Protein AF-A0A1B8TJH6-F1 (afdb_monomer)

Radius of gyration: 32.3 Å; Cα contacts (8 Å, |Δi|>4): 600; chains: 1; bounding box: 74×52×92 Å

Mean predicted aligned error: 7.33 Å

Structure (mmCIF, N/CA/C/O backbone):
data_AF-A0A1B8TJH6-F1
#
_entry.id   AF-A0A1B8TJH6-F1
#
loop_
_atom_site.group_PDB
_atom_site.id
_atom_site.type_symbol
_atom_site.label_atom_id
_atom_site.label_alt_id
_atom_site.label_comp_id
_atom_site.label_asym_id
_atom_site.label_entity_id
_atom_site.label_seq_id
_atom_site.pdbx_PDB_ins_code
_atom_site.Cartn_x
_atom_site.Cartn_y
_atom_site.Cartn_z
_atom_site.occupancy
_atom_site.B_iso_or_equiv
_atom_site.auth_seq_id
_atom_site.auth_comp_id
_atom_site.auth_asym_id
_atom_site.auth_atom_id
_atom_site.pdbx_PDB_model_num
ATOM 1 N N . MET A 1 1 ? -4.868 20.983 20.583 1.00 32.47 1 MET A N 1
ATOM 2 C CA . MET A 1 1 ? -5.090 22.196 19.765 1.00 32.47 1 MET A CA 1
ATOM 3 C C . MET A 1 1 ? -6.589 22.424 19.697 1.00 32.47 1 MET A C 1
ATOM 5 O O . MET A 1 1 ? -7.279 21.522 19.252 1.00 32.47 1 MET A O 1
ATOM 9 N N . ASN A 1 2 ? -7.101 23.569 20.160 1.00 32.97 2 ASN A N 1
ATOM 10 C CA . ASN A 1 2 ? -8.514 23.918 19.978 1.00 32.97 2 ASN A CA 1
ATOM 11 C C . ASN A 1 2 ? -8.748 24.243 18.501 1.00 32.97 2 ASN A C 1
ATOM 13 O O . ASN A 1 2 ? -8.535 25.375 18.067 1.00 32.97 2 ASN A O 1
ATOM 17 N N . THR A 1 3 ? -9.156 23.252 17.716 1.00 41.00 3 THR A N 1
ATOM 18 C CA . THR A 1 3 ? -9.636 23.466 16.351 1.00 41.00 3 THR A CA 1
ATOM 19 C C . THR A 1 3 ? -11.004 24.136 16.428 1.00 41.00 3 THR A C 1
ATOM 21 O O . THR A 1 3 ? -12.049 23.490 16.480 1.00 41.00 3 THR A O 1
ATOM 24 N N . HIS A 1 4 ? -11.009 25.468 16.490 1.00 44.47 4 HIS A N 1
ATOM 25 C CA . HIS A 1 4 ? -12.215 26.255 16.276 1.00 44.47 4 HIS A CA 1
ATOM 26 C C . HIS A 1 4 ? -12.635 26.103 14.812 1.00 44.47 4 HIS A C 1
ATOM 28 O O . HIS A 1 4 ? -12.129 26.812 13.951 1.00 44.47 4 HIS A O 1
ATOM 34 N N . PHE A 1 5 ? -13.560 25.185 14.533 1.00 50.81 5 PHE A N 1
ATOM 35 C CA . PHE A 1 5 ? -14.264 25.113 13.253 1.00 50.81 5 PHE A CA 1
ATOM 36 C C . PHE A 1 5 ? -15.338 26.215 13.222 1.00 50.81 5 PHE A C 1
ATOM 38 O O . PHE A 1 5 ? -16.360 26.090 13.913 1.00 50.81 5 PHE A O 1
ATOM 45 N N . PRO A 1 6 ? -15.135 27.328 12.492 1.00 47.31 6 PRO A N 1
ATOM 46 C CA . PRO A 1 6 ? -16.115 28.402 12.433 1.00 47.31 6 PRO A CA 1
ATOM 47 C C . PRO A 1 6 ? -17.334 27.904 11.645 1.00 47.31 6 PRO A C 1
ATOM 49 O O . PRO A 1 6 ? -17.193 27.454 10.513 1.00 47.31 6 PRO A O 1
ATOM 52 N N . GLY A 1 7 ? -18.528 27.972 12.240 1.00 68.25 7 GLY A N 1
ATOM 53 C CA . GLY A 1 7 ? -19.794 27.646 11.566 1.00 68.25 7 GLY A CA 1
ATOM 54 C C . GLY A 1 7 ? -20.498 26.361 12.018 1.00 68.25 7 GLY A C 1
ATOM 55 O O . GLY A 1 7 ? -21.663 26.183 11.673 1.00 68.25 7 GLY A O 1
ATOM 56 N N . LEU A 1 8 ? -19.865 25.502 12.828 1.00 75.75 8 LEU A N 1
ATOM 57 C CA . LEU A 1 8 ? -20.551 24.346 13.426 1.00 75.75 8 LEU A CA 1
ATOM 58 C C . LEU A 1 8 ? -21.412 24.770 14.626 1.00 75.75 8 LEU A C 1
ATOM 60 O O . LEU A 1 8 ? -20.953 25.525 15.495 1.00 75.75 8 LEU A O 1
ATOM 64 N N . ASN A 1 9 ? -22.646 24.256 14.692 1.00 87.75 9 ASN A N 1
ATOM 65 C CA . ASN A 1 9 ? -23.496 24.396 15.877 1.00 87.75 9 ASN A CA 1
ATOM 66 C C . ASN A 1 9 ? -22.892 23.623 17.071 1.00 87.75 9 ASN A C 1
ATOM 68 O O . ASN A 1 9 ? -21.969 22.820 16.914 1.00 87.75 9 ASN A O 1
ATOM 72 N N . SER A 1 10 ? -23.379 23.888 18.287 1.00 89.81 10 SER A N 1
ATOM 73 C CA . SER A 1 10 ? -22.810 23.295 19.507 1.00 89.81 10 SER A CA 1
ATOM 74 C C . SER A 1 10 ? -22.906 21.770 19.539 1.00 89.81 10 SER A C 1
ATOM 76 O O . SER A 1 10 ? -22.019 21.125 20.093 1.00 89.81 10 SER A O 1
ATOM 78 N N . PHE A 1 11 ? -23.953 21.202 18.936 1.00 91.81 11 PHE A N 1
ATOM 79 C CA . PHE A 1 11 ? -24.148 19.761 18.859 1.00 91.81 11 PHE A CA 1
ATOM 80 C C . PHE A 1 11 ? -23.108 19.114 17.946 1.00 91.81 11 PHE A C 1
ATOM 82 O O . PHE A 1 11 ? -22.404 18.215 18.386 1.00 91.81 11 PHE A O 1
ATOM 89 N N . ASP A 1 12 ? -22.960 19.610 16.715 1.00 92.00 12 ASP A N 1
ATOM 90 C CA . ASP A 1 12 ? -21.996 19.077 15.745 1.00 92.00 12 ASP A CA 1
ATOM 91 C C . ASP A 1 12 ? -20.557 19.249 16.225 1.00 92.00 12 ASP A C 1
ATOM 93 O O . ASP A 1 12 ? -19.730 18.363 16.029 1.00 92.00 12 ASP A O 1
ATOM 97 N N . ARG A 1 13 ? -20.255 20.355 16.918 1.00 91.19 13 ARG A N 1
ATOM 98 C CA . ARG A 1 13 ? -18.950 20.524 17.564 1.00 91.19 13 ARG A CA 1
ATOM 99 C C . ARG A 1 13 ? -18.706 19.431 18.598 1.00 91.19 13 ARG A C 1
ATOM 101 O O . ARG A 1 13 ? -17.641 18.829 18.592 1.00 91.19 13 ARG A O 1
ATOM 108 N N . ARG A 1 14 ? -19.696 19.152 19.452 1.00 92.88 14 ARG A N 1
ATOM 109 C CA . ARG A 1 14 ? -19.569 18.107 20.468 1.00 92.88 14 ARG A CA 1
ATOM 110 C C . ARG A 1 14 ? -19.477 16.715 19.851 1.00 92.88 14 ARG A C 1
ATOM 112 O O . ARG A 1 14 ? -18.709 15.896 20.334 1.00 92.88 14 ARG A O 1
ATOM 119 N N . ALA A 1 15 ? -20.245 16.446 18.802 1.00 93.56 15 ALA A N 1
ATOM 120 C CA . ALA A 1 15 ? -20.176 15.178 18.093 1.00 93.56 15 ALA A CA 1
ATOM 121 C C . ALA A 1 15 ? -18.791 14.956 17.466 1.00 93.56 15 ALA A C 1
ATOM 123 O O . ALA A 1 15 ? -18.229 13.874 17.597 1.00 93.56 15 ALA A O 1
ATOM 124 N N . LEU A 1 16 ? -18.212 16.006 16.877 1.00 92.44 16 LEU A N 1
ATOM 125 C CA . LEU A 1 16 ? -16.860 15.977 16.327 1.00 92.44 16 LEU A CA 1
ATOM 126 C C . LEU A 1 16 ? -15.789 15.791 17.414 1.00 92.44 16 LEU A C 1
ATOM 128 O O . LEU A 1 16 ? -14.902 14.965 17.248 1.00 92.44 16 LEU A O 1
ATOM 132 N N . GLU A 1 17 ? -15.882 16.512 18.538 1.00 92.81 17 GLU A N 1
ATOM 133 C CA . GLU A 1 17 ? -14.978 16.343 19.692 1.00 92.81 17 GLU A CA 1
ATOM 134 C C . GLU A 1 17 ? -14.980 14.905 20.229 1.00 92.81 17 GLU A C 1
ATOM 136 O O . GLU A 1 17 ? -13.952 14.400 20.672 1.00 92.81 17 GLU A O 1
ATOM 141 N N . LEU A 1 18 ? -16.143 14.251 20.216 1.00 93.75 18 LEU A N 1
ATOM 142 C CA . LEU A 1 18 ? -16.305 12.881 20.695 1.00 93.75 18 LEU A CA 1
ATOM 143 C C . LEU A 1 18 ? -16.052 11.821 19.622 1.00 93.75 18 LEU A C 1
ATOM 145 O O . LEU A 1 18 ? -16.124 10.638 19.957 1.00 93.75 18 LEU A O 1
ATOM 149 N N . ASP A 1 19 ? -15.774 12.221 18.380 1.00 92.88 19 ASP A N 1
ATOM 150 C CA . ASP A 1 19 ? -15.624 11.331 17.225 1.00 92.88 19 ASP A CA 1
ATOM 151 C C . ASP A 1 19 ? -16.775 10.307 17.130 1.00 92.88 19 ASP A C 1
ATOM 153 O O . ASP A 1 19 ? -16.584 9.091 17.171 1.00 92.88 19 ASP A O 1
ATOM 157 N N . VAL A 1 20 ? -18.016 10.812 17.115 1.00 92.06 20 VAL A N 1
ATOM 158 C CA . VAL A 1 20 ? -19.228 9.991 16.953 1.00 92.06 20 VAL A CA 1
ATOM 159 C C . VAL A 1 20 ? -19.867 10.221 15.585 1.00 92.06 20 VAL A C 1
ATOM 161 O O . VAL A 1 20 ? -19.904 11.342 15.083 1.00 92.06 20 VAL A O 1
ATOM 164 N N . ASP A 1 21 ? -20.455 9.169 15.011 1.00 86.81 21 ASP A N 1
ATOM 165 C CA . ASP A 1 21 ? -21.013 9.143 13.643 1.00 86.81 21 ASP A CA 1
ATOM 166 C C . ASP A 1 21 ? -22.293 9.993 13.444 1.00 86.81 21 ASP A C 1
ATOM 168 O O . ASP A 1 21 ? -23.016 9.840 12.456 1.00 86.81 21 ASP A O 1
ATOM 172 N N . TYR A 1 22 ? -22.627 10.864 14.396 1.00 89.31 22 TYR A N 1
ATOM 173 C CA . TYR A 1 22 ? -23.901 11.569 14.452 1.00 89.31 22 TYR A CA 1
ATOM 174 C C . TYR A 1 22 ? -23.739 13.058 14.181 1.00 89.31 22 TYR A C 1
ATOM 176 O O . TYR A 1 22 ? -23.017 13.755 14.882 1.00 89.31 22 TYR A O 1
ATOM 184 N N . THR A 1 23 ? -24.500 13.571 13.216 1.00 89.56 23 THR A N 1
ATOM 185 C CA . THR A 1 23 ? -24.637 15.016 12.990 1.00 89.56 23 THR A CA 1
ATOM 186 C C . THR A 1 23 ? -26.032 15.488 13.363 1.00 89.56 23 THR A C 1
ATOM 188 O O . THR A 1 23 ? -27.010 14.735 13.305 1.00 89.56 23 THR A O 1
ATOM 191 N N . PHE A 1 24 ? -26.144 16.768 13.689 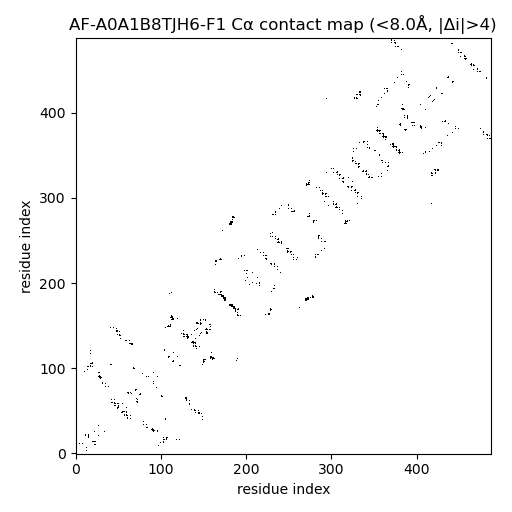1.00 91.88 24 PHE A N 1
ATOM 192 C CA . PHE A 1 24 ? -27.398 17.452 13.954 1.00 91.88 24 PHE A CA 1
ATOM 193 C C . PHE A 1 24 ? -28.394 17.253 12.804 1.00 91.88 24 PHE A C 1
ATOM 195 O O . PHE A 1 24 ? -29.552 16.902 13.026 1.00 91.88 24 PHE A O 1
ATOM 202 N N . ALA A 1 25 ? -27.934 17.412 11.558 1.00 90.12 25 ALA A N 1
ATOM 203 C CA . ALA A 1 25 ? -28.759 17.232 10.365 1.00 90.12 25 ALA A CA 1
ATOM 204 C C . ALA A 1 25 ? -29.246 15.781 10.197 1.00 90.12 25 ALA A C 1
ATOM 206 O O . ALA A 1 25 ? -30.401 15.542 9.828 1.00 90.12 25 ALA A O 1
ATOM 207 N N . TRP A 1 26 ? -28.389 14.803 10.498 1.00 91.12 26 TRP A N 1
ATOM 208 C CA . TRP A 1 26 ? -28.766 13.396 10.419 1.00 91.12 26 TRP A CA 1
ATOM 209 C C . TRP A 1 26 ? -29.805 13.032 11.484 1.00 91.12 26 TRP A C 1
ATOM 211 O O . TRP A 1 26 ? -30.847 12.480 11.144 1.00 91.12 26 TRP A O 1
ATOM 221 N N . ILE A 1 27 ? -29.604 13.434 12.744 1.00 92.06 27 ILE A N 1
ATOM 222 C CA . ILE A 1 27 ? -30.586 13.185 13.816 1.00 92.06 27 ILE A CA 1
ATOM 223 C C . ILE A 1 27 ? -31.911 13.886 13.513 1.00 92.06 27 ILE A C 1
ATOM 225 O O . ILE A 1 27 ? -32.975 13.323 13.761 1.00 92.06 27 ILE A O 1
ATOM 229 N N . LYS A 1 28 ? -31.871 15.091 12.934 1.00 92.69 28 LYS A N 1
ATOM 230 C CA . LYS A 1 28 ? -33.080 15.814 12.531 1.00 92.69 28 LYS A CA 1
ATOM 231 C C . LYS A 1 28 ? -33.915 15.035 11.520 1.00 92.69 28 LYS A C 1
ATOM 233 O O . LYS A 1 28 ? -35.135 14.986 11.652 1.00 92.69 28 LYS A O 1
ATOM 238 N N . SER A 1 29 ? -33.262 14.435 10.529 1.00 90.56 29 SER A N 1
ATOM 239 C CA . SER A 1 29 ? -33.932 13.681 9.463 1.00 90.56 29 SER A CA 1
ATOM 240 C C . SER A 1 29 ? -34.288 12.244 9.855 1.00 90.56 29 SER A C 1
ATOM 242 O O . SER A 1 29 ? -35.265 11.708 9.342 1.00 90.56 29 SER A O 1
ATOM 244 N N . SER A 1 30 ? -33.523 11.626 10.759 1.00 89.56 30 SER A N 1
ATOM 245 C CA . SER A 1 30 ? -33.646 10.209 11.132 1.00 89.56 30 SER A CA 1
ATOM 246 C C . SER A 1 30 ? -33.557 9.979 12.654 1.00 89.56 30 SER A C 1
ATOM 248 O O . SER A 1 30 ? -32.713 9.207 13.116 1.00 89.56 30 SER A O 1
ATOM 250 N N . PRO A 1 31 ? -34.424 10.609 13.472 1.00 92.00 31 PRO A N 1
ATOM 251 C CA . PRO A 1 31 ? -34.280 10.603 14.930 1.00 92.00 31 PRO A CA 1
ATOM 252 C C . PRO A 1 31 ? -34.449 9.210 15.551 1.00 92.00 31 PRO A C 1
ATOM 254 O O . PRO A 1 31 ? -33.795 8.902 16.542 1.00 92.00 31 PRO A O 1
ATOM 257 N N . SER A 1 32 ? -35.286 8.340 14.979 1.00 90.00 32 SER A N 1
ATOM 258 C CA . SER A 1 32 ? -35.599 7.031 15.570 1.00 90.00 32 SER A CA 1
ATOM 259 C C . SER A 1 32 ? -34.379 6.117 15.722 1.00 90.00 32 SER A C 1
ATOM 261 O O . SER A 1 32 ? -34.251 5.464 16.753 1.00 90.00 32 SER A O 1
ATOM 263 N N . VAL A 1 33 ? -33.460 6.108 14.747 1.00 87.75 33 VAL A N 1
ATOM 264 C CA . VAL A 1 33 ? -32.263 5.243 14.776 1.00 87.75 33 VAL A CA 1
ATOM 265 C C . VAL A 1 33 ? -31.316 5.658 15.906 1.00 87.75 33 VAL A C 1
ATOM 267 O O . VAL A 1 33 ? -30.840 4.812 16.659 1.00 87.75 33 VA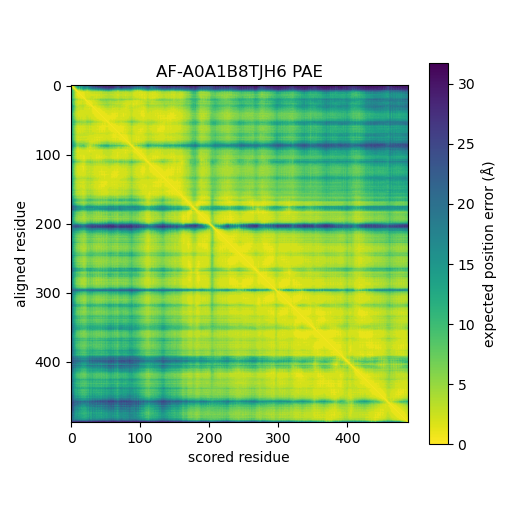L A O 1
ATOM 270 N N . PHE A 1 34 ? -31.103 6.968 16.080 1.00 91.81 34 PHE A N 1
ATOM 271 C CA . PHE A 1 34 ? -30.312 7.511 17.189 1.00 91.81 34 PHE A CA 1
ATOM 272 C C . PHE A 1 34 ? -30.897 7.121 18.551 1.00 91.81 34 PHE A C 1
ATOM 274 O O . PHE A 1 34 ? -30.179 6.734 19.472 1.00 91.81 34 PHE A O 1
ATOM 281 N N . ILE A 1 35 ? -32.219 7.234 18.680 1.00 94.19 35 ILE A N 1
ATOM 282 C CA . ILE A 1 35 ? -32.915 7.008 19.946 1.00 94.19 35 ILE A CA 1
ATOM 283 C C . ILE A 1 35 ? -32.940 5.533 20.324 1.00 94.19 35 ILE A C 1
ATOM 285 O O . ILE A 1 35 ? -32.832 5.224 21.509 1.00 94.19 35 ILE A O 1
ATOM 289 N N . GLU A 1 36 ? -33.052 4.632 19.350 1.00 92.62 36 GLU A N 1
ATOM 290 C CA . GLU A 1 36 ? -32.955 3.194 19.589 1.00 92.62 36 GLU A CA 1
ATOM 291 C C . GLU A 1 36 ? -31.594 2.832 20.201 1.00 92.62 36 GLU A C 1
ATOM 293 O O . GLU A 1 36 ? -31.554 2.252 21.291 1.00 92.62 36 GLU A O 1
ATOM 298 N N . GLU A 1 37 ? -30.489 3.277 19.585 1.00 93.56 37 GLU A N 1
ATOM 299 C CA . GLU A 1 37 ? -29.148 3.064 20.144 1.00 93.56 37 GLU A CA 1
ATOM 300 C C . GLU A 1 37 ? -29.015 3.699 21.534 1.00 93.56 37 GLU A C 1
ATOM 302 O O . GLU A 1 37 ? -28.566 3.049 22.484 1.00 93.56 37 GLU A O 1
ATOM 307 N N . LEU A 1 38 ? -29.422 4.962 21.682 1.00 95.31 38 LEU A N 1
ATOM 308 C CA . LEU A 1 38 ? -29.260 5.688 22.936 1.00 95.31 38 LEU A CA 1
ATOM 309 C C . LEU A 1 38 ? -30.050 5.039 24.081 1.00 95.31 38 LEU A C 1
ATOM 311 O O . LEU A 1 38 ? -29.537 4.893 25.193 1.00 95.31 38 LEU A O 1
ATOM 315 N N . LEU A 1 39 ? -31.286 4.611 23.823 1.00 96.38 39 LEU A N 1
ATOM 316 C CA . LEU A 1 39 ? -32.126 3.949 24.815 1.00 96.38 39 LEU A CA 1
ATOM 317 C C . LEU A 1 39 ? -31.519 2.614 25.265 1.00 96.38 39 LEU A C 1
ATOM 319 O O . LEU A 1 39 ? -31.549 2.293 26.459 1.00 96.38 39 LEU A O 1
ATOM 323 N N . ASP A 1 40 ? -30.943 1.850 24.340 1.00 96.31 40 ASP A N 1
ATOM 324 C CA . ASP A 1 40 ? -30.252 0.602 24.654 1.00 96.31 40 ASP A CA 1
ATOM 325 C C . ASP A 1 40 ? -28.996 0.838 25.494 1.00 96.31 40 ASP A C 1
ATOM 327 O O . ASP A 1 40 ? -28.772 0.134 26.489 1.00 96.31 40 ASP A O 1
ATOM 331 N N . ARG A 1 41 ? -28.225 1.881 25.170 1.00 97.25 41 ARG A N 1
ATOM 332 C CA . ARG A 1 41 ? -27.054 2.310 25.945 1.00 97.25 41 ARG A CA 1
ATOM 333 C C . ARG A 1 41 ? -27.443 2.760 27.356 1.00 97.25 41 ARG A C 1
ATOM 335 O O . ARG A 1 41 ? -26.842 2.289 28.320 1.00 97.25 41 ARG A O 1
ATOM 342 N N . ILE A 1 42 ? -28.503 3.558 27.516 1.00 98.06 42 ILE A N 1
ATOM 343 C CA . ILE A 1 42 ? -29.025 3.970 28.833 1.00 98.06 42 ILE A CA 1
ATOM 344 C C . ILE A 1 42 ? -29.438 2.746 29.658 1.00 98.06 42 ILE A C 1
ATOM 346 O O . ILE A 1 42 ? -29.016 2.587 30.805 1.00 98.06 42 ILE A O 1
ATOM 350 N N . LYS A 1 43 ? -30.226 1.831 29.080 1.00 97.56 43 LYS A N 1
ATOM 351 C CA . LYS A 1 43 ? -30.650 0.600 29.769 1.00 97.56 43 LYS A CA 1
ATOM 352 C C . LYS A 1 43 ? -29.458 -0.283 30.133 1.00 97.56 43 LYS A C 1
ATOM 354 O O . LYS A 1 43 ? -29.464 -0.926 31.187 1.00 97.56 43 LYS A O 1
ATOM 359 N N . PHE A 1 44 ? -28.441 -0.359 29.278 1.00 97.88 44 PHE A N 1
ATOM 360 C CA . PHE A 1 44 ? -27.200 -1.070 29.569 1.00 97.88 44 PHE A CA 1
ATOM 361 C C . PHE A 1 44 ? -26.459 -0.447 30.757 1.00 97.88 44 PHE A C 1
ATOM 363 O O . PHE A 1 44 ? -26.139 -1.171 31.704 1.00 97.88 44 PHE A O 1
ATOM 370 N N . CYS A 1 45 ? -26.260 0.873 30.766 1.00 98.12 45 CYS A N 1
ATOM 371 C CA . CYS A 1 45 ? -25.643 1.581 31.886 1.00 98.12 45 CYS A CA 1
ATOM 372 C C . CYS A 1 45 ? -26.435 1.371 33.182 1.00 98.12 45 CYS A C 1
ATOM 374 O O . CYS A 1 45 ? -25.855 1.004 34.201 1.00 98.12 45 CYS A O 1
ATOM 376 N N . ALA A 1 46 ? -27.768 1.475 33.129 1.00 98.25 46 ALA A N 1
ATOM 377 C CA . ALA A 1 46 ? -28.637 1.321 34.295 1.00 98.25 46 ALA A CA 1
ATOM 378 C C . ALA A 1 46 ? -28.522 -0.079 34.906 1.00 98.25 46 ALA A C 1
ATOM 380 O O . ALA A 1 46 ? -28.435 -0.238 36.123 1.00 98.25 46 ALA A O 1
ATOM 381 N N . ARG A 1 47 ? -28.496 -1.115 34.055 1.00 98.44 47 ARG A N 1
ATOM 382 C CA . ARG A 1 47 ? -28.321 -2.508 34.491 1.00 98.44 47 ARG A CA 1
ATOM 383 C C . ARG A 1 47 ? -26.965 -2.737 35.150 1.00 98.44 47 ARG A C 1
ATOM 385 O O . ARG A 1 47 ? -26.894 -3.513 36.100 1.00 98.44 47 ARG A O 1
ATOM 392 N N . ASN A 1 48 ? -25.906 -2.118 34.638 1.00 98.12 48 ASN A N 1
ATOM 393 C CA . ASN A 1 48 ? -24.576 -2.244 35.222 1.00 98.12 48 ASN A CA 1
ATOM 394 C C . ASN A 1 48 ? -24.477 -1.475 36.540 1.00 98.12 48 ASN A C 1
ATOM 396 O O . ASN A 1 48 ? -24.094 -2.077 37.538 1.00 98.12 48 ASN A O 1
ATOM 400 N N . LEU A 1 49 ? -24.958 -0.228 36.587 1.00 98.25 49 LEU A N 1
ATOM 401 C CA . LEU A 1 49 ? -25.016 0.574 37.809 1.00 98.25 49 LEU A CA 1
ATOM 402 C C . LEU A 1 49 ? -25.796 -0.145 38.913 1.00 98.25 49 LEU A C 1
ATOM 404 O O . LEU A 1 49 ? -25.302 -0.284 40.025 1.00 98.25 49 LEU A O 1
ATOM 408 N N . LYS A 1 50 ? -26.970 -0.705 38.589 1.00 98.12 50 LYS A N 1
ATOM 409 C CA . LYS A 1 50 ? -27.755 -1.548 39.504 1.00 98.12 50 LYS A CA 1
ATOM 410 C C . LYS A 1 50 ? -26.907 -2.660 40.132 1.00 98.12 50 LYS A C 1
ATOM 412 O O . LYS A 1 50 ? -27.005 -2.902 41.331 1.00 98.12 50 LYS A O 1
ATOM 417 N N . LYS A 1 51 ? -26.109 -3.362 39.320 1.00 97.25 51 LYS A N 1
ATOM 418 C CA . LYS A 1 51 ? -25.282 -4.487 39.777 1.00 97.25 51 LYS A CA 1
ATOM 419 C C . LYS A 1 51 ? -24.144 -4.027 40.680 1.00 97.25 51 LYS A C 1
ATOM 421 O O . LYS A 1 51 ? -23.937 -4.650 41.713 1.00 97.25 51 LYS A O 1
ATOM 426 N N . VAL A 1 52 ? -23.421 -2.976 40.294 1.00 96.25 52 VAL A N 1
ATOM 427 C CA . VAL A 1 52 ? -22.222 -2.539 41.029 1.00 96.25 52 VAL A CA 1
ATOM 428 C C . VAL A 1 52 ? -22.548 -1.721 42.275 1.00 96.25 52 VAL A C 1
ATOM 430 O O . VAL A 1 52 ? -21.859 -1.853 43.277 1.00 96.25 52 VAL A O 1
ATOM 433 N N . ALA A 1 53 ? -23.630 -0.943 42.246 1.00 95.00 53 ALA A N 1
ATOM 434 C CA . ALA A 1 53 ? -24.064 -0.099 43.359 1.00 95.00 53 ALA A CA 1
ATOM 435 C C . ALA A 1 53 ? -25.065 -0.794 44.302 1.00 95.00 53 ALA A C 1
ATOM 437 O O . ALA A 1 53 ? -25.410 -0.256 45.350 1.00 95.00 53 ALA A O 1
ATOM 438 N N . GLY A 1 54 ? -25.607 -1.958 43.919 1.00 94.00 54 GLY A N 1
ATOM 439 C CA . GLY A 1 54 ? -26.618 -2.671 44.710 1.00 94.00 54 GLY A CA 1
ATOM 440 C C . GLY A 1 54 ? -27.958 -1.931 44.851 1.00 94.00 54 GLY A C 1
ATOM 441 O O . GLY A 1 54 ? -28.732 -2.222 45.762 1.00 94.00 54 GLY A O 1
ATOM 442 N N . ILE A 1 55 ? -28.251 -0.969 43.970 1.00 95.38 55 ILE A N 1
ATOM 443 C CA . ILE A 1 55 ? -29.477 -0.155 44.008 1.00 95.38 55 ILE A CA 1
ATOM 444 C C . ILE A 1 55 ? -30.624 -0.786 43.203 1.00 95.38 55 ILE A C 1
ATOM 446 O O . ILE A 1 55 ? -30.449 -1.757 42.470 1.00 95.38 55 ILE A O 1
ATOM 450 N N . GLN A 1 56 ? -31.837 -0.242 43.325 1.00 96.50 56 GLN A N 1
ATOM 451 C CA . GLN A 1 56 ? -32.974 -0.657 42.493 1.00 96.50 56 GLN A CA 1
ATOM 452 C C . GLN A 1 56 ? -32.835 -0.141 41.052 1.00 96.50 56 GLN A C 1
ATOM 454 O O . GLN A 1 56 ? -32.292 0.937 40.827 1.00 96.50 56 GLN A O 1
ATOM 459 N N . GLN A 1 57 ? -33.397 -0.870 40.079 1.00 96.62 57 GLN A N 1
ATOM 460 C CA . GLN A 1 57 ? -33.348 -0.488 38.657 1.00 96.62 57 GLN A CA 1
ATOM 461 C C . GLN A 1 57 ? -33.933 0.909 38.410 1.00 96.62 57 GLN A C 1
ATOM 463 O O . GLN A 1 57 ? -33.358 1.676 37.648 1.00 96.62 57 GLN A O 1
ATOM 468 N N . THR A 1 58 ? -35.050 1.243 39.061 1.00 96.44 58 THR A N 1
ATOM 469 C CA . THR A 1 58 ? -35.681 2.562 38.933 1.00 96.44 58 THR A CA 1
ATOM 470 C C . THR A 1 58 ? -34.742 3.661 39.417 1.00 96.44 58 THR A C 1
ATOM 472 O O . THR A 1 58 ? -34.527 4.618 38.692 1.00 96.44 58 THR A O 1
ATOM 475 N N . LYS A 1 59 ? -34.079 3.476 40.568 1.00 97.00 59 LYS A N 1
ATOM 476 C CA . LYS A 1 59 ? -33.083 4.435 41.077 1.00 97.00 59 LYS A CA 1
ATOM 477 C C . LYS A 1 59 ? -31.886 4.598 40.138 1.00 97.00 59 LYS A C 1
ATOM 479 O O . LYS A 1 59 ? -31.393 5.703 39.977 1.00 97.00 59 LYS A O 1
ATOM 484 N N . ALA A 1 60 ? -31.437 3.515 39.500 1.00 97.75 60 ALA A N 1
ATOM 485 C CA . ALA A 1 60 ? -30.366 3.588 38.507 1.00 97.75 60 ALA A CA 1
ATOM 486 C C . ALA A 1 60 ? -30.781 4.378 37.252 1.00 97.75 60 ALA A C 1
ATOM 488 O O . ALA A 1 60 ? -29.956 5.079 36.677 1.00 97.75 60 ALA A O 1
ATOM 489 N N . LEU A 1 61 ? -32.045 4.265 36.827 1.00 98.25 61 LEU A N 1
ATOM 490 C CA . LEU A 1 61 ? -32.588 5.038 35.706 1.00 98.25 61 LEU A CA 1
ATOM 491 C C . LEU A 1 61 ? -32.778 6.519 36.058 1.00 98.25 61 LEU A C 1
ATOM 493 O O . LEU A 1 61 ? -32.488 7.357 35.212 1.00 98.25 61 LEU A O 1
ATOM 497 N N . GLU A 1 62 ? -33.211 6.841 37.283 1.00 98.25 62 GLU A N 1
ATOM 498 C CA . GLU A 1 62 ? -33.277 8.234 37.759 1.00 98.25 62 GLU A CA 1
ATOM 499 C C . GLU A 1 62 ? -31.882 8.875 37.770 1.00 98.25 62 GLU A C 1
ATOM 501 O O . GLU A 1 62 ? -31.686 9.915 37.150 1.00 98.25 62 GLU A O 1
ATOM 506 N N . ALA A 1 63 ? -30.881 8.197 38.346 1.00 97.88 63 ALA A N 1
ATOM 507 C CA . ALA A 1 63 ? -29.511 8.714 38.390 1.00 97.88 63 ALA A CA 1
ATOM 508 C C . ALA A 1 63 ? -28.908 8.938 36.989 1.00 97.88 63 ALA A C 1
ATOM 510 O O . ALA A 1 63 ? -28.146 9.877 36.776 1.00 97.88 63 ALA A O 1
ATOM 511 N N . LEU A 1 64 ? -29.258 8.087 36.016 1.00 97.75 64 LEU A N 1
ATOM 512 C CA . LEU A 1 64 ? -28.857 8.271 34.618 1.00 97.75 64 LEU A CA 1
ATOM 513 C C . LEU A 1 64 ? -29.569 9.431 33.936 1.00 97.75 64 LEU A C 1
ATOM 515 O O . LEU A 1 64 ? -28.973 10.082 33.087 1.00 97.75 64 LEU A O 1
ATOM 519 N N . ALA A 1 65 ? -30.835 9.683 34.258 1.00 98.00 65 ALA A N 1
ATOM 520 C CA . ALA A 1 65 ? -31.518 10.854 33.731 1.00 98.00 65 ALA A CA 1
ATOM 521 C C . ALA A 1 65 ? -30.845 12.133 34.239 1.00 98.00 65 ALA A C 1
ATOM 523 O O . ALA A 1 65 ? -30.490 12.990 33.430 1.00 98.00 65 ALA A O 1
ATOM 524 N N . GLU A 1 66 ? -30.571 12.197 35.544 1.00 97.81 66 GLU A N 1
ATOM 525 C CA . GLU A 1 66 ? -29.878 13.319 36.181 1.00 97.81 66 GLU A CA 1
ATOM 526 C C . GLU A 1 66 ? -28.487 13.553 35.580 1.00 97.81 66 GLU A C 1
ATOM 528 O O . GLU A 1 66 ? -28.176 14.676 35.174 1.00 97.81 66 GLU A O 1
ATOM 533 N N . SER A 1 67 ? -27.678 12.500 35.406 1.00 97.25 67 SER A N 1
ATOM 534 C CA . SER A 1 67 ? -26.337 12.635 34.817 1.00 97.25 67 SER A CA 1
ATOM 535 C C . SER A 1 67 ? -26.345 13.073 33.347 1.00 97.25 67 SER A C 1
ATOM 537 O O . SER A 1 67 ? -25.361 13.638 32.864 1.00 97.25 67 SER A O 1
ATOM 539 N N . LEU A 1 68 ? -27.460 12.857 32.643 1.00 96.88 68 LEU A N 1
ATOM 540 C CA . LEU A 1 68 ? -27.705 13.306 31.272 1.00 96.88 68 LEU A CA 1
ATOM 541 C C . LEU A 1 68 ? -28.444 14.652 31.196 1.00 96.88 68 LEU A C 1
ATOM 543 O O . LEU A 1 68 ? -28.885 15.038 30.115 1.00 96.88 68 LEU A O 1
ATOM 547 N N . SER A 1 69 ? -28.549 15.382 32.313 1.00 95.88 69 SER A N 1
ATOM 548 C CA . SER A 1 69 ? -29.201 16.698 32.407 1.00 95.88 69 SER A CA 1
ATOM 549 C C . SER A 1 69 ? -30.734 16.682 32.261 1.00 95.88 69 SER A C 1
ATOM 551 O O . SER A 1 69 ? -31.331 17.671 31.834 1.00 95.88 69 SER A O 1
ATOM 553 N N . PHE A 1 70 ? -31.384 15.582 32.647 1.00 97.31 70 PHE A N 1
ATOM 554 C CA . PHE A 1 70 ? -32.841 15.465 32.789 1.00 97.31 70 PHE A CA 1
ATOM 555 C C . PHE A 1 70 ? -33.211 15.322 34.266 1.00 97.31 70 PHE A C 1
ATOM 557 O O . PHE A 1 70 ? -32.490 14.691 35.024 1.00 97.31 70 PHE A O 1
ATOM 564 N N . SER A 1 71 ? -34.344 15.873 34.703 1.00 96.19 71 SER A N 1
ATOM 565 C CA . SER A 1 71 ? -34.706 15.837 36.126 1.00 96.19 71 SER A CA 1
ATOM 566 C C . SER A 1 71 ? -35.202 14.470 36.593 1.00 96.19 71 SER A C 1
ATOM 568 O O . SER A 1 71 ? -35.118 14.173 37.777 1.00 96.19 71 SER A O 1
ATOM 570 N N . THR A 1 72 ? -35.773 13.661 35.692 1.00 97.50 72 THR A N 1
ATOM 571 C CA . THR A 1 72 ? -36.280 12.317 36.015 1.00 97.50 72 THR A CA 1
ATOM 572 C C . THR A 1 72 ? -36.169 11.366 34.828 1.00 97.50 72 THR A C 1
ATOM 574 O O . THR A 1 72 ? -36.177 11.789 33.666 1.00 97.50 72 THR A O 1
ATOM 577 N N . TRP A 1 73 ? -36.181 10.060 35.101 1.00 97.50 73 TRP A N 1
ATOM 578 C CA . TRP A 1 73 ? -36.306 9.025 34.073 1.00 97.50 73 TRP A CA 1
ATOM 579 C C . TRP A 1 73 ? -37.567 9.211 33.229 1.00 97.50 73 TRP A C 1
ATOM 581 O O . TRP A 1 73 ? -37.533 9.011 32.016 1.00 97.50 73 TRP A O 1
ATOM 591 N N . HIS A 1 74 ? -38.679 9.619 33.846 1.00 97.44 74 HIS A N 1
ATOM 592 C CA . HIS A 1 74 ? -39.922 9.873 33.122 1.00 97.44 74 HIS A CA 1
ATOM 593 C C . HIS A 1 74 ? -39.762 10.992 32.085 1.00 97.44 74 HIS A C 1
ATOM 595 O O . HIS A 1 74 ? -40.204 10.840 30.947 1.00 97.44 74 HIS A O 1
ATOM 601 N N . GLU A 1 75 ? -39.092 12.087 32.454 1.00 97.62 75 GLU A N 1
ATOM 602 C CA . GLU A 1 75 ? -38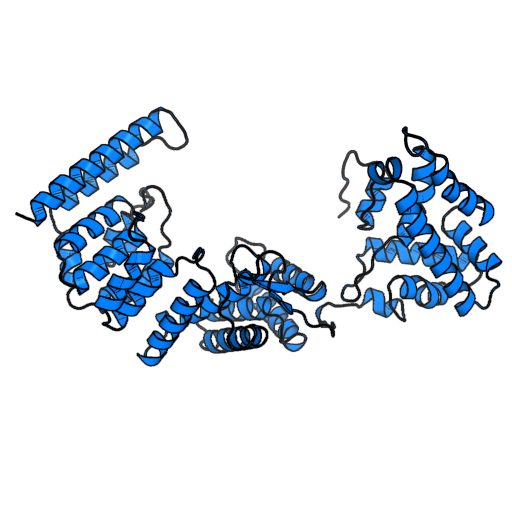.809 13.199 31.545 1.00 97.62 75 GLU A CA 1
ATOM 603 C C . GLU A 1 75 ? -37.907 12.762 30.385 1.00 97.62 75 GLU A C 1
ATOM 605 O O . GLU A 1 75 ? -38.261 12.987 29.227 1.00 97.62 75 GLU A O 1
ATOM 610 N N . LEU A 1 76 ? -36.787 12.093 30.683 1.00 97.81 76 LEU A N 1
ATOM 611 C CA . LEU A 1 76 ? -35.873 11.577 29.663 1.00 97.81 76 LEU A CA 1
ATOM 612 C C . LEU A 1 76 ? -36.597 10.613 28.717 1.00 97.81 76 LEU A C 1
ATOM 614 O O . LEU A 1 76 ? -36.552 10.777 27.502 1.00 97.81 76 LEU A O 1
ATOM 618 N N . HIS A 1 77 ? -37.318 9.633 29.256 1.00 96.81 77 HIS A N 1
ATOM 619 C CA . HIS A 1 77 ? -38.033 8.642 28.460 1.00 96.81 77 HIS A CA 1
ATOM 620 C C . HIS A 1 77 ? -39.117 9.271 27.573 1.00 96.81 77 HIS A C 1
ATOM 622 O O . HIS A 1 77 ? -39.258 8.887 26.412 1.00 96.81 77 HIS A O 1
ATOM 628 N N . ASN A 1 78 ? -39.870 10.253 28.078 1.00 95.88 78 ASN A N 1
ATOM 629 C CA . ASN A 1 78 ? -40.838 10.990 27.264 1.00 95.88 78 ASN A CA 1
ATOM 630 C C . ASN A 1 78 ? -40.142 11.779 26.154 1.00 95.88 78 ASN A C 1
ATOM 632 O O . ASN A 1 78 ? -40.593 11.721 25.012 1.00 95.88 78 ASN A O 1
ATOM 636 N N . HIS A 1 79 ? -39.029 12.453 26.466 1.00 96.19 79 HIS A N 1
ATOM 637 C CA . HIS A 1 79 ? -38.233 13.181 25.479 1.00 96.19 79 HIS A CA 1
ATOM 638 C C . HIS A 1 79 ? -37.760 12.248 24.364 1.00 96.19 79 HIS A C 1
ATOM 640 O O . HIS A 1 79 ? -37.976 12.548 23.196 1.00 96.19 79 HIS A O 1
ATOM 646 N N . LEU A 1 80 ? -37.213 11.076 24.695 1.00 95.50 80 LEU A N 1
ATOM 647 C CA . LEU A 1 80 ? -36.805 10.075 23.704 1.00 95.50 80 LEU A CA 1
ATOM 648 C C . LEU A 1 80 ? -37.994 9.598 22.843 1.00 95.50 80 LEU A C 1
ATOM 650 O O . LEU A 1 80 ? -37.889 9.543 21.620 1.00 95.50 80 LEU A O 1
ATOM 654 N N . ASN A 1 81 ? -39.154 9.327 23.452 1.00 93.81 81 ASN A N 1
ATOM 655 C CA . ASN A 1 81 ? -40.340 8.845 22.731 1.00 93.81 81 ASN A CA 1
ATOM 656 C C . ASN A 1 81 ? -40.960 9.869 21.771 1.00 93.81 81 ASN A C 1
ATOM 658 O O . ASN A 1 81 ? -41.657 9.464 20.837 1.00 93.81 81 ASN A O 1
ATOM 662 N N . MET A 1 82 ? -40.693 11.169 21.947 1.00 93.00 82 MET A N 1
ATOM 663 C CA . MET A 1 82 ? -41.135 12.195 20.995 1.00 93.00 82 MET A CA 1
ATOM 664 C C . MET A 1 82 ? -40.583 11.962 19.584 1.00 93.00 82 MET A C 1
ATOM 666 O O . MET A 1 82 ? -41.225 12.385 18.624 1.00 93.00 82 MET A O 1
ATOM 670 N N . ALA A 1 83 ? -39.472 11.231 19.430 1.00 90.88 83 ALA A N 1
ATOM 671 C CA . ALA A 1 83 ? -38.925 10.873 18.121 1.00 90.88 83 ALA A CA 1
ATOM 672 C C . ALA A 1 83 ? -39.941 10.189 17.195 1.00 90.88 83 ALA A C 1
ATOM 674 O O . ALA A 1 83 ? -39.931 10.429 15.992 1.00 90.88 83 ALA A O 1
ATOM 675 N N . ASN A 1 84 ? -40.868 9.407 17.758 1.00 87.12 84 ASN A N 1
ATOM 676 C CA . ASN A 1 84 ? -41.907 8.701 17.000 1.00 87.12 84 ASN A CA 1
ATOM 677 C C . ASN A 1 84 ? -43.059 9.609 16.537 1.00 87.12 84 ASN A C 1
ATOM 679 O O . ASN A 1 84 ? -43.932 9.162 15.799 1.00 87.12 84 ASN A O 1
ATOM 683 N N . SER A 1 85 ? -43.096 10.859 17.006 1.00 88.06 85 SER A N 1
ATOM 684 C CA . SER A 1 85 ? -44.143 11.834 16.682 1.00 88.06 85 SER A CA 1
ATOM 685 C C . SER A 1 85 ? -43.724 12.856 15.624 1.00 88.06 85 SER A C 1
ATOM 687 O O . SER A 1 85 ? -44.566 13.621 15.154 1.00 88.06 85 SER A O 1
ATOM 689 N N . PHE A 1 86 ? -42.443 12.883 15.241 1.00 90.19 86 PHE A N 1
ATOM 690 C CA . PHE A 1 86 ? -41.960 13.812 14.227 1.00 90.19 86 PHE A CA 1
ATOM 691 C C . PHE A 1 86 ? -42.427 13.389 12.830 1.00 90.19 86 PHE A C 1
ATOM 693 O O . PHE A 1 86 ? -42.295 12.233 12.431 1.00 90.19 86 PHE A O 1
ATOM 700 N N . GLY A 1 87 ? -43.013 14.342 12.103 1.00 81.50 87 GLY A N 1
ATOM 701 C CA . GLY A 1 87 ? -43.466 14.161 10.725 1.00 81.50 87 GLY A CA 1
ATOM 702 C C . GLY A 1 87 ? -42.350 14.395 9.704 1.00 81.50 87 GLY A C 1
ATOM 703 O O . GLY A 1 87 ? -41.165 14.363 10.023 1.00 81.50 87 GLY A O 1
ATOM 704 N N . SER A 1 88 ? -42.732 14.704 8.463 1.00 80.81 88 SER A N 1
ATOM 705 C CA . SER A 1 88 ? -41.799 14.9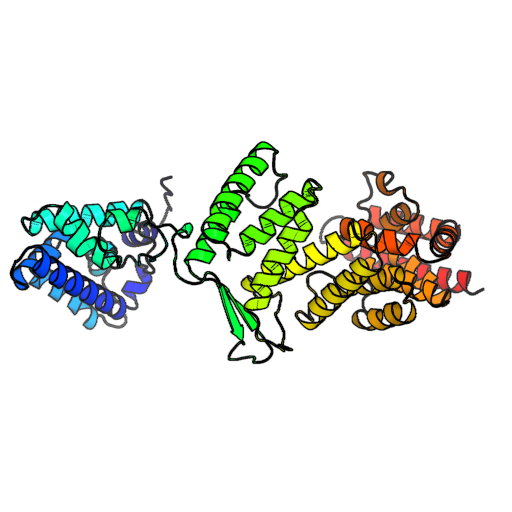47 7.349 1.00 80.81 88 SER A CA 1
ATOM 706 C C . SER A 1 88 ? -40.847 16.133 7.551 1.00 80.81 88 SER A C 1
ATOM 708 O O . SER A 1 88 ? -39.840 16.222 6.858 1.00 80.81 88 SER A O 1
ATOM 710 N N . GLU A 1 89 ? -41.156 17.045 8.475 1.00 81.25 89 GLU A N 1
ATOM 711 C CA . GLU A 1 89 ? -40.300 18.190 8.825 1.00 81.25 89 GLU A CA 1
ATOM 712 C C . GLU A 1 89 ? -39.113 17.805 9.733 1.00 81.25 89 GLU A C 1
ATOM 714 O O . GLU A 1 89 ? -38.192 18.605 9.915 1.00 81.25 89 GLU A O 1
ATOM 719 N N . GLY A 1 90 ? -39.102 16.575 10.262 1.00 88.31 90 GLY A N 1
ATOM 720 C CA . GLY A 1 90 ? -38.046 16.068 11.135 1.00 88.31 90 GLY A CA 1
ATOM 721 C C . GLY A 1 90 ? -38.150 16.554 12.584 1.00 88.31 90 GLY A C 1
ATOM 722 O O . GLY A 1 90 ? -39.152 17.133 13.010 1.00 88.31 90 GLY A O 1
ATOM 723 N N . ALA A 1 91 ? -37.111 16.275 13.371 1.00 90.25 91 ALA A N 1
ATOM 724 C CA . ALA A 1 91 ? -37.061 16.649 14.782 1.00 90.25 91 ALA A CA 1
ATOM 725 C C . ALA A 1 91 ? -36.851 18.161 14.998 1.00 90.25 91 ALA A C 1
ATOM 727 O O . ALA A 1 91 ? -36.177 18.839 14.221 1.00 90.25 91 ALA A O 1
ATOM 728 N N . ASN A 1 92 ? -37.393 18.695 16.098 1.00 90.69 92 ASN A N 1
ATOM 729 C CA . ASN A 1 92 ? -37.162 20.085 16.509 1.00 90.69 92 ASN A CA 1
ATOM 730 C C . ASN A 1 92 ? -35.710 20.282 16.988 1.00 90.69 92 ASN A C 1
ATOM 732 O O . ASN A 1 92 ? -35.199 19.496 17.781 1.00 90.69 92 ASN A O 1
ATOM 736 N N . ASP A 1 93 ? -35.079 21.383 16.591 1.00 93.06 93 ASP A N 1
ATOM 737 C CA . ASP A 1 93 ? -33.728 21.778 16.995 1.00 93.06 93 ASP A CA 1
ATOM 738 C C . ASP A 1 93 ? -33.522 21.762 18.521 1.00 93.06 93 ASP A C 1
ATOM 740 O O . ASP A 1 93 ? -32.534 21.214 19.009 1.00 93.06 93 ASP A O 1
ATOM 744 N N . GLN A 1 94 ? -34.474 22.290 19.301 1.00 92.69 94 GLN A N 1
ATOM 745 C CA . GLN A 1 94 ? -34.390 22.271 20.771 1.00 92.69 94 GLN A CA 1
ATOM 746 C C . GLN A 1 94 ? -34.432 20.851 21.345 1.00 92.69 94 GLN A C 1
ATOM 748 O O . GLN A 1 94 ? -33.819 20.577 22.377 1.00 92.69 94 GLN A O 1
ATOM 753 N N . TRP A 1 95 ? -35.145 19.943 20.676 1.00 94.75 95 TRP A N 1
ATOM 754 C CA . TRP A 1 95 ? -35.210 18.545 21.080 1.00 94.75 95 TRP A CA 1
ATOM 755 C C . TRP A 1 95 ? -33.856 17.851 20.887 1.00 94.75 95 TRP A C 1
ATOM 757 O O . TRP A 1 95 ? -33.417 17.133 21.786 1.00 94.75 95 TRP A O 1
ATOM 767 N N . ILE A 1 96 ? -33.170 18.135 19.774 1.00 94.25 96 ILE A N 1
ATOM 768 C CA . ILE A 1 96 ? -31.830 17.607 19.472 1.00 94.25 96 ILE A CA 1
ATOM 769 C C . ILE A 1 96 ? -30.798 18.177 20.451 1.00 94.25 96 ILE A C 1
ATOM 771 O O . ILE A 1 96 ? -30.032 17.425 21.049 1.00 94.25 96 ILE A O 1
ATOM 775 N N . LEU A 1 97 ? -30.805 19.498 20.672 1.00 94.12 97 LEU A N 1
ATOM 776 C CA . LEU A 1 97 ? -29.851 20.163 21.569 1.00 94.12 97 LEU A CA 1
ATOM 777 C C . LEU A 1 97 ? -29.924 19.630 23.006 1.00 94.12 97 LEU A C 1
ATOM 779 O O . LEU A 1 97 ? -28.894 19.503 23.663 1.00 94.12 97 LEU A O 1
ATOM 783 N N . LYS A 1 98 ? -31.115 19.246 23.484 1.00 94.94 98 LYS A N 1
ATOM 784 C CA . LYS A 1 98 ? -31.279 18.652 24.820 1.00 94.94 98 LYS A CA 1
ATOM 785 C C . LYS A 1 98 ? -30.622 17.268 24.957 1.00 94.94 98 LYS A C 1
ATOM 787 O O . LYS A 1 98 ? -30.362 16.825 26.069 1.00 94.94 98 LYS A O 1
ATOM 792 N N . LEU A 1 99 ? -30.315 16.596 23.847 1.00 94.56 99 LEU A N 1
ATOM 793 C CA . LEU A 1 99 ? -29.632 15.298 23.821 1.00 94.56 99 LEU A CA 1
ATOM 794 C C . LEU A 1 99 ? -28.106 15.421 23.692 1.00 94.56 99 LEU A C 1
ATOM 796 O O . LEU A 1 99 ? -27.421 14.402 23.643 1.00 94.56 99 LEU A O 1
ATOM 800 N N . GLN A 1 100 ? -27.550 16.638 23.675 1.00 94.25 100 GLN A N 1
ATOM 801 C CA . GLN A 1 100 ? -26.113 16.859 23.487 1.00 94.25 100 GLN A CA 1
ATOM 802 C C . GLN A 1 100 ? -25.254 16.131 24.540 1.00 94.25 100 GLN A C 1
ATOM 804 O O . GLN A 1 100 ? -24.256 15.508 24.183 1.00 94.25 100 GLN A O 1
ATOM 809 N N . THR A 1 101 ? -25.646 16.143 25.821 1.00 93.75 101 THR A N 1
ATOM 810 C CA . THR A 1 101 ? -24.928 15.421 26.894 1.00 93.75 101 THR A CA 1
ATOM 811 C C . THR A 1 101 ? -24.962 13.904 26.685 1.00 93.75 101 THR A C 1
ATOM 813 O O . THR A 1 101 ? -24.022 13.200 27.044 1.00 93.75 101 THR A O 1
ATOM 816 N N . ALA A 1 102 ? -26.018 13.392 26.051 1.00 95.50 102 ALA A N 1
ATOM 817 C CA . ALA A 1 102 ? -26.225 11.968 25.820 1.00 95.50 102 ALA A CA 1
ATOM 818 C C . ALA A 1 102 ? -25.339 11.386 24.705 1.00 95.50 102 ALA A C 1
ATOM 820 O O . ALA A 1 102 ? -25.180 10.167 24.641 1.00 95.50 102 ALA A O 1
ATOM 821 N N . LEU A 1 103 ? -24.689 12.233 23.893 1.00 95.56 103 LEU A N 1
ATOM 822 C CA . LEU A 1 103 ? -23.709 11.804 22.887 1.00 95.56 103 LEU A CA 1
ATOM 823 C C . LEU A 1 103 ? -22.576 10.961 23.487 1.00 95.56 103 LEU A C 1
ATOM 825 O O . LEU A 1 103 ? -22.087 10.045 22.830 1.00 95.56 103 LEU A O 1
ATOM 829 N N . VAL A 1 104 ? -22.205 11.196 24.752 1.00 96.56 104 VAL A N 1
ATOM 830 C CA . VAL A 1 104 ? -21.176 10.403 25.448 1.00 96.56 104 VAL A CA 1
ATOM 831 C C . VAL A 1 104 ? -21.502 8.904 25.462 1.00 96.56 104 VAL A C 1
ATOM 833 O O . VAL A 1 104 ? -20.609 8.069 25.360 1.00 96.56 104 VAL A O 1
ATOM 836 N N . LEU A 1 105 ? -22.788 8.541 25.506 1.00 96.75 105 LEU A N 1
ATOM 837 C CA . LEU A 1 105 ? -23.228 7.145 25.511 1.00 96.75 105 LEU A CA 1
ATOM 838 C C . LEU A 1 105 ? -23.135 6.473 24.138 1.00 96.75 105 LEU A C 1
ATOM 840 O O . LEU A 1 105 ? -23.257 5.251 24.054 1.00 96.75 105 LEU A O 1
ATOM 844 N N . THR A 1 106 ? -22.917 7.257 23.083 1.00 94.88 106 THR A N 1
ATOM 845 C CA . THR A 1 106 ? -22.783 6.782 21.699 1.00 94.88 106 THR A CA 1
ATOM 846 C C . THR A 1 106 ? -21.330 6.612 21.256 1.00 94.88 106 THR A C 1
ATOM 848 O O . THR A 1 106 ? -21.080 6.148 20.148 1.00 94.88 106 THR A O 1
ATOM 851 N N . ILE A 1 107 ? -20.365 6.917 22.132 1.00 94.88 107 ILE A N 1
ATOM 852 C CA . ILE A 1 107 ? -18.939 6.681 21.878 1.00 94.88 107 ILE A CA 1
ATOM 853 C C . ILE A 1 107 ? -18.699 5.182 21.648 1.00 94.88 107 ILE A C 1
ATOM 855 O O . ILE A 1 107 ? -19.028 4.331 22.485 1.00 94.88 107 ILE A O 1
ATOM 859 N N . LYS A 1 108 ? -18.085 4.852 20.508 1.00 90.88 108 LYS A N 1
ATOM 860 C CA . LYS A 1 108 ? -17.744 3.481 20.111 1.00 90.88 108 LYS A CA 1
ATOM 861 C C . LYS A 1 108 ? -16.271 3.202 20.399 1.00 90.88 108 LYS A C 1
ATOM 863 O O . LYS A 1 108 ? -15.415 3.331 19.532 1.00 90.88 108 LYS A O 1
ATOM 868 N N . ALA A 1 109 ? -15.979 2.790 21.631 1.00 90.94 109 ALA A N 1
ATOM 869 C CA . ALA A 1 109 ? -14.622 2.417 22.018 1.00 90.94 109 ALA A CA 1
ATOM 870 C C . ALA A 1 109 ? -14.133 1.188 21.230 1.00 90.94 109 ALA A C 1
ATOM 872 O O . ALA A 1 109 ? -14.765 0.127 21.265 1.00 90.94 109 ALA A O 1
ATOM 873 N N . LYS A 1 110 ? -12.974 1.304 20.579 1.00 88.38 110 LYS A N 1
ATOM 874 C CA . LYS A 1 110 ? -12.305 0.171 19.929 1.00 88.38 110 LYS A CA 1
ATOM 875 C C . LYS A 1 110 ? -11.559 -0.668 20.984 1.00 88.38 110 LYS A C 1
ATOM 877 O O . LYS A 1 110 ? -10.891 -0.098 21.846 1.00 88.38 110 LYS A O 1
ATOM 882 N N . PRO A 1 111 ? -11.626 -2.015 20.960 1.00 85.69 111 PRO A N 1
ATOM 883 C CA . PRO A 1 111 ? -10.981 -2.856 21.980 1.00 85.69 111 PRO A CA 1
ATOM 884 C C . PRO A 1 111 ? -9.452 -2.771 22.016 1.00 85.69 111 PRO A C 1
ATOM 886 O O . PRO A 1 111 ? -8.845 -3.116 23.024 1.00 85.69 111 PRO A O 1
ATOM 889 N N . CYS A 1 112 ? -8.834 -2.365 20.910 1.00 86.94 112 CYS A N 1
ATOM 890 C CA . CYS A 1 112 ? -7.386 -2.300 20.755 1.00 86.94 112 CYS A CA 1
ATOM 891 C C . CYS A 1 112 ? -6.813 -0.895 20.950 1.00 86.94 112 CYS A C 1
ATOM 893 O O . CYS A 1 112 ? -5.598 -0.774 21.044 1.00 86.94 112 CYS A O 1
ATOM 895 N N . LEU A 1 113 ? -7.655 0.139 21.034 1.00 87.94 113 LEU A N 1
ATOM 896 C CA . LEU A 1 113 ? -7.216 1.530 21.110 1.00 87.94 113 LEU A CA 1
ATOM 897 C C . LEU A 1 113 ? -7.629 2.165 22.430 1.00 87.94 113 LEU A C 1
ATOM 899 O O . LEU A 1 113 ? -8.712 1.843 22.941 1.00 87.94 113 LEU A O 1
ATOM 903 N N . PRO A 1 114 ? -6.796 3.062 22.980 1.00 91.44 114 PRO A N 1
ATOM 904 C CA . PRO A 1 114 ? -7.250 3.907 24.062 1.00 91.44 114 PRO A CA 1
ATOM 905 C C . PRO A 1 114 ? -8.329 4.854 23.527 1.00 91.44 114 PRO A C 1
ATOM 907 O O . PRO A 1 114 ? -8.394 5.143 22.331 1.00 91.44 114 PRO A O 1
ATOM 910 N N . LEU A 1 115 ? -9.198 5.335 24.411 1.00 92.50 115 LEU A N 1
ATOM 911 C CA . LEU A 1 115 ? -10.084 6.436 24.041 1.00 92.50 115 LEU A CA 1
ATOM 912 C C . LEU A 1 115 ? -9.258 7.694 23.765 1.00 92.50 115 LEU A C 1
ATOM 914 O O . LEU A 1 115 ? -8.281 7.963 24.468 1.00 92.50 115 LEU A O 1
ATOM 918 N N . GLY A 1 116 ? -9.693 8.491 22.787 1.00 91.94 116 GLY A N 1
ATOM 919 C CA . GLY A 1 116 ? -9.128 9.819 22.573 1.00 91.94 116 GLY A CA 1
ATOM 920 C C . GLY A 1 116 ? -9.280 10.690 23.825 1.00 91.94 116 GLY A C 1
ATOM 921 O O . GLY A 1 116 ? -10.180 10.472 24.639 1.00 91.94 116 GLY A O 1
ATOM 922 N N . LEU A 1 117 ? -8.418 11.699 23.979 1.00 92.31 117 LEU A N 1
ATOM 923 C CA . LEU A 1 117 ? -8.385 12.551 25.178 1.00 92.31 117 LEU A CA 1
ATOM 924 C C . LEU A 1 117 ? -9.761 13.156 25.513 1.00 92.31 117 LEU A C 1
ATOM 926 O O . LEU A 1 117 ? -10.205 13.080 26.658 1.00 92.31 117 LEU A O 1
ATOM 930 N N . GLU A 1 118 ? -10.466 13.680 24.508 1.00 95.25 118 GLU A N 1
ATOM 931 C CA . GLU A 1 118 ? -11.798 14.280 24.674 1.00 95.25 118 GLU A CA 1
ATOM 932 C C . GLU A 1 118 ? -12.880 13.241 25.005 1.00 95.25 118 GLU A C 1
ATOM 934 O O . GLU A 1 118 ? -13.743 13.481 25.853 1.00 95.25 118 GLU A O 1
ATOM 939 N N . GLN A 1 119 ? -12.814 12.050 24.399 1.00 96.12 119 GLN A N 1
ATOM 940 C CA . GLN A 1 119 ? -13.715 10.936 24.709 1.00 96.12 119 GLN A CA 1
ATOM 941 C C . GLN A 1 119 ? -13.521 10.450 26.150 1.00 96.12 119 GLN A C 1
ATOM 943 O O . GLN A 1 119 ? -14.497 10.250 26.876 1.00 96.12 119 GLN A O 1
ATOM 948 N N . ALA A 1 120 ? -12.267 10.281 26.580 1.00 96.00 120 ALA A N 1
ATOM 949 C CA . ALA A 1 120 ? -11.919 9.870 27.935 1.00 96.00 120 ALA A CA 1
ATOM 950 C C . ALA A 1 120 ? -12.389 10.904 28.969 1.00 96.00 120 ALA A C 1
ATOM 952 O O . ALA A 1 120 ? -13.034 10.532 29.951 1.00 96.00 120 ALA A O 1
ATOM 953 N N . ALA A 1 121 ? -12.149 12.195 28.716 1.00 96.56 121 ALA A N 1
ATOM 954 C CA . ALA A 1 121 ? -12.609 13.284 29.576 1.00 96.56 121 ALA A CA 1
ATOM 955 C C . ALA A 1 121 ? -14.144 13.350 29.657 1.00 96.56 121 ALA A C 1
ATOM 957 O O . ALA A 1 121 ? -14.710 13.523 30.738 1.00 96.56 121 ALA A O 1
ATOM 958 N N . ALA A 1 122 ? -14.842 13.157 28.534 1.00 96.75 122 ALA A N 1
ATOM 959 C CA . ALA A 1 122 ? -16.301 13.117 28.497 1.00 96.75 122 ALA A CA 1
ATOM 960 C C . ALA A 1 122 ? -16.877 11.949 29.305 1.00 96.75 122 ALA A C 1
ATOM 962 O O . ALA A 1 122 ? -17.821 12.130 30.074 1.00 96.75 122 ALA A O 1
ATOM 963 N N . MET A 1 123 ? -16.292 10.763 29.149 1.00 97.44 123 MET A N 1
ATOM 964 C CA . MET A 1 123 ? -16.663 9.560 29.890 1.00 97.44 123 MET A CA 1
ATOM 965 C C . MET A 1 123 ? -16.391 9.694 31.392 1.00 97.44 123 MET A C 1
ATOM 967 O O . MET A 1 123 ? -17.207 9.243 32.196 1.00 97.44 123 MET A O 1
ATOM 971 N N . GLN A 1 124 ? -15.288 10.346 31.775 1.00 97.38 124 GLN A N 1
ATOM 972 C CA . GLN A 1 124 ? -14.992 10.679 33.170 1.00 97.38 124 GLN A CA 1
ATOM 973 C C . GLN A 1 124 ? -16.014 11.660 33.739 1.00 97.38 124 GLN A C 1
ATOM 975 O O . GLN A 1 124 ? -16.623 11.363 34.759 1.00 97.38 124 GLN A O 1
ATOM 980 N N . SER A 1 125 ? -16.297 12.765 33.043 1.00 97.31 125 SER A N 1
ATOM 981 C CA . SER A 1 125 ? -17.312 13.729 33.482 1.00 97.31 125 SER A CA 1
ATOM 982 C C . SER A 1 125 ? -18.695 13.085 33.631 1.00 97.31 125 SER A C 1
ATOM 984 O O . SER A 1 125 ? -19.384 13.314 34.625 1.00 97.31 125 SER A O 1
ATOM 986 N N . PHE A 1 126 ? -19.085 12.220 32.690 1.00 98.12 126 PHE A N 1
ATOM 987 C CA . PHE A 1 126 ? -20.309 11.429 32.803 1.00 98.12 126 PHE A CA 1
ATOM 988 C C . PHE A 1 126 ? -20.295 10.517 34.039 1.00 98.12 126 PHE A C 1
ATOM 990 O O . PHE A 1 126 ? -21.297 10.441 34.753 1.00 98.12 126 PHE A O 1
ATOM 997 N N . ALA A 1 127 ? -19.175 9.842 34.311 1.00 98.19 127 ALA A N 1
ATOM 998 C CA . ALA A 1 127 ? -19.032 8.976 35.475 1.00 98.19 127 ALA A CA 1
ATOM 999 C C . ALA A 1 127 ? -19.106 9.757 36.794 1.00 98.19 127 ALA A C 1
ATOM 1001 O O . ALA A 1 127 ? -19.797 9.299 37.702 1.00 98.19 127 ALA A O 1
ATOM 1002 N N . SER A 1 128 ? -18.476 10.934 36.890 1.00 98.19 128 SER A N 1
ATOM 1003 C CA . SER A 1 128 ? -18.563 11.812 38.064 1.00 98.19 128 SER A CA 1
ATOM 1004 C C . SER A 1 128 ? -20.008 12.249 38.320 1.00 98.19 128 SER A C 1
ATOM 1006 O O . SER A 1 128 ? -20.512 12.068 39.427 1.00 98.19 128 SER A O 1
ATOM 1008 N N . ASN A 1 129 ? -20.714 12.722 37.285 1.00 98.00 129 ASN A N 1
ATOM 1009 C CA . ASN A 1 129 ? -22.116 13.136 37.408 1.00 98.00 129 ASN A CA 1
ATOM 1010 C C . ASN A 1 129 ? -23.019 11.965 37.826 1.00 98.00 129 ASN A C 1
ATOM 1012 O O . ASN A 1 129 ? -23.911 12.109 38.659 1.00 98.00 129 ASN A O 1
ATOM 1016 N N . LEU A 1 130 ? -22.788 10.779 37.257 1.00 98.25 130 LEU A N 1
ATOM 1017 C CA . LEU A 1 130 ? -23.554 9.584 37.595 1.00 98.25 130 LEU A CA 1
ATOM 1018 C C . LEU A 1 130 ? -23.238 9.070 39.006 1.00 98.25 130 LEU A C 1
ATOM 1020 O O . LEU A 1 130 ? -24.129 8.561 39.688 1.00 98.25 130 LEU A O 1
ATOM 1024 N N . ALA A 1 131 ? -21.991 9.193 39.458 1.00 98.19 131 ALA A N 1
ATOM 1025 C CA . ALA A 1 131 ? -21.582 8.851 40.813 1.00 98.19 131 ALA A CA 1
ATOM 1026 C C . ALA A 1 131 ? -22.269 9.758 41.840 1.00 98.19 131 ALA A C 1
ATOM 1028 O O . ALA A 1 131 ? -22.841 9.244 42.802 1.00 98.19 131 ALA A O 1
ATOM 1029 N N . GLU A 1 132 ? -22.314 11.069 41.585 1.00 97.69 132 GLU A N 1
ATOM 1030 C CA . GLU A 1 132 ? -23.044 12.033 42.412 1.00 97.69 132 GLU A CA 1
ATOM 1031 C C . GLU A 1 132 ? -24.541 11.693 42.482 1.00 97.69 132 GLU A C 1
ATOM 1033 O O . GLU A 1 132 ? -25.068 11.461 43.572 1.00 97.69 132 GLU A O 1
ATOM 1038 N N . ALA A 1 133 ? -25.201 11.539 41.329 1.00 97.00 133 ALA A N 1
ATOM 1039 C CA . ALA A 1 133 ? -26.637 11.248 41.251 1.00 97.00 133 ALA A CA 1
ATOM 1040 C C . ALA A 1 133 ? -27.029 9.891 41.875 1.00 97.00 133 ALA A C 1
ATOM 1042 O O . ALA A 1 133 ? -28.136 9.706 42.382 1.00 97.00 133 ALA A O 1
ATOM 1043 N N . SER A 1 134 ? -26.124 8.908 41.863 1.00 96.88 134 SER A N 1
ATOM 1044 C CA . SER A 1 134 ? -26.368 7.576 42.438 1.00 96.88 134 SER A CA 1
ATOM 1045 C C . SER A 1 134 ? -25.862 7.399 43.875 1.00 96.88 134 SER A C 1
ATOM 1047 O O . SER A 1 134 ? -26.097 6.343 44.478 1.00 96.88 134 SER A O 1
ATOM 1049 N N . GLY A 1 135 ? -25.175 8.402 44.433 1.00 96.25 135 GLY A N 1
ATOM 1050 C CA . GLY A 1 135 ? -24.532 8.330 45.746 1.00 96.25 135 GLY A CA 1
ATOM 1051 C C . GLY A 1 135 ? -23.415 7.283 45.821 1.00 96.25 135 GLY A C 1
ATOM 1052 O O . GLY A 1 135 ? -23.262 6.624 46.849 1.00 96.25 135 GLY A O 1
ATOM 1053 N N . GLN A 1 136 ? -22.685 7.075 44.724 1.00 97.44 136 GLN A N 1
ATOM 1054 C CA . GLN A 1 136 ? -21.580 6.116 44.612 1.00 97.44 136 GLN A CA 1
ATOM 1055 C C . GLN A 1 136 ? -20.235 6.831 44.465 1.00 97.44 136 GLN A C 1
ATOM 1057 O O . GLN A 1 136 ? -20.171 8.045 44.299 1.00 97.44 136 GLN A O 1
ATOM 1062 N N . THR A 1 137 ? -19.136 6.077 44.522 1.00 97.62 137 THR A N 1
ATOM 1063 C CA . THR A 1 137 ? -17.811 6.623 44.206 1.00 97.62 137 THR A CA 1
ATOM 1064 C C . THR A 1 137 ? -17.594 6.668 42.697 1.00 97.62 137 THR A C 1
ATOM 1066 O O . THR A 1 137 ? -18.048 5.786 41.964 1.00 97.62 137 THR A O 1
ATOM 1069 N N . GLU A 1 138 ? -16.844 7.667 42.232 1.00 97.69 138 GLU A N 1
ATOM 1070 C CA . GLU A 1 138 ? -16.509 7.809 40.812 1.00 97.69 138 GLU A CA 1
ATOM 1071 C C . GLU A 1 138 ? -15.798 6.564 40.270 1.00 97.69 138 GLU A C 1
ATOM 1073 O O . GLU A 1 138 ? -16.204 6.032 39.242 1.00 97.69 138 GLU A O 1
ATOM 1078 N N . GLN A 1 139 ? -14.819 6.021 41.005 1.00 97.50 139 GLN A N 1
ATOM 1079 C CA . GLN A 1 139 ? -14.089 4.816 40.596 1.00 97.50 139 GLN A CA 1
ATOM 1080 C C . GLN A 1 139 ? -15.015 3.605 40.382 1.00 97.50 139 GLN A C 1
ATOM 1082 O O . GLN A 1 139 ? -14.845 2.855 39.422 1.00 97.50 139 GLN A O 1
ATOM 1087 N N . LEU A 1 140 ? -16.028 3.425 41.240 1.00 97.62 140 LEU A N 1
ATOM 1088 C CA . LEU A 1 140 ? -16.988 2.326 41.107 1.00 97.62 140 LEU A CA 1
ATOM 1089 C C . LEU A 1 140 ? -17.833 2.473 39.837 1.00 97.62 140 LEU A C 1
ATOM 1091 O O . LEU A 1 140 ? -18.118 1.476 39.173 1.00 97.62 140 LEU A O 1
ATOM 1095 N N . VAL A 1 141 ? -18.221 3.699 39.481 1.00 98.19 141 VAL A N 1
ATOM 1096 C CA . VAL A 1 141 ? -18.961 3.979 38.243 1.00 98.19 141 VAL A CA 1
ATOM 1097 C C . VAL A 1 141 ? -18.056 3.844 37.018 1.00 98.19 141 VAL A C 1
ATOM 1099 O O . VAL A 1 141 ? -18.466 3.230 36.031 1.00 98.19 141 VAL A O 1
ATOM 1102 N N . LEU A 1 142 ? -16.821 4.342 37.092 1.00 98.19 142 LEU A N 1
ATOM 1103 C CA . LEU A 1 142 ? -15.823 4.220 36.033 1.00 98.19 142 LEU A CA 1
ATOM 1104 C C . LEU A 1 142 ? -15.579 2.753 35.666 1.00 98.19 142 LEU A C 1
ATOM 1106 O O . LEU A 1 142 ? -15.750 2.386 34.506 1.00 98.19 142 LEU A O 1
ATOM 1110 N N . ASP A 1 143 ? -15.275 1.886 36.631 1.00 97.88 143 ASP A N 1
ATOM 1111 C CA . ASP A 1 143 ? -15.028 0.460 36.363 1.00 97.88 143 ASP A CA 1
ATOM 1112 C C . ASP A 1 143 ? -16.326 -0.317 36.084 1.00 97.88 143 ASP A C 1
ATOM 1114 O O . ASP A 1 143 ? -16.402 -1.201 35.225 1.00 97.88 143 ASP A O 1
ATOM 1118 N N . GLY A 1 144 ? -17.381 0.005 36.829 1.00 97.25 144 GLY A N 1
ATOM 1119 C CA . GLY A 1 144 ? -18.620 -0.756 36.833 1.00 97.25 144 GLY A CA 1
ATOM 1120 C C . GLY A 1 144 ? -19.562 -0.451 35.677 1.00 97.25 144 GLY A C 1
ATOM 1121 O O . GLY A 1 144 ? -20.338 -1.324 35.293 1.00 97.25 144 GLY A O 1
ATOM 1122 N N . VAL A 1 145 ? -19.509 0.761 35.122 1.00 97.88 145 VAL A N 1
ATOM 1123 C CA . VAL A 1 145 ? -20.440 1.254 34.098 1.00 97.88 145 VAL A CA 1
ATOM 1124 C C . VAL A 1 145 ? -19.680 1.708 32.860 1.00 97.88 145 VAL A C 1
ATOM 1126 O O . VAL A 1 145 ? -19.891 1.149 31.784 1.00 97.88 145 VAL A O 1
ATOM 1129 N N . THR A 1 146 ? -18.778 2.676 33.003 1.00 97.44 146 THR A N 1
ATOM 1130 C CA . THR A 1 146 ? -18.106 3.330 31.871 1.00 97.44 146 THR A CA 1
ATOM 1131 C C . THR A 1 146 ? -17.142 2.383 31.154 1.00 97.44 146 THR A C 1
ATOM 1133 O O . THR A 1 146 ? -17.205 2.233 29.933 1.00 97.44 146 THR A O 1
ATOM 1136 N N . ALA A 1 147 ? -16.321 1.641 31.900 1.00 97.19 147 ALA A N 1
ATOM 1137 C CA . ALA A 1 147 ? -15.439 0.619 31.348 1.00 97.19 147 ALA A CA 1
ATOM 1138 C C . ALA A 1 147 ? -16.238 -0.491 30.654 1.00 97.19 147 ALA A C 1
ATOM 1140 O O . ALA A 1 147 ? -15.900 -0.891 29.542 1.00 97.19 147 ALA A O 1
ATOM 1141 N N . LYS A 1 148 ? -17.365 -0.923 31.242 1.00 96.56 148 LYS A N 1
ATOM 1142 C CA . LYS A 1 148 ? -18.271 -1.906 30.620 1.00 96.56 148 LYS A CA 1
ATOM 1143 C C . LYS A 1 148 ? -18.879 -1.399 29.322 1.00 96.56 148 LYS A C 1
ATOM 1145 O O . LYS A 1 148 ? -19.010 -2.180 28.383 1.00 96.56 148 LYS A O 1
ATOM 1150 N N . LEU A 1 149 ? -19.234 -0.116 29.257 1.00 95.25 149 LEU A N 1
ATOM 1151 C CA . LEU A 1 149 ? -19.735 0.523 28.040 1.00 95.25 149 LEU A CA 1
ATOM 1152 C C . LEU A 1 149 ? -18.688 0.496 26.918 1.00 95.25 149 LEU A C 1
ATOM 1154 O O . LEU A 1 149 ? -19.042 0.334 25.751 1.00 95.25 149 LEU A O 1
ATOM 1158 N N . CYS A 1 150 ? -17.412 0.573 27.299 1.00 94.88 150 CYS A N 1
ATOM 1159 C CA . CYS A 1 150 ? -16.251 0.471 26.418 1.00 94.88 150 CYS A CA 1
ATOM 1160 C C . CYS A 1 150 ? -15.751 -0.975 26.210 1.00 94.88 150 CYS A C 1
ATOM 1162 O O . CYS A 1 150 ? -14.712 -1.181 25.578 1.00 94.88 150 CYS A O 1
ATOM 1164 N N . GLY A 1 151 ? -16.443 -1.985 26.752 1.00 93.31 151 GLY A N 1
ATOM 1165 C CA . GLY A 1 151 ? -16.076 -3.400 26.628 1.00 93.31 151 GLY A CA 1
ATOM 1166 C C . GLY A 1 151 ? -14.883 -3.859 27.480 1.00 93.31 151 GLY A C 1
ATOM 1167 O O . GLY A 1 151 ? -14.288 -4.881 27.159 1.00 93.31 151 GLY A O 1
ATOM 1168 N N . ALA A 1 152 ? -14.518 -3.123 28.531 1.00 94.19 152 ALA A N 1
ATOM 1169 C CA . ALA A 1 152 ? -13.405 -3.416 29.441 1.00 94.19 152 ALA A CA 1
ATOM 1170 C C . ALA A 1 152 ? -13.870 -3.867 30.839 1.00 94.19 152 ALA A C 1
ATOM 1172 O O . ALA A 1 152 ? -15.050 -3.771 31.207 1.00 94.19 152 ALA A O 1
ATOM 1173 N N . LEU A 1 153 ? -12.934 -4.372 31.647 1.00 94.19 153 LEU A N 1
ATOM 1174 C CA . LEU A 1 153 ? -13.167 -4.672 33.058 1.00 94.19 153 LEU A CA 1
ATOM 1175 C C . LEU A 1 153 ? -12.936 -3.472 33.972 1.00 94.19 153 LEU A C 1
ATOM 1177 O O . LEU A 1 153 ? -13.720 -3.306 34.905 1.00 94.19 153 LEU A O 1
ATOM 1181 N N . THR A 1 154 ? -11.907 -2.675 33.696 1.00 96.50 154 THR A N 1
ATOM 1182 C CA . THR A 1 154 ? -11.539 -1.487 34.475 1.00 96.50 154 THR A CA 1
ATOM 1183 C C . THR A 1 154 ? -11.380 -0.276 33.567 1.00 96.50 154 THR A C 1
ATOM 1185 O O . THR A 1 154 ? -11.181 -0.402 32.357 1.00 96.50 154 THR A O 1
ATOM 1188 N N . TRP A 1 155 ? -11.475 0.918 34.140 1.00 96.81 155 TRP A N 1
ATOM 1189 C CA . TRP A 1 155 ? -11.244 2.156 33.408 1.00 96.81 155 TRP A CA 1
ATOM 1190 C C . TRP A 1 155 ? -9.777 2.317 33.006 1.00 96.81 155 TRP A C 1
ATOM 1192 O O . TRP A 1 155 ? -9.486 2.762 31.900 1.00 96.81 155 TRP A O 1
ATOM 1202 N N . GLU A 1 156 ? -8.854 1.866 33.858 1.00 95.56 156 GLU A N 1
ATOM 1203 C CA . GLU A 1 156 ? -7.424 1.814 33.537 1.00 95.56 156 GLU A CA 1
ATOM 1204 C C . GLU A 1 156 ? -7.156 0.982 32.274 1.00 95.56 156 GLU A C 1
ATOM 1206 O O . GLU A 1 156 ? -6.395 1.412 31.410 1.00 95.56 156 GLU A O 1
ATOM 1211 N N . GLU A 1 157 ? -7.835 -0.159 32.108 1.00 94.25 157 GLU A N 1
ATOM 1212 C CA . GLU A 1 157 ? -7.744 -0.965 30.886 1.00 94.25 157 GLU A CA 1
ATOM 1213 C C . GLU A 1 157 ? -8.178 -0.159 29.654 1.00 94.25 157 GLU A C 1
ATOM 1215 O O . GLU A 1 157 ? -7.489 -0.190 28.642 1.00 94.25 157 GLU A O 1
ATOM 1220 N N . VAL A 1 158 ? -9.274 0.608 29.730 1.00 94.38 158 VAL A N 1
ATOM 1221 C CA . VAL A 1 158 ? -9.735 1.453 28.609 1.00 94.38 158 VAL A CA 1
ATOM 1222 C C . VAL A 1 158 ? -8.683 2.490 28.221 1.00 94.38 158 VAL A C 1
ATOM 1224 O O . VAL A 1 158 ? -8.454 2.698 27.033 1.00 94.38 158 VAL A O 1
ATOM 1227 N N . LEU A 1 159 ? -8.044 3.128 29.203 1.00 93.50 159 LEU A N 1
ATOM 1228 C CA . LEU A 1 159 ? -7.067 4.194 28.967 1.00 93.50 159 LEU A CA 1
ATOM 1229 C C . LEU A 1 159 ? -5.702 3.686 28.492 1.00 93.50 159 LEU A C 1
ATOM 1231 O O . LEU A 1 159 ? -4.957 4.439 27.874 1.00 93.50 159 LEU A O 1
ATOM 1235 N N . THR A 1 160 ? -5.360 2.433 28.794 1.00 92.56 160 THR A N 1
ATOM 1236 C CA . THR A 1 160 ? -4.029 1.859 28.524 1.00 92.56 160 THR A CA 1
ATOM 1237 C C . THR A 1 160 ? -4.016 0.864 27.365 1.00 92.56 160 THR A C 1
ATOM 1239 O O . THR A 1 160 ? -2.975 0.268 27.079 1.00 92.56 160 THR A O 1
ATOM 1242 N N . ARG A 1 161 ? -5.152 0.694 26.673 1.00 92.69 161 ARG A N 1
ATOM 1243 C CA . ARG A 1 161 ? -5.239 -0.089 25.436 1.00 92.69 161 ARG A CA 1
ATOM 1244 C C . ARG A 1 161 ? -4.165 0.349 24.452 1.00 92.69 161 ARG A C 1
ATOM 1246 O O . ARG A 1 161 ? -3.866 1.528 24.299 1.00 92.69 161 ARG A O 1
ATOM 1253 N N . SER A 1 162 ? -3.602 -0.632 23.765 1.00 92.56 162 SER A N 1
ATOM 1254 C CA . SER A 1 162 ? -2.611 -0.406 22.730 1.00 92.56 162 SER A CA 1
ATOM 1255 C C . SER A 1 162 ? -2.795 -1.440 21.628 1.00 92.56 162 SER A C 1
ATOM 1257 O O . SER A 1 162 ? -2.974 -2.628 21.937 1.00 92.56 162 SER A O 1
ATOM 1259 N N . PRO A 1 163 ? -2.682 -1.044 20.349 1.00 93.88 163 PRO A N 1
ATOM 1260 C CA . PRO A 1 163 ? -2.738 -2.001 19.256 1.00 93.88 163 PRO A CA 1
ATOM 1261 C C . PRO A 1 163 ? -1.584 -3.013 19.338 1.00 93.88 163 PRO A C 1
ATOM 1263 O O . PRO A 1 163 ? -1.742 -4.156 18.915 1.00 93.88 163 PRO A O 1
ATOM 1266 N N . LEU A 1 164 ? -0.471 -2.661 19.997 1.00 94.44 164 LEU A N 1
ATOM 1267 C CA . LEU A 1 164 ? 0.646 -3.570 20.274 1.00 94.44 164 LEU A CA 1
ATOM 1268 C C . LEU A 1 164 ? 0.277 -4.733 21.204 1.00 94.44 164 LEU A C 1
ATOM 1270 O O . LEU A 1 164 ? 0.955 -5.757 21.199 1.00 94.44 164 LEU A O 1
ATOM 1274 N N . GLN A 1 165 ? -0.804 -4.612 21.973 1.00 92.06 165 GLN A N 1
ATOM 1275 C CA . GLN A 1 165 ? -1.269 -5.637 22.911 1.00 92.06 165 GLN A CA 1
ATOM 1276 C C . GLN A 1 165 ? -2.432 -6.471 22.354 1.00 92.06 165 GLN A C 1
ATOM 1278 O O . GLN A 1 165 ? -2.963 -7.339 23.057 1.00 92.06 165 GLN A O 1
ATOM 1283 N N . THR A 1 166 ? -2.848 -6.232 21.103 1.00 91.19 166 THR A N 1
ATOM 1284 C CA . THR A 1 166 ? -3.948 -6.987 20.500 1.00 91.19 166 THR A CA 1
ATOM 1285 C C . THR A 1 166 ? -3.622 -8.478 20.417 1.00 91.19 166 THR A C 1
ATOM 1287 O O . THR A 1 166 ? -2.497 -8.886 20.124 1.00 91.19 166 THR A O 1
ATOM 1290 N N . LYS A 1 167 ? -4.639 -9.307 20.671 1.00 88.94 167 LYS A N 1
ATOM 1291 C CA . LYS A 1 167 ? -4.578 -10.771 20.509 1.00 88.94 167 LYS A CA 1
ATOM 1292 C C . LYS A 1 167 ? -5.244 -11.242 19.219 1.00 88.94 167 LYS A C 1
ATOM 1294 O O . LYS A 1 167 ? -5.113 -12.408 18.851 1.00 88.94 167 LYS A O 1
ATOM 1299 N N . SER A 1 168 ? -5.989 -10.357 18.563 1.00 89.69 168 SER A N 1
ATOM 1300 C CA . SER A 1 168 ? -6.626 -10.646 17.284 1.00 89.69 168 SER A CA 1
ATOM 1301 C C . SER A 1 168 ? -5.578 -10.623 16.169 1.00 89.69 168 SER A C 1
ATOM 1303 O O . SER A 1 168 ? -4.662 -9.802 16.228 1.00 89.69 168 SER A O 1
ATOM 1305 N N . PRO A 1 169 ? -5.696 -11.481 15.142 1.00 94.75 169 PRO A N 1
ATOM 1306 C CA . PRO A 1 169 ? -4.814 -11.415 13.983 1.00 94.75 169 PRO A CA 1
ATOM 1307 C C . PRO A 1 169 ? -4.860 -10.031 13.328 1.00 94.75 169 PRO A C 1
ATOM 1309 O O . PRO A 1 169 ? -5.948 -9.508 13.083 1.00 94.75 169 PRO A O 1
ATOM 1312 N N . LEU A 1 170 ? -3.689 -9.471 13.011 1.00 96.75 170 LEU A N 1
ATOM 1313 C CA . LEU A 1 170 ? -3.593 -8.170 12.344 1.00 96.75 170 LEU A CA 1
ATOM 1314 C C . LEU A 1 170 ? -4.112 -8.210 10.903 1.00 96.75 170 LEU A C 1
ATOM 1316 O O . LEU A 1 170 ? -4.726 -7.245 10.455 1.00 96.75 170 LEU A O 1
ATOM 1320 N N . TYR A 1 171 ? -3.924 -9.344 10.222 1.00 97.56 171 TYR A N 1
ATOM 1321 C CA . TYR A 1 171 ? -4.323 -9.550 8.833 1.00 97.56 171 TYR A CA 1
ATOM 1322 C C . TYR A 1 171 ? -5.087 -10.857 8.678 1.00 97.56 171 TYR A C 1
ATOM 1324 O O . TYR A 1 171 ? -4.826 -11.858 9.351 1.00 97.56 171 TYR A O 1
ATOM 1332 N N . ARG A 1 172 ? -5.975 -10.873 7.690 1.00 96.56 172 ARG A N 1
ATOM 1333 C CA . ARG A 1 172 ? -6.550 -12.088 7.108 1.00 96.56 172 ARG A CA 1
ATOM 1334 C C . ARG A 1 172 ? -6.541 -11.984 5.591 1.00 96.56 172 ARG A C 1
ATOM 1336 O O . ARG A 1 172 ? -6.619 -10.887 5.050 1.00 96.56 172 ARG A O 1
ATOM 1343 N N . PHE A 1 173 ? -6.496 -13.117 4.904 1.00 97.25 173 PHE A N 1
ATOM 1344 C CA . PHE A 1 173 ? -6.630 -13.157 3.451 1.00 97.25 173 PHE A CA 1
ATOM 1345 C C . PHE A 1 173 ? -8.058 -13.540 3.063 1.00 97.25 173 PHE A C 1
ATOM 1347 O O . PHE A 1 173 ? -8.605 -14.512 3.587 1.00 97.25 173 PHE A O 1
ATOM 1354 N N . VAL A 1 174 ? -8.664 -12.785 2.148 1.00 95.50 174 VAL A N 1
ATOM 1355 C CA . VAL A 1 174 ? -10.018 -13.044 1.648 1.00 95.50 174 VAL A CA 1
ATOM 1356 C C . VAL A 1 174 ? -10.025 -13.086 0.126 1.00 95.50 174 VAL A C 1
ATOM 1358 O O . VAL A 1 174 ? -9.340 -12.311 -0.538 1.00 95.50 174 VAL A O 1
ATOM 1361 N N . VAL A 1 175 ? -10.825 -13.993 -0.426 1.00 92.31 175 VAL A N 1
ATOM 1362 C CA . VAL A 1 175 ? -11.204 -13.982 -1.842 1.00 92.31 175 VAL A CA 1
ATOM 1363 C C . VAL A 1 175 ? -12.486 -13.167 -1.947 1.00 92.31 175 VAL A C 1
ATOM 1365 O O . VAL A 1 175 ? -13.392 -13.385 -1.139 1.00 92.31 175 VAL A O 1
ATOM 1368 N N . ASP A 1 176 ? -12.552 -12.224 -2.885 1.00 85.06 176 ASP A N 1
ATOM 1369 C CA . ASP A 1 176 ? -13.722 -11.362 -3.025 1.00 85.06 176 ASP A CA 1
ATOM 1370 C C . ASP A 1 176 ? -14.964 -12.201 -3.381 1.00 85.06 176 ASP A C 1
ATOM 1372 O O . ASP A 1 176 ? -14.902 -13.160 -4.157 1.00 85.06 176 ASP A O 1
ATOM 1376 N N . SER A 1 177 ? -16.092 -11.893 -2.738 1.00 80.75 177 SER A N 1
ATOM 1377 C CA . SER A 1 177 ? -17.337 -12.643 -2.920 1.00 80.75 177 SER A CA 1
ATOM 1378 C C . SER A 1 177 ? -18.062 -12.294 -4.220 1.00 80.75 177 SER A C 1
ATOM 1380 O O . SER A 1 177 ? -18.864 -13.097 -4.689 1.00 80.75 177 SER A O 1
ATOM 1382 N N . HIS A 1 178 ? -17.810 -11.107 -4.776 1.00 81.44 178 HIS A N 1
ATOM 1383 C CA . HIS A 1 178 ? -18.443 -10.587 -5.986 1.00 81.44 178 HIS A CA 1
ATOM 1384 C C . HIS A 1 178 ? -17.588 -10.853 -7.229 1.00 81.44 178 HIS A C 1
ATOM 1386 O O . HIS A 1 178 ? -18.138 -11.257 -8.252 1.00 81.44 178 HIS A O 1
ATOM 1392 N N . ASP A 1 179 ? -16.261 -10.700 -7.137 1.00 84.56 179 ASP A N 1
ATOM 1393 C CA . ASP A 1 179 ? -15.326 -11.199 -8.153 1.00 84.56 179 ASP A CA 1
ATOM 1394 C C . ASP A 1 179 ? -14.465 -12.333 -7.579 1.00 84.56 179 ASP A C 1
ATOM 1396 O O . ASP A 1 179 ? -13.441 -12.086 -6.938 1.00 84.56 179 ASP A O 1
ATOM 1400 N N . PRO A 1 180 ? -14.803 -13.605 -7.852 1.00 80.50 180 PRO A N 1
ATOM 1401 C CA . PRO A 1 180 ? -14.041 -14.725 -7.328 1.00 80.50 180 PRO A CA 1
ATOM 1402 C C . PRO A 1 180 ? -12.615 -14.795 -7.888 1.00 80.50 180 PRO A C 1
ATOM 1404 O O . PRO A 1 180 ? -11.865 -15.657 -7.431 1.00 80.50 180 PRO A O 1
ATOM 1407 N N . ASN A 1 181 ? -12.223 -13.973 -8.868 1.00 85.56 181 ASN A N 1
ATOM 1408 C CA . ASN A 1 181 ? -10.846 -13.875 -9.354 1.00 85.56 181 ASN A CA 1
ATOM 1409 C C . ASN A 1 181 ? -10.011 -12.824 -8.622 1.00 85.56 181 ASN A C 1
ATOM 1411 O O . ASN A 1 181 ? -8.792 -12.806 -8.816 1.00 85.56 181 ASN A O 1
ATOM 1415 N N . ASP A 1 182 ? -10.638 -11.991 -7.798 1.00 90.12 182 ASP A N 1
ATOM 1416 C CA . ASP A 1 182 ? -9.982 -10.968 -7.003 1.00 90.12 182 ASP A CA 1
ATOM 1417 C C . ASP A 1 182 ? -9.839 -11.419 -5.545 1.00 90.12 182 ASP A C 1
ATOM 1419 O O . ASP A 1 182 ? -10.569 -12.276 -5.034 1.00 90.12 182 ASP A O 1
ATOM 1423 N N . SER A 1 183 ? -8.811 -10.930 -4.870 1.00 94.81 183 SER A N 1
ATOM 1424 C CA . SER A 1 183 ? -8.494 -11.295 -3.494 1.00 94.81 183 SER A CA 1
ATOM 1425 C C . SER A 1 183 ? -7.670 -10.204 -2.837 1.00 94.81 183 SER A C 1
ATOM 1427 O O . SER A 1 183 ? -6.900 -9.487 -3.486 1.00 94.81 183 SER A O 1
ATOM 1429 N N . ARG A 1 184 ? -7.809 -10.096 -1.518 1.00 96.00 184 ARG A N 1
ATOM 1430 C CA . ARG A 1 184 ? -7.107 -9.078 -0.750 1.00 96.00 184 ARG A CA 1
ATOM 1431 C C . ARG A 1 184 ? -6.729 -9.524 0.647 1.00 96.00 184 ARG A C 1
ATOM 1433 O O . ARG A 1 184 ? -7.393 -10.367 1.253 1.00 96.00 184 ARG A O 1
ATOM 1440 N N . PHE A 1 185 ? -5.689 -8.900 1.177 1.00 97.44 185 PHE A N 1
ATOM 1441 C CA . PHE A 1 185 ? -5.501 -8.836 2.617 1.00 97.44 185 PHE A CA 1
ATOM 1442 C C . PHE A 1 185 ? -6.545 -7.886 3.214 1.00 97.44 185 PHE A C 1
ATOM 1444 O O . PHE A 1 185 ? -6.957 -6.911 2.587 1.00 97.44 185 PHE A O 1
ATOM 1451 N N . VAL A 1 186 ? -7.021 -8.199 4.410 1.00 96.19 186 VAL A N 1
ATOM 1452 C CA . VAL A 1 186 ? -7.911 -7.345 5.197 1.00 96.19 186 VAL A CA 1
ATOM 1453 C C . VAL A 1 186 ? -7.245 -7.139 6.538 1.00 96.19 186 VAL A C 1
ATOM 1455 O O . VAL A 1 186 ? -6.919 -8.119 7.216 1.00 96.19 186 VAL A O 1
ATOM 1458 N N . THR A 1 187 ? -7.042 -5.878 6.878 1.00 96.06 187 THR A N 1
ATOM 1459 C CA . THR A 1 187 ? -6.482 -5.419 8.139 1.00 96.06 187 THR A CA 1
ATOM 1460 C C . THR A 1 187 ? -7.550 -5.440 9.235 1.00 96.06 187 THR A C 1
ATOM 1462 O O . THR A 1 187 ? -8.756 -5.437 8.973 1.00 96.06 187 THR A O 1
ATOM 1465 N N . SER A 1 188 ? -7.103 -5.574 10.479 1.00 94.56 188 SER A N 1
ATOM 1466 C CA . SER A 1 188 ? -7.923 -5.316 11.668 1.00 94.56 188 SER A CA 1
ATOM 1467 C C . SER A 1 188 ? -7.758 -3.865 12.122 1.00 94.56 188 SER A C 1
ATOM 1469 O O . SER A 1 188 ? -6.723 -3.275 11.837 1.00 94.56 188 SER A O 1
ATOM 1471 N N . ASP A 1 189 ? -8.680 -3.345 12.936 1.00 91.38 189 ASP A N 1
ATOM 1472 C CA . ASP A 1 189 ? -8.569 -1.993 13.514 1.00 91.38 189 ASP A CA 1
ATOM 1473 C C . ASP A 1 189 ? -7.225 -1.743 14.224 1.00 91.38 189 ASP A C 1
ATOM 1475 O O . ASP A 1 189 ? -6.674 -0.650 14.159 1.00 91.38 189 ASP A O 1
ATOM 1479 N N . ALA A 1 190 ? -6.677 -2.765 14.892 1.00 93.69 190 ALA A N 1
ATOM 1480 C CA . ALA A 1 190 ? -5.374 -2.667 15.549 1.00 93.69 190 ALA A CA 1
ATOM 1481 C C . ALA A 1 190 ? -4.230 -2.544 14.536 1.00 93.69 190 ALA A C 1
ATOM 1483 O O . ALA A 1 190 ? -3.225 -1.903 14.807 1.00 93.69 190 ALA A O 1
ATOM 1484 N N . CYS A 1 191 ? -4.371 -3.198 13.384 1.00 95.69 191 CYS A N 1
ATOM 1485 C CA . CYS A 1 191 ? -3.405 -3.104 12.304 1.00 95.69 191 CYS A CA 1
ATOM 1486 C C . CYS A 1 191 ? -3.471 -1.739 11.629 1.00 95.69 191 CYS A C 1
ATOM 1488 O O . CYS A 1 191 ? -2.422 -1.145 11.423 1.00 95.69 191 CYS A O 1
ATOM 1490 N N . ASP A 1 192 ? -4.675 -1.253 11.318 1.00 93.62 192 ASP A N 1
ATOM 1491 C CA . ASP A 1 192 ? -4.865 0.071 10.718 1.00 93.62 192 ASP A CA 1
ATOM 1492 C C . ASP A 1 192 ? -4.233 1.147 11.607 1.00 93.62 192 ASP A C 1
ATOM 1494 O O . ASP A 1 192 ? -3.442 1.947 11.128 1.00 93.62 192 ASP A O 1
ATOM 1498 N N . GLU A 1 193 ? -4.448 1.079 12.922 1.00 92.50 193 GLU A N 1
ATOM 1499 C CA . GLU A 1 193 ? -3.789 1.991 13.857 1.00 92.50 193 GLU A CA 1
ATOM 1500 C C . GLU A 1 193 ? -2.257 1.879 13.838 1.00 92.50 193 GLU A C 1
ATOM 1502 O O . GLU A 1 193 ? -1.567 2.892 13.867 1.00 92.50 193 GLU A O 1
ATOM 1507 N N . LEU A 1 194 ? -1.690 0.667 13.812 1.00 94.69 194 LEU A N 1
ATOM 1508 C CA . LEU A 1 194 ? -0.230 0.519 13.739 1.00 94.69 194 LEU A CA 1
ATOM 1509 C C . LEU A 1 194 ? 0.334 1.101 12.442 1.00 94.69 194 LEU A C 1
ATOM 1511 O O . LEU A 1 194 ? 1.453 1.609 12.453 1.00 94.69 194 LEU A O 1
ATOM 1515 N N . ILE A 1 195 ? -0.415 1.014 11.341 1.00 93.56 195 ILE A N 1
ATOM 1516 C CA . ILE A 1 195 ? -0.053 1.631 10.064 1.00 93.56 195 ILE A CA 1
ATOM 1517 C C . ILE A 1 195 ? -0.064 3.157 10.204 1.00 93.56 195 ILE A C 1
ATOM 1519 O O . ILE A 1 195 ? 0.926 3.785 9.840 1.00 93.56 195 ILE A O 1
ATOM 1523 N N . GLU A 1 196 ? -1.117 3.737 10.782 1.00 91.12 196 GLU A N 1
ATOM 1524 C CA . GLU A 1 196 ? -1.203 5.185 11.024 1.00 91.12 196 GLU A CA 1
ATOM 1525 C C . GLU A 1 196 ? -0.071 5.671 11.941 1.00 91.12 196 GLU A C 1
ATOM 1527 O O . GLU A 1 196 ? 0.675 6.569 11.565 1.00 91.12 196 GLU A O 1
ATOM 1532 N N . GLN A 1 197 ? 0.162 5.011 13.081 1.00 90.88 197 GLN A N 1
ATOM 1533 C CA . GLN A 1 197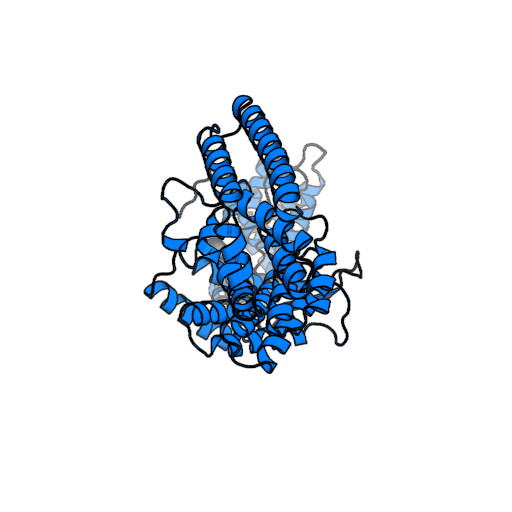 ? 1.271 5.344 13.988 1.00 90.88 197 GLN A CA 1
ATOM 1534 C C . GLN A 1 197 ? 2.633 5.244 13.297 1.00 90.88 197 GLN A C 1
ATOM 1536 O O . GLN A 1 197 ? 3.525 6.039 13.575 1.00 90.88 197 GLN A O 1
ATOM 1541 N N . MET A 1 198 ? 2.816 4.274 12.398 1.00 90.62 198 MET A N 1
ATOM 1542 C CA . MET A 1 198 ? 4.041 4.156 11.610 1.00 90.62 198 MET A CA 1
ATOM 1543 C C . MET A 1 198 ? 4.193 5.322 10.623 1.00 90.62 198 MET A C 1
ATOM 1545 O O . MET A 1 198 ? 5.302 5.829 10.470 1.00 90.62 198 MET A O 1
ATOM 1549 N N . TYR A 1 199 ? 3.110 5.755 9.971 1.00 85.38 199 TYR A N 1
ATOM 1550 C CA . TYR A 1 199 ? 3.129 6.906 9.064 1.00 85.38 199 TYR A CA 1
ATOM 1551 C C . TYR A 1 199 ? 3.298 8.239 9.800 1.00 85.38 199 TYR A C 1
ATOM 1553 O O . TYR A 1 199 ? 3.971 9.127 9.295 1.00 85.38 199 TYR A O 1
ATOM 1561 N N . GLU A 1 200 ? 2.800 8.384 11.026 1.00 85.12 200 GLU A N 1
ATOM 1562 C CA . GLU A 1 200 ? 3.057 9.579 11.843 1.00 85.12 200 GLU A CA 1
ATOM 1563 C C . GLU A 1 200 ? 4.542 9.756 12.201 1.00 85.12 200 GLU A C 1
ATOM 1565 O O . GLU A 1 200 ? 5.000 10.882 12.394 1.00 85.12 200 GLU A O 1
ATOM 1570 N N . LEU A 1 201 ? 5.317 8.665 12.258 1.00 79.94 201 LEU A N 1
ATOM 1571 C CA . LEU A 1 201 ? 6.769 8.726 12.467 1.00 79.94 201 LEU A CA 1
ATOM 1572 C C . LEU A 1 201 ? 7.529 9.216 11.229 1.00 79.94 201 LEU A C 1
ATOM 1574 O O . LEU A 1 201 ? 8.707 9.552 11.338 1.00 79.94 201 LEU A O 1
ATOM 1578 N N . HIS A 1 202 ? 6.881 9.211 10.066 1.00 69.31 202 HIS A N 1
ATOM 1579 C CA . HIS A 1 202 ? 7.464 9.579 8.788 1.00 69.31 202 HIS A CA 1
ATOM 1580 C C . HIS A 1 202 ? 6.399 10.280 7.941 1.00 69.31 202 HIS A C 1
ATOM 1582 O O . HIS A 1 202 ? 5.721 9.644 7.130 1.00 69.31 202 HIS A O 1
ATOM 1588 N N . SER A 1 203 ? 6.246 11.597 8.112 1.00 56.56 203 SER A N 1
ATOM 1589 C CA . SER A 1 203 ? 5.391 12.364 7.207 1.00 56.56 203 SER A CA 1
ATOM 1590 C C . SER A 1 203 ? 5.913 12.192 5.783 1.00 56.56 203 SER A C 1
ATOM 1592 O O . SER A 1 203 ? 7.086 12.458 5.520 1.00 56.56 203 SER A O 1
ATOM 1594 N N . ASP A 1 204 ? 5.053 11.704 4.889 1.00 49.19 204 ASP A N 1
ATOM 1595 C CA . ASP A 1 204 ? 5.388 11.480 3.486 1.00 49.19 204 ASP A CA 1
ATOM 1596 C C . ASP A 1 204 ? 6.108 12.713 2.896 1.00 49.19 204 ASP A C 1
ATOM 1598 O O . ASP A 1 204 ? 5.669 13.842 3.112 1.00 49.19 204 ASP A O 1
ATOM 1602 N N . PHE A 1 205 ? 7.180 12.464 2.128 1.00 44.09 205 PHE A N 1
ATOM 1603 C CA . PHE A 1 205 ? 7.913 13.392 1.240 1.00 44.09 205 PHE A CA 1
ATOM 1604 C C . PHE A 1 205 ? 9.249 14.027 1.688 1.00 44.09 205 PHE A C 1
ATOM 1606 O O . PHE A 1 205 ? 9.778 14.822 0.911 1.00 44.09 205 PHE A O 1
ATOM 1613 N N . GLU A 1 206 ? 9.875 13.658 2.812 1.00 53.94 206 GLU A N 1
ATOM 1614 C CA . GLU A 1 206 ? 11.207 14.198 3.165 1.00 53.94 206 GLU A CA 1
ATOM 1615 C C . GLU A 1 206 ? 12.295 13.139 3.395 1.00 53.94 206 GLU A C 1
ATOM 1617 O O . GLU A 1 206 ? 12.032 11.989 3.740 1.00 53.94 206 GLU A O 1
ATOM 1622 N N . VAL A 1 207 ? 13.547 13.548 3.156 1.00 59.31 207 VAL A N 1
ATOM 1623 C CA . VAL A 1 207 ? 14.751 12.772 3.473 1.00 59.31 207 VAL A CA 1
ATOM 1624 C C . VAL A 1 207 ? 14.777 12.523 4.977 1.00 59.31 207 VAL A C 1
ATOM 1626 O O . VAL A 1 207 ? 14.867 13.469 5.754 1.00 59.31 207 VAL A O 1
ATOM 1629 N N . VAL A 1 208 ? 14.746 11.253 5.380 1.00 67.06 208 VAL A N 1
ATOM 1630 C CA . VAL A 1 208 ? 14.836 10.859 6.790 1.00 67.06 208 VAL A CA 1
ATOM 1631 C C . VAL A 1 208 ? 16.190 11.281 7.343 1.00 67.06 208 VAL A C 1
ATOM 1633 O O . VAL A 1 208 ? 17.226 10.755 6.923 1.00 67.06 208 VAL A O 1
ATOM 1636 N N . SER A 1 209 ? 16.199 12.204 8.303 1.00 77.06 209 SER A N 1
ATOM 1637 C CA . SER A 1 209 ? 17.427 12.522 9.029 1.00 77.06 209 SER A CA 1
ATOM 1638 C C . SER A 1 209 ? 17.926 11.294 9.799 1.00 77.06 209 SER A C 1
ATOM 1640 O O . SER A 1 209 ? 17.143 10.439 10.218 1.00 77.06 209 SER A O 1
ATOM 1642 N N . ASP A 1 210 ? 19.232 11.207 10.063 1.00 80.00 210 ASP A N 1
ATOM 1643 C CA . ASP A 1 210 ? 19.794 10.086 10.835 1.00 80.00 210 ASP A CA 1
ATOM 1644 C C . ASP A 1 210 ? 19.101 9.909 12.197 1.00 80.00 210 ASP A C 1
ATOM 1646 O O . ASP A 1 210 ? 18.875 8.789 12.660 1.00 80.00 210 ASP A O 1
ATOM 1650 N N . GLN A 1 211 ? 18.709 11.018 12.832 1.00 81.06 211 GLN A N 1
ATOM 1651 C CA . GLN A 1 211 ? 18.023 11.000 14.120 1.00 81.06 211 GLN A CA 1
ATOM 1652 C C . GLN A 1 211 ? 16.593 10.444 14.020 1.00 81.06 211 GLN A C 1
ATOM 1654 O O . GLN A 1 211 ? 16.177 9.680 14.897 1.00 81.06 211 GLN A O 1
ATOM 1659 N N . GLU A 1 212 ? 15.850 10.793 12.969 1.00 82.62 212 GLU A N 1
ATOM 1660 C CA . GLU A 1 212 ? 14.521 10.228 12.699 1.00 82.62 212 GLU A CA 1
ATOM 1661 C C . GLU A 1 212 ? 14.618 8.741 12.368 1.00 82.62 212 GLU A C 1
ATOM 1663 O O . GLU A 1 212 ? 13.864 7.945 12.927 1.00 82.62 212 GLU A O 1
ATOM 1668 N N . ARG A 1 213 ? 15.613 8.338 11.565 1.00 85.88 213 ARG A N 1
ATOM 1669 C CA . ARG A 1 213 ? 15.873 6.929 11.230 1.00 85.88 213 ARG A CA 1
ATOM 1670 C C . ARG A 1 213 ? 16.076 6.095 12.493 1.00 85.88 213 ARG A C 1
ATOM 1672 O O . ARG A 1 213 ? 15.462 5.039 12.633 1.00 85.88 213 ARG A O 1
ATOM 1679 N N . VAL A 1 214 ? 16.884 6.575 13.442 1.00 86.50 214 VAL A N 1
ATOM 1680 C CA . VAL A 1 214 ? 17.107 5.895 14.731 1.00 86.50 214 VAL A CA 1
ATOM 1681 C C . VAL A 1 214 ? 15.802 5.735 15.517 1.00 86.50 214 VAL A C 1
ATOM 1683 O O . VAL A 1 214 ? 15.533 4.649 16.035 1.00 86.50 214 VAL A O 1
ATOM 1686 N N . SER A 1 215 ? 14.975 6.781 15.590 1.00 87.00 215 SER A N 1
ATOM 1687 C CA . SER A 1 215 ? 13.692 6.725 16.303 1.00 87.00 215 SER A CA 1
ATOM 1688 C C . SER A 1 215 ? 12.688 5.779 15.631 1.00 87.00 215 SER A C 1
ATOM 1690 O O . SER A 1 215 ? 12.056 4.977 16.324 1.00 87.00 215 SER A O 1
ATOM 1692 N N . ILE A 1 216 ? 12.585 5.806 14.298 1.00 90.50 216 ILE A N 1
ATOM 1693 C CA . ILE A 1 216 ? 11.728 4.897 13.526 1.00 90.50 216 ILE A CA 1
ATOM 1694 C C . ILE A 1 216 ? 12.178 3.449 13.737 1.00 90.50 216 ILE A C 1
ATOM 1696 O O . ILE A 1 216 ? 11.360 2.588 14.063 1.00 90.50 216 ILE A O 1
ATOM 1700 N N . LEU A 1 217 ? 13.481 3.170 13.628 1.00 91.44 217 LEU A N 1
ATOM 1701 C CA . LEU A 1 217 ? 14.028 1.831 13.851 1.00 91.44 217 LEU A CA 1
ATOM 1702 C C . LEU A 1 217 ? 13.744 1.328 15.271 1.00 91.44 217 LEU A C 1
ATOM 1704 O O . LEU A 1 217 ? 13.327 0.180 15.435 1.00 91.44 217 LEU A O 1
ATOM 1708 N N . ALA A 1 218 ? 13.915 2.170 16.293 1.00 92.25 218 ALA A N 1
ATOM 1709 C CA . ALA A 1 218 ? 13.616 1.801 17.676 1.00 92.25 218 ALA A CA 1
ATOM 1710 C C . ALA A 1 218 ? 12.128 1.463 17.872 1.00 92.25 218 ALA A C 1
ATOM 1712 O O . ALA A 1 218 ? 11.795 0.456 18.510 1.00 92.25 218 ALA A O 1
ATOM 1713 N N . TRP A 1 219 ? 11.230 2.263 17.290 1.00 94.69 219 TRP A N 1
ATOM 1714 C CA . TRP A 1 219 ? 9.796 1.994 17.336 1.00 94.69 219 TRP A CA 1
ATOM 1715 C C . TRP A 1 219 ? 9.442 0.698 16.601 1.00 94.69 219 TRP A C 1
ATOM 1717 O O . TRP A 1 219 ? 8.788 -0.165 17.187 1.00 94.69 219 TRP A O 1
ATOM 1727 N N . LEU A 1 220 ? 9.941 0.506 15.374 1.00 95.38 220 LEU A N 1
ATOM 1728 C CA . LEU A 1 220 ? 9.710 -0.697 14.568 1.00 95.38 220 LEU A CA 1
ATOM 1729 C C . LEU A 1 220 ? 10.204 -1.954 15.284 1.00 95.38 220 LEU A C 1
ATOM 1731 O O . LEU A 1 220 ? 9.491 -2.951 15.344 1.00 95.38 220 LEU A O 1
ATOM 1735 N N . GLN A 1 221 ? 11.396 -1.919 15.879 1.00 94.38 221 GLN A N 1
ATOM 1736 C CA . GLN A 1 221 ? 11.931 -3.053 16.633 1.00 94.38 221 GLN A CA 1
ATOM 1737 C C . GLN A 1 221 ? 11.032 -3.427 17.817 1.00 94.38 221 GLN A C 1
ATOM 1739 O O . GLN A 1 221 ? 10.765 -4.612 18.039 1.00 94.38 221 GLN A O 1
ATOM 1744 N N . ASN A 1 222 ? 10.527 -2.440 18.561 1.00 95.75 222 ASN A N 1
ATOM 1745 C CA . ASN A 1 222 ? 9.574 -2.690 19.639 1.00 95.75 222 ASN A CA 1
ATOM 1746 C C . ASN A 1 222 ? 8.231 -3.215 19.102 1.00 95.75 222 ASN A C 1
ATOM 1748 O O . ASN A 1 222 ? 7.713 -4.209 19.617 1.00 95.75 222 ASN A O 1
ATOM 1752 N N . ALA A 1 223 ? 7.697 -2.596 18.048 1.00 96.62 223 ALA A N 1
ATOM 1753 C CA . ALA A 1 223 ? 6.425 -2.969 17.447 1.00 96.62 223 ALA A CA 1
ATOM 1754 C C . ALA A 1 223 ? 6.456 -4.406 16.916 1.00 96.62 223 ALA A C 1
ATOM 1756 O O . ALA A 1 223 ? 5.613 -5.217 17.282 1.00 96.62 223 ALA A O 1
ATOM 1757 N N . LEU A 1 224 ? 7.485 -4.766 16.150 1.00 97.38 224 LEU A N 1
ATOM 1758 C CA . LEU A 1 224 ? 7.661 -6.097 15.567 1.00 97.38 224 LEU A CA 1
ATOM 1759 C C . LEU A 1 224 ? 7.988 -7.174 16.609 1.00 97.38 224 LEU A C 1
ATOM 1761 O O . LEU A 1 224 ? 7.711 -8.354 16.387 1.00 97.38 224 LEU A O 1
ATOM 1765 N N . LYS A 1 225 ? 8.551 -6.796 17.764 1.00 96.75 225 LYS A N 1
ATOM 1766 C CA . LYS A 1 225 ? 8.716 -7.708 18.904 1.00 96.75 225 LYS A CA 1
ATOM 1767 C C . LYS A 1 225 ? 7.369 -8.071 19.532 1.00 96.75 225 LYS A C 1
ATOM 1769 O O . LYS A 1 225 ? 7.173 -9.226 19.904 1.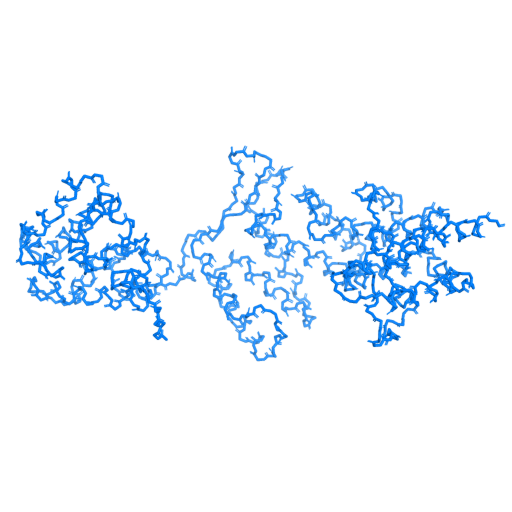00 96.75 225 LYS A O 1
ATOM 1774 N N . GLN A 1 226 ? 6.465 -7.101 19.670 1.00 96.56 226 GLN A N 1
ATOM 1775 C CA . GLN A 1 226 ? 5.141 -7.313 20.270 1.00 96.56 226 GLN A CA 1
ATOM 1776 C C . GLN A 1 226 ? 4.133 -7.888 19.268 1.00 96.56 226 GLN A C 1
ATOM 1778 O O . GLN A 1 226 ? 3.323 -8.740 19.623 1.00 96.56 226 GLN A O 1
ATOM 1783 N N . GLN A 1 227 ? 4.233 -7.477 18.005 1.00 97.19 227 GLN A N 1
ATOM 1784 C CA . GLN A 1 227 ? 3.361 -7.860 16.900 1.00 97.19 227 GLN A CA 1
ATOM 1785 C C . GLN A 1 227 ? 4.183 -8.357 15.694 1.00 97.19 227 GLN A C 1
ATOM 1787 O O . GLN A 1 227 ? 4.308 -7.663 14.685 1.00 97.19 227 GLN A O 1
ATOM 1792 N N . PRO A 1 228 ? 4.717 -9.596 15.730 1.00 96.31 228 PRO A N 1
ATOM 1793 C CA . PRO A 1 228 ? 5.582 -10.133 14.667 1.00 96.31 228 PRO A CA 1
ATOM 1794 C C . PRO A 1 228 ? 4.906 -10.327 13.304 1.00 96.31 228 PRO A C 1
ATOM 1796 O O . PRO A 1 228 ? 5.574 -10.677 12.334 1.00 96.31 228 PRO A O 1
ATOM 1799 N N . GLN A 1 229 ? 3.582 -10.175 13.236 1.00 95.38 229 GLN A N 1
ATOM 1800 C CA . GLN A 1 229 ? 2.796 -10.262 12.005 1.00 95.38 229 GLN A CA 1
ATOM 1801 C C . GLN A 1 229 ? 2.469 -8.884 11.419 1.00 95.38 229 GLN A C 1
ATOM 1803 O O . GLN A 1 229 ? 1.698 -8.828 10.474 1.00 95.38 229 GLN A O 1
ATOM 1808 N N . PHE A 1 230 ? 3.018 -7.789 11.957 1.00 97.56 230 PHE A N 1
ATOM 1809 C CA . PHE A 1 230 ? 2.828 -6.448 11.406 1.00 97.56 230 PHE A CA 1
ATOM 1810 C C . PHE A 1 230 ? 3.669 -6.269 10.128 1.00 97.56 230 PHE A C 1
ATOM 1812 O O . PHE A 1 230 ? 4.863 -5.971 10.184 1.00 97.56 230 PHE A O 1
ATOM 1819 N N . PHE A 1 231 ? 3.066 -6.546 8.968 1.00 98.00 231 PHE A N 1
ATOM 1820 C CA . PHE A 1 231 ? 3.787 -6.682 7.698 1.00 98.00 231 PHE A CA 1
ATOM 1821 C C . PHE A 1 231 ? 4.302 -5.355 7.147 1.00 98.00 231 PHE A C 1
ATOM 1823 O O . PHE A 1 231 ? 5.415 -5.317 6.631 1.00 98.00 231 PHE A O 1
ATOM 1830 N N . GLU A 1 232 ? 3.542 -4.275 7.296 1.00 96.56 232 GLU A N 1
ATOM 1831 C CA . GLU A 1 232 ? 3.928 -2.919 6.907 1.00 96.56 232 GLU A CA 1
ATOM 1832 C C . GLU A 1 232 ? 5.155 -2.460 7.704 1.00 96.56 232 GLU A C 1
ATOM 1834 O O . GLU A 1 232 ? 6.116 -1.976 7.109 1.00 96.56 232 GLU A O 1
ATOM 1839 N N . GLY A 1 233 ? 5.196 -2.727 9.015 1.00 96.06 233 GLY A N 1
ATOM 1840 C CA . GLY A 1 233 ? 6.392 -2.481 9.824 1.00 96.06 233 GLY A CA 1
ATOM 1841 C C . GLY A 1 233 ? 7.590 -3.331 9.387 1.00 96.06 233 GLY A C 1
ATOM 1842 O O . GLY A 1 233 ? 8.724 -2.858 9.370 1.00 96.06 233 GLY A O 1
ATOM 1843 N N . GLY A 1 234 ? 7.353 -4.582 8.985 1.00 97.44 234 GLY A N 1
ATOM 1844 C CA . GLY A 1 234 ? 8.392 -5.456 8.442 1.00 97.44 234 GLY A CA 1
ATOM 1845 C C . GLY A 1 234 ? 8.966 -4.967 7.111 1.00 97.44 234 GLY A C 1
ATOM 1846 O O . GLY A 1 234 ? 10.177 -5.031 6.908 1.00 97.44 234 GLY A O 1
ATOM 1847 N N . LEU A 1 235 ? 8.101 -4.451 6.233 1.00 97.00 235 LEU A N 1
ATOM 1848 C CA . LEU A 1 235 ? 8.476 -3.796 4.983 1.00 97.00 235 LEU A CA 1
ATOM 1849 C C . LEU A 1 235 ? 9.303 -2.536 5.252 1.00 97.00 235 LEU A C 1
ATOM 1851 O O . LEU A 1 235 ? 10.400 -2.431 4.719 1.00 97.00 235 LEU A O 1
ATOM 1855 N N . MET A 1 236 ? 8.819 -1.631 6.109 1.00 94.81 236 MET A N 1
ATOM 1856 C CA . MET A 1 236 ? 9.523 -0.388 6.445 1.00 94.81 236 MET A CA 1
ATOM 1857 C C . MET A 1 236 ? 10.901 -0.669 7.053 1.00 94.81 236 MET A C 1
ATOM 1859 O O . MET A 1 236 ? 11.889 -0.064 6.652 1.00 94.81 236 MET A O 1
ATOM 1863 N N . LEU A 1 237 ? 10.993 -1.638 7.973 1.00 95.56 237 LEU A N 1
ATOM 1864 C CA . LEU A 1 237 ? 12.274 -2.048 8.546 1.00 95.56 237 LEU A CA 1
ATOM 1865 C C . LEU A 1 237 ? 13.235 -2.552 7.463 1.00 95.56 237 LEU A C 1
ATOM 1867 O O . LEU A 1 237 ? 14.387 -2.137 7.444 1.00 95.56 237 LEU A O 1
ATOM 1871 N N . ALA A 1 238 ? 12.777 -3.439 6.575 1.00 96.56 238 ALA A N 1
ATOM 1872 C CA . ALA A 1 238 ? 13.620 -3.957 5.502 1.00 96.56 238 ALA A CA 1
ATOM 1873 C C . ALA A 1 238 ? 14.077 -2.850 4.541 1.00 96.56 238 ALA A C 1
ATOM 1875 O O . ALA A 1 238 ? 15.247 -2.827 4.182 1.00 96.56 238 ALA A O 1
ATOM 1876 N N . SER A 1 239 ? 13.191 -1.921 4.171 1.00 93.69 239 SER A N 1
ATOM 1877 C CA . SER A 1 239 ? 13.525 -0.782 3.309 1.00 93.69 239 SER A CA 1
ATOM 1878 C C . SER A 1 239 ? 14.556 0.151 3.948 1.00 93.69 239 SER A C 1
ATOM 1880 O O . SER A 1 239 ? 15.542 0.487 3.306 1.00 93.69 239 SER A O 1
ATOM 1882 N N . LEU A 1 240 ? 14.394 0.509 5.226 1.00 91.88 240 LEU A N 1
ATOM 1883 C CA . LEU A 1 240 ? 15.353 1.374 5.926 1.00 91.88 240 LEU A CA 1
ATOM 1884 C C . LEU A 1 240 ? 16.736 0.736 6.086 1.00 91.88 240 LEU A C 1
ATOM 1886 O O . LEU A 1 240 ? 17.736 1.453 6.109 1.00 91.88 240 LEU A O 1
ATOM 1890 N N . LEU A 1 241 ? 16.784 -0.590 6.249 1.00 93.31 241 LEU A N 1
ATOM 1891 C CA . LEU A 1 241 ? 18.026 -1.362 6.276 1.00 93.31 241 LEU A CA 1
ATOM 1892 C C . LEU A 1 241 ? 18.676 -1.400 4.889 1.00 93.31 241 LEU A C 1
ATOM 1894 O O . LEU A 1 241 ? 19.890 -1.247 4.784 1.00 93.31 241 LEU A O 1
ATOM 1898 N N . ASP A 1 242 ? 17.871 -1.553 3.838 1.00 93.06 242 ASP A N 1
ATOM 1899 C CA . ASP A 1 242 ? 18.346 -1.572 2.456 1.00 93.06 242 ASP A CA 1
ATOM 1900 C C . ASP A 1 242 ? 18.978 -0.238 2.039 1.00 93.06 242 ASP A C 1
ATOM 1902 O O . ASP A 1 242 ? 20.074 -0.210 1.488 1.00 93.06 242 ASP A O 1
ATOM 1906 N N . GLU A 1 243 ? 18.341 0.880 2.396 1.00 89.44 243 GLU A N 1
ATOM 1907 C CA . GLU A 1 243 ? 18.844 2.234 2.122 1.00 89.44 243 GLU A CA 1
ATOM 1908 C C . GLU A 1 243 ? 20.243 2.502 2.693 1.00 89.44 243 GLU A C 1
ATOM 1910 O O . GLU A 1 243 ? 20.995 3.297 2.134 1.00 89.44 243 GLU A O 1
ATOM 1915 N N . VAL A 1 244 ? 20.598 1.862 3.813 1.00 89.94 244 VAL A N 1
ATOM 1916 C CA . VAL A 1 244 ? 21.923 2.002 4.446 1.00 89.94 244 VAL A CA 1
ATOM 1917 C C . VAL A 1 244 ? 22.882 0.869 4.071 1.00 89.94 244 VAL A C 1
ATOM 1919 O O . VAL A 1 244 ? 23.981 0.792 4.622 1.00 89.94 244 VAL A O 1
ATOM 1922 N N . GLY A 1 245 ? 22.480 -0.021 3.159 1.00 91.00 245 GLY A N 1
ATOM 1923 C CA . GLY A 1 245 ? 23.279 -1.164 2.720 1.00 91.00 245 GLY A CA 1
ATOM 1924 C C . GLY A 1 245 ? 23.476 -2.241 3.792 1.00 91.00 245 GLY A C 1
ATOM 1925 O O . GLY A 1 245 ? 24.488 -2.944 3.772 1.00 91.00 245 GLY A O 1
ATOM 1926 N N . ASP A 1 246 ? 22.556 -2.377 4.754 1.00 93.06 246 ASP A N 1
ATOM 1927 C CA . ASP A 1 246 ? 22.630 -3.444 5.754 1.00 93.06 246 ASP A CA 1
ATOM 1928 C C . ASP A 1 246 ? 22.267 -4.801 5.107 1.00 93.06 246 ASP A C 1
ATOM 1930 O O . ASP A 1 246 ? 21.142 -4.988 4.630 1.00 93.06 246 ASP A O 1
ATOM 1934 N N . PRO A 1 247 ? 23.169 -5.803 5.135 1.00 92.50 247 PRO A N 1
ATOM 1935 C CA . PRO A 1 247 ? 22.970 -7.079 4.442 1.00 92.50 247 PRO A CA 1
ATOM 1936 C C . PRO A 1 247 ? 21.813 -7.920 5.008 1.00 92.50 247 PRO A C 1
ATOM 1938 O O . PRO A 1 247 ? 21.393 -8.908 4.400 1.00 92.50 247 PRO A O 1
ATOM 1941 N N . SER A 1 248 ? 21.279 -7.572 6.184 1.00 95.75 248 SER A N 1
ATOM 1942 C CA . SER A 1 248 ? 20.113 -8.240 6.761 1.00 95.75 248 SER A CA 1
ATOM 1943 C C . SER A 1 248 ? 18.791 -7.854 6.086 1.00 95.75 248 SER A C 1
ATOM 1945 O O . SER A 1 248 ? 17.808 -8.585 6.262 1.00 95.75 248 SER A O 1
ATOM 1947 N N . ALA A 1 249 ? 18.761 -6.788 5.273 1.00 96.56 249 ALA A N 1
ATOM 1948 C CA . ALA A 1 249 ? 17.564 -6.291 4.591 1.00 96.56 249 ALA A CA 1
ATOM 1949 C C . ALA A 1 249 ? 16.820 -7.396 3.822 1.00 96.56 249 ALA A C 1
ATOM 1951 O O . ALA A 1 249 ? 15.630 -7.623 4.066 1.00 96.56 249 ALA A O 1
ATOM 1952 N N . LEU A 1 250 ? 17.531 -8.171 2.989 1.00 96.94 250 LEU A N 1
ATOM 1953 C CA . LEU A 1 250 ? 16.944 -9.287 2.237 1.00 96.94 250 LEU A CA 1
ATOM 1954 C C . LEU A 1 250 ? 16.320 -10.332 3.166 1.00 96.94 250 LEU A C 1
ATOM 1956 O O . LEU A 1 250 ? 15.187 -10.761 2.959 1.00 96.94 250 LEU A O 1
ATOM 1960 N N . THR A 1 251 ? 17.032 -10.717 4.227 1.00 97.69 251 THR A N 1
ATOM 1961 C CA . THR A 1 251 ? 16.557 -11.739 5.173 1.00 97.69 251 THR A CA 1
ATOM 1962 C C . THR A 1 251 ? 15.276 -11.289 5.879 1.00 97.69 251 THR A C 1
ATOM 1964 O O . THR A 1 251 ? 14.352 -12.086 6.069 1.00 97.69 251 THR A O 1
ATOM 1967 N N . ILE A 1 252 ? 15.187 -10.009 6.254 1.00 98.25 252 ILE A N 1
ATOM 1968 C CA . ILE A 1 252 ? 13.985 -9.434 6.864 1.00 98.25 252 ILE A CA 1
ATOM 1969 C C . ILE A 1 252 ? 12.838 -9.369 5.848 1.00 98.25 252 ILE A C 1
ATOM 1971 O O . ILE A 1 252 ? 11.738 -9.840 6.156 1.00 98.25 252 ILE A O 1
ATOM 1975 N N . ALA A 1 253 ? 13.085 -8.867 4.635 1.00 98.19 253 ALA A N 1
ATOM 1976 C CA . ALA A 1 253 ? 12.081 -8.795 3.575 1.00 98.19 253 ALA A CA 1
ATOM 1977 C C . ALA A 1 253 ? 11.505 -10.184 3.248 1.00 98.19 253 ALA A C 1
ATOM 1979 O O . ALA A 1 253 ? 10.286 -10.369 3.205 1.00 98.19 253 ALA A O 1
ATOM 1980 N N . GLU A 1 254 ? 12.364 -11.197 3.105 1.00 98.12 254 GLU A N 1
ATOM 1981 C CA . GLU A 1 254 ? 11.950 -12.572 2.829 1.00 98.12 254 GLU A CA 1
ATOM 1982 C C . GLU A 1 254 ? 11.192 -13.213 3.988 1.00 98.12 254 GLU A C 1
ATOM 1984 O O . GLU A 1 254 ? 10.212 -13.929 3.757 1.00 98.12 254 GLU A O 1
ATOM 1989 N N . LYS A 1 255 ? 11.586 -12.932 5.237 1.00 98.44 255 LYS A N 1
ATOM 1990 C CA . LYS A 1 255 ? 10.842 -13.375 6.422 1.00 98.44 255 LYS A CA 1
ATOM 1991 C C . LYS A 1 255 ? 9.402 -12.863 6.371 1.00 98.44 255 LYS A C 1
ATOM 1993 O O . LYS A 1 255 ? 8.471 -13.661 6.501 1.00 98.44 255 LYS A O 1
ATOM 1998 N N . TYR A 1 256 ? 9.202 -11.562 6.167 1.00 98.56 256 TYR A N 1
ATOM 1999 C CA . TYR A 1 256 ? 7.860 -10.970 6.148 1.00 98.56 256 TYR A CA 1
ATOM 2000 C C . TYR A 1 256 ? 7.057 -11.365 4.909 1.00 98.56 256 TYR A C 1
ATOM 2002 O O . TYR A 1 256 ? 5.869 -11.671 5.026 1.00 98.56 256 TYR A O 1
ATOM 2010 N N . LEU A 1 257 ? 7.701 -11.486 3.746 1.00 98.19 257 LEU A N 1
ATOM 2011 C CA . LEU A 1 257 ? 7.068 -12.051 2.557 1.00 98.19 257 LEU A CA 1
ATOM 2012 C C . LEU A 1 257 ? 6.630 -13.507 2.794 1.00 98.19 257 LEU A C 1
ATOM 2014 O O . LEU A 1 257 ? 5.546 -13.906 2.367 1.00 98.19 257 LEU A O 1
ATOM 2018 N N . GLY A 1 258 ? 7.439 -14.304 3.496 1.00 98.00 258 GLY A N 1
ATOM 2019 C CA . GLY A 1 258 ? 7.114 -15.667 3.915 1.00 98.00 258 GLY A CA 1
ATOM 2020 C C . GLY A 1 258 ? 5.896 -15.731 4.839 1.00 98.00 258 GLY A C 1
ATOM 2021 O O . GLY A 1 258 ? 4.989 -16.530 4.595 1.00 98.00 258 GLY A O 1
ATOM 2022 N N . LEU A 1 259 ? 5.832 -14.855 5.846 1.00 98.00 259 LEU A N 1
ATOM 2023 C CA . LEU A 1 259 ? 4.681 -14.746 6.749 1.00 98.00 259 LEU A CA 1
ATOM 2024 C C . LEU A 1 259 ? 3.405 -14.330 6.001 1.00 98.00 259 LEU A C 1
ATOM 2026 O O . LEU A 1 259 ? 2.363 -14.959 6.180 1.00 98.00 259 LEU A O 1
ATOM 2030 N N . ALA A 1 260 ? 3.485 -13.348 5.101 1.00 97.75 260 ALA A N 1
ATOM 2031 C CA . ALA A 1 260 ? 2.346 -12.936 4.282 1.00 97.75 260 ALA A CA 1
ATOM 2032 C C . ALA A 1 260 ? 1.893 -14.053 3.322 1.00 97.75 260 ALA A C 1
ATOM 2034 O O . ALA A 1 260 ? 0.699 -14.322 3.188 1.00 97.75 260 ALA A O 1
ATOM 2035 N N . ASN A 1 261 ? 2.837 -14.769 2.698 1.00 97.06 261 ASN A N 1
ATOM 2036 C CA . ASN A 1 261 ? 2.543 -15.935 1.858 1.00 97.06 261 ASN A CA 1
ATOM 2037 C C . ASN A 1 261 ? 1.822 -17.048 2.628 1.00 97.06 261 ASN A C 1
ATOM 2039 O O . ASN A 1 261 ? 1.017 -17.756 2.029 1.00 97.06 261 ASN A O 1
ATOM 2043 N N . ALA A 1 262 ? 2.091 -17.212 3.926 1.00 97.00 262 ALA A N 1
ATOM 2044 C CA . ALA A 1 262 ? 1.445 -18.231 4.749 1.00 97.00 262 ALA A CA 1
ATOM 2045 C C . ALA A 1 262 ? -0.058 -17.969 4.967 1.00 97.00 262 ALA A C 1
ATOM 2047 O O . ALA A 1 262 ? -0.800 -18.914 5.233 1.00 97.00 262 ALA A O 1
ATOM 2048 N N . LEU A 1 263 ? -0.514 -16.719 4.816 1.00 97.00 263 LEU A N 1
ATOM 2049 C CA . LEU A 1 263 ? -1.939 -16.372 4.844 1.00 97.00 263 LEU A CA 1
ATOM 2050 C C . LEU A 1 263 ? -2.650 -16.675 3.518 1.00 97.00 263 LEU A C 1
ATOM 2052 O O . LEU A 1 263 ? -3.868 -16.852 3.497 1.00 97.00 263 LEU A O 1
ATOM 2056 N N . VAL A 1 264 ? -1.908 -16.740 2.410 1.00 96.06 264 VAL A N 1
ATOM 2057 C CA . VAL A 1 264 ? -2.467 -17.039 1.089 1.00 96.06 264 VAL A CA 1
ATOM 2058 C C . VAL A 1 264 ? -2.724 -18.551 0.974 1.00 96.06 264 VAL A C 1
ATOM 2060 O O . VAL A 1 264 ? -1.825 -19.350 1.253 1.00 96.06 264 VAL A O 1
ATOM 2063 N N . PRO A 1 265 ? -3.918 -18.994 0.528 1.00 93.31 265 PRO A N 1
ATOM 2064 C CA . PRO A 1 265 ? -4.222 -20.414 0.385 1.00 93.31 265 PRO A CA 1
ATOM 2065 C C . PRO A 1 265 ? -3.199 -21.167 -0.477 1.00 93.31 265 PRO A C 1
ATOM 2067 O O . PRO A 1 265 ? -2.749 -20.688 -1.522 1.00 93.31 265 PRO A O 1
ATOM 2070 N N . LYS A 1 266 ? -2.858 -22.398 -0.081 1.00 91.94 266 LYS A N 1
ATOM 2071 C CA . LYS A 1 266 ? -1.958 -23.247 -0.876 1.00 91.94 266 LYS A CA 1
ATOM 2072 C C . LYS A 1 266 ? -2.526 -23.465 -2.279 1.00 91.94 266 LYS A C 1
ATOM 2074 O O . LYS A 1 266 ? -3.701 -23.778 -2.444 1.00 91.94 266 LYS A O 1
ATOM 2079 N N . GLY A 1 267 ? -1.670 -23.329 -3.291 1.00 88.44 267 GLY A N 1
ATOM 2080 C CA . GLY A 1 267 ? -2.066 -23.505 -4.690 1.00 88.44 267 GLY A CA 1
ATOM 2081 C C . GLY A 1 267 ? -2.925 -22.370 -5.252 1.00 88.44 267 GLY A C 1
ATOM 2082 O O . GLY A 1 267 ? -3.514 -22.547 -6.312 1.00 88.44 267 GLY A O 1
ATOM 2083 N N . PHE A 1 268 ? -2.999 -21.218 -4.579 1.00 91.62 268 PHE A N 1
ATOM 2084 C CA . PHE A 1 268 ? -3.725 -20.046 -5.059 1.00 91.62 268 PHE A CA 1
ATOM 2085 C C . PHE A 1 268 ? -3.231 -19.583 -6.443 1.00 91.62 268 PHE A C 1
ATOM 2087 O O . PHE A 1 268 ? -2.037 -19.362 -6.657 1.00 91.62 268 PHE A O 1
ATOM 2094 N N . ARG A 1 269 ? -4.168 -19.444 -7.392 1.00 89.25 269 ARG A N 1
ATOM 2095 C CA . ARG A 1 269 ? -3.909 -19.044 -8.792 1.00 89.25 269 ARG A CA 1
ATOM 2096 C C . ARG A 1 269 ? -4.691 -17.803 -9.237 1.00 89.25 269 ARG A C 1
ATOM 2098 O O . ARG A 1 269 ? -4.742 -17.526 -10.430 1.00 89.25 269 ARG A O 1
ATOM 2105 N N . LYS A 1 270 ? -5.334 -17.104 -8.302 1.00 92.25 270 LYS A N 1
ATOM 2106 C CA . LYS A 1 270 ? -6.154 -15.919 -8.590 1.00 92.25 270 LYS A CA 1
ATOM 2107 C C . LYS A 1 270 ? -5.310 -14.646 -8.464 1.00 92.25 270 LYS A C 1
ATOM 2109 O O . LYS A 1 270 ? -4.096 -14.727 -8.256 1.00 92.25 270 LYS A O 1
ATOM 2114 N N . LYS A 1 271 ? -5.941 -13.486 -8.630 1.00 95.56 271 LYS A N 1
ATOM 2115 C CA . LYS A 1 271 ? -5.274 -12.185 -8.587 1.00 95.56 271 LYS A CA 1
ATOM 2116 C C . LYS A 1 271 ? -5.217 -11.653 -7.154 1.00 95.56 271 LYS A C 1
ATOM 2118 O O . LYS A 1 271 ? -6.061 -11.973 -6.325 1.00 95.56 271 LYS A O 1
ATOM 2123 N N . ILE A 1 272 ? -4.195 -10.852 -6.885 1.00 96.44 272 ILE A N 1
ATOM 2124 C CA . ILE A 1 272 ? -4.058 -10.003 -5.701 1.00 96.44 272 ILE A CA 1
ATOM 2125 C C . ILE A 1 272 ? -3.783 -8.619 -6.278 1.00 96.44 272 ILE A C 1
ATOM 2127 O O . ILE A 1 272 ? -2.641 -8.304 -6.603 1.00 96.44 272 ILE A O 1
ATOM 2131 N N . LEU A 1 273 ? -4.832 -7.836 -6.528 1.00 95.19 273 LEU A N 1
ATOM 2132 C CA . LEU A 1 273 ? -4.709 -6.595 -7.295 1.00 95.19 273 LEU A CA 1
ATOM 2133 C C . LEU A 1 273 ? -4.090 -5.466 -6.466 1.00 95.19 273 LEU A C 1
ATOM 2135 O O . LEU A 1 273 ? -4.396 -5.324 -5.283 1.00 95.19 273 LEU A O 1
ATOM 2139 N N . TRP A 1 274 ? -3.269 -4.629 -7.103 1.00 94.81 274 TRP A N 1
ATOM 2140 C CA . TRP A 1 274 ? -2.676 -3.424 -6.500 1.00 94.81 274 TRP A CA 1
ATOM 2141 C C . TRP A 1 274 ? -3.712 -2.359 -6.107 1.00 94.81 274 TRP A C 1
ATOM 2143 O O . TRP A 1 274 ? -3.477 -1.551 -5.206 1.00 94.81 274 TRP A O 1
ATOM 2153 N N . ALA A 1 275 ? -4.861 -2.348 -6.791 1.00 92.38 275 ALA A N 1
ATOM 2154 C CA . ALA A 1 275 ? -5.939 -1.391 -6.551 1.00 92.38 275 ALA A CA 1
ATOM 2155 C C . ALA A 1 275 ? -6.435 -1.420 -5.094 1.00 92.38 275 ALA A C 1
ATOM 2157 O O . ALA A 1 275 ? -6.790 -0.376 -4.548 1.00 92.38 275 ALA A O 1
ATOM 2158 N N . TRP A 1 276 ? -6.382 -2.583 -4.438 1.00 93.38 276 TRP A N 1
ATOM 2159 C CA . TRP A 1 276 ? -6.620 -2.692 -3.003 1.00 93.38 276 TRP A CA 1
ATOM 2160 C C . TRP A 1 276 ? -5.422 -2.151 -2.229 1.00 93.38 276 TRP A C 1
ATOM 2162 O O . TRP A 1 276 ? -4.332 -2.718 -2.289 1.00 93.38 276 TRP A O 1
ATOM 2172 N N . GLN A 1 277 ? -5.628 -1.081 -1.461 1.00 92.81 277 GLN A N 1
ATOM 2173 C CA . GLN A 1 277 ? -4.571 -0.487 -0.635 1.00 92.81 277 GLN A CA 1
ATOM 2174 C C . GLN A 1 277 ? -3.930 -1.518 0.303 1.00 92.81 277 GLN A C 1
ATOM 2176 O O . GLN A 1 277 ? -2.707 -1.616 0.356 1.00 92.81 277 GLN A O 1
ATOM 2181 N N . SER A 1 278 ? -4.746 -2.381 0.910 1.00 93.88 278 SER A N 1
ATOM 2182 C CA . SER A 1 278 ? -4.300 -3.472 1.779 1.00 93.88 278 SER A CA 1
ATOM 2183 C C . SER A 1 278 ? -3.452 -4.546 1.082 1.00 93.88 278 SER A C 1
ATOM 2185 O O . SER A 1 278 ? -2.838 -5.361 1.754 1.00 93.88 278 SER A O 1
ATOM 2187 N N . ASN A 1 279 ? -3.372 -4.573 -0.253 1.00 96.81 279 ASN A N 1
ATOM 2188 C CA . ASN A 1 279 ? -2.464 -5.463 -0.986 1.00 96.81 279 ASN A CA 1
ATOM 2189 C C . ASN A 1 279 ? -1.104 -4.822 -1.284 1.00 96.81 279 ASN A C 1
ATOM 2191 O O . ASN A 1 279 ? -0.175 -5.522 -1.697 1.00 96.81 279 ASN A O 1
ATOM 2195 N N . ARG A 1 280 ? -0.966 -3.500 -1.132 1.00 95.81 280 ARG A N 1
ATOM 2196 C CA . ARG A 1 280 ? 0.226 -2.777 -1.594 1.00 95.81 280 ARG A CA 1
ATOM 2197 C C . ARG A 1 280 ? 1.477 -3.178 -0.826 1.00 95.81 280 ARG A C 1
ATOM 2199 O O . ARG A 1 280 ? 2.515 -3.335 -1.464 1.00 95.81 280 ARG A O 1
ATOM 2206 N N . PHE A 1 281 ? 1.388 -3.428 0.485 1.00 96.00 281 PHE A N 1
ATOM 2207 C CA . PHE A 1 281 ? 2.530 -3.918 1.270 1.00 96.00 281 PHE A CA 1
ATOM 2208 C C . PHE A 1 281 ? 3.088 -5.226 0.685 1.00 96.00 281 PHE A C 1
ATOM 2210 O O . PHE A 1 281 ? 4.297 -5.396 0.569 1.00 96.00 281 PHE A O 1
ATOM 2217 N N . TYR A 1 282 ? 2.212 -6.134 0.245 1.00 98.06 282 TYR A N 1
ATOM 2218 C CA . TYR A 1 282 ? 2.595 -7.445 -0.273 1.00 98.06 282 TYR A CA 1
ATOM 2219 C C . TYR A 1 282 ? 3.291 -7.355 -1.637 1.00 98.06 282 TYR A C 1
ATOM 2221 O O . TYR A 1 282 ? 4.227 -8.105 -1.922 1.00 98.06 282 TYR A O 1
ATOM 2229 N N . HIS A 1 283 ? 2.861 -6.423 -2.488 1.00 98.06 283 HIS A N 1
ATOM 2230 C CA . HIS A 1 283 ? 3.544 -6.128 -3.751 1.00 98.06 283 HIS A CA 1
ATOM 2231 C C . HIS A 1 283 ? 4.869 -5.407 -3.532 1.00 98.06 283 HIS A C 1
ATOM 2233 O O . HIS A 1 283 ? 5.856 -5.777 -4.157 1.00 98.06 283 HIS A O 1
ATOM 2239 N N . ARG A 1 284 ? 4.918 -4.447 -2.603 1.00 97.62 284 ARG A N 1
ATOM 2240 C CA . ARG A 1 284 ? 6.150 -3.736 -2.234 1.00 97.62 284 ARG A CA 1
ATOM 2241 C C . ARG A 1 284 ? 7.190 -4.664 -1.603 1.00 97.62 284 ARG A C 1
ATOM 2243 O O . ARG A 1 284 ? 8.350 -4.580 -1.970 1.00 97.62 284 ARG A O 1
ATOM 2250 N N . LEU A 1 285 ? 6.785 -5.613 -0.753 1.00 98.06 285 LEU A N 1
ATOM 2251 C CA . LEU A 1 285 ? 7.683 -6.652 -0.228 1.00 98.06 285 LEU A CA 1
ATOM 2252 C C . LEU A 1 285 ? 8.265 -7.525 -1.345 1.00 98.06 285 LEU A C 1
ATOM 2254 O O . LEU A 1 285 ? 9.452 -7.830 -1.328 1.00 98.06 285 LEU A O 1
ATOM 2258 N N . GLN A 1 286 ? 7.445 -7.934 -2.319 1.00 98.44 286 GLN A N 1
ATOM 2259 C CA . GLN A 1 286 ? 7.943 -8.697 -3.468 1.00 98.44 286 GLN A CA 1
ATOM 2260 C C . GLN A 1 286 ? 8.899 -7.863 -4.325 1.00 98.44 286 GLN A C 1
ATOM 2262 O O . GLN A 1 286 ? 9.932 -8.385 -4.728 1.00 98.44 286 GLN A O 1
ATOM 2267 N N . TYR A 1 287 ? 8.583 -6.588 -4.559 1.00 97.75 287 TYR A N 1
ATOM 2268 C CA . TYR A 1 287 ? 9.463 -5.672 -5.281 1.00 97.75 287 TYR A CA 1
ATOM 2269 C C . TYR A 1 287 ? 10.802 -5.489 -4.565 1.00 97.75 287 TYR A C 1
ATOM 2271 O O . TYR A 1 287 ? 11.838 -5.619 -5.195 1.00 97.75 287 TYR A O 1
ATOM 2279 N N . LEU A 1 288 ? 10.794 -5.264 -3.250 1.00 97.19 288 LEU A N 1
ATOM 2280 C CA . LEU A 1 288 ? 12.017 -5.102 -2.464 1.00 97.19 288 LEU A CA 1
ATOM 2281 C C . LEU A 1 288 ? 12.900 -6.356 -2.537 1.00 97.19 288 LEU A C 1
ATOM 2283 O O . LEU A 1 288 ? 14.095 -6.260 -2.777 1.00 97.19 288 LEU A O 1
ATOM 2287 N N . VAL A 1 289 ? 12.306 -7.547 -2.405 1.00 98.00 289 VAL A N 1
ATOM 2288 C CA . VAL A 1 289 ? 13.044 -8.811 -2.575 1.00 98.00 289 VAL A CA 1
ATOM 2289 C C . VAL A 1 289 ? 13.601 -8.942 -3.996 1.00 98.00 289 VAL A C 1
ATOM 2291 O O . VAL A 1 289 ? 14.737 -9.371 -4.159 1.00 98.00 289 VAL A O 1
ATOM 2294 N N . LEU A 1 290 ? 12.822 -8.589 -5.021 1.00 97.62 290 LEU A N 1
ATOM 2295 C CA . LEU A 1 290 ? 13.265 -8.583 -6.417 1.00 97.62 290 LEU A CA 1
ATOM 2296 C C . LEU A 1 290 ? 14.459 -7.642 -6.634 1.00 97.62 290 LEU A C 1
ATOM 2298 O O . LEU A 1 290 ? 15.441 -8.059 -7.240 1.00 97.62 290 LEU A O 1
ATOM 2302 N N . ASP A 1 291 ? 14.366 -6.413 -6.130 1.00 95.62 291 ASP A N 1
ATOM 2303 C CA . ASP A 1 291 ? 15.381 -5.370 -6.281 1.00 95.62 291 ASP A CA 1
ATOM 2304 C C . ASP A 1 291 ? 16.700 -5.778 -5.622 1.00 95.62 291 ASP A C 1
ATOM 2306 O O . ASP A 1 291 ? 17.736 -5.804 -6.285 1.00 95.62 291 ASP A O 1
ATOM 2310 N N . ILE A 1 292 ? 16.649 -6.219 -4.360 1.00 95.25 292 ILE A N 1
ATOM 2311 C CA . ILE A 1 292 ? 17.840 -6.663 -3.628 1.00 95.25 292 ILE A CA 1
ATOM 2312 C C . ILE A 1 292 ? 18.473 -7.892 -4.298 1.00 95.25 292 ILE A C 1
ATOM 2314 O O . ILE A 1 292 ? 19.687 -7.946 -4.474 1.00 95.25 292 ILE A O 1
ATOM 2318 N N . LEU A 1 293 ? 17.669 -8.877 -4.723 1.00 96.00 293 LEU A N 1
ATOM 2319 C CA . LEU A 1 293 ? 18.189 -10.066 -5.412 1.00 96.00 293 LEU A CA 1
ATOM 2320 C C . LEU A 1 293 ? 18.829 -9.748 -6.765 1.00 96.00 293 LEU A C 1
ATOM 2322 O O . LEU A 1 293 ? 19.722 -10.479 -7.178 1.00 96.00 293 LEU A O 1
ATOM 2326 N N . ASN A 1 294 ? 18.354 -8.726 -7.475 1.00 94.38 294 ASN A N 1
ATOM 2327 C CA . ASN A 1 294 ? 18.949 -8.288 -8.734 1.00 94.38 294 ASN A CA 1
ATOM 2328 C C . ASN A 1 294 ? 20.238 -7.487 -8.494 1.00 94.38 294 ASN A C 1
ATOM 2330 O O . ASN A 1 294 ? 21.243 -7.752 -9.142 1.00 94.38 294 ASN A O 1
ATOM 2334 N N . ARG A 1 295 ? 20.218 -6.539 -7.551 1.00 90.25 295 ARG A N 1
ATOM 2335 C CA . ARG A 1 295 ? 21.347 -5.643 -7.273 1.00 90.25 295 ARG A CA 1
ATOM 2336 C C . ARG A 1 295 ? 22.524 -6.359 -6.607 1.00 90.25 295 ARG A C 1
ATOM 2338 O O . ARG A 1 295 ? 23.659 -6.205 -7.044 1.00 90.25 295 ARG A O 1
ATOM 2345 N N . ASP A 1 296 ? 22.245 -7.156 -5.578 1.00 83.50 296 ASP A N 1
ATOM 2346 C CA . ASP A 1 296 ? 23.273 -7.801 -4.747 1.00 83.50 296 ASP A CA 1
ATOM 2347 C C . ASP A 1 296 ? 23.490 -9.276 -5.136 1.00 83.50 296 ASP A C 1
ATOM 2349 O O . ASP A 1 296 ? 24.373 -9.964 -4.608 1.00 83.50 296 ASP A O 1
ATOM 2353 N N . GLY A 1 297 ? 22.668 -9.790 -6.057 1.00 70.75 297 GLY A N 1
ATOM 2354 C CA . GLY A 1 297 ? 22.720 -11.160 -6.545 1.00 70.75 297 GLY A CA 1
ATOM 2355 C C . GLY A 1 297 ? 23.999 -11.444 -7.317 1.00 70.75 297 GLY A C 1
ATOM 2356 O O . GLY A 1 297 ? 24.062 -11.302 -8.530 1.00 70.75 297 GLY A O 1
ATOM 2357 N N . SER A 1 298 ? 25.012 -11.946 -6.620 1.00 71.94 298 SER A N 1
ATOM 2358 C CA . SER A 1 298 ? 26.282 -12.374 -7.224 1.00 71.94 298 SER A CA 1
ATOM 2359 C C . SER A 1 298 ? 26.211 -13.750 -7.900 1.00 71.94 298 SER A C 1
ATOM 2361 O O . SER A 1 298 ? 27.213 -14.243 -8.424 1.00 71.94 298 SER A O 1
ATOM 2363 N N . THR A 1 299 ? 25.045 -14.407 -7.877 1.00 85.56 299 THR A N 1
ATOM 2364 C CA . THR A 1 299 ? 24.884 -15.773 -8.377 1.00 85.56 299 THR A CA 1
ATOM 2365 C C . THR A 1 299 ? 23.718 -15.915 -9.348 1.00 85.56 299 THR A C 1
ATOM 2367 O O . THR A 1 299 ? 22.651 -15.324 -9.193 1.00 85.56 299 THR A O 1
ATOM 2370 N N . VAL A 1 300 ? 23.874 -16.851 -10.288 1.00 88.19 300 VAL A N 1
ATOM 2371 C CA . VAL A 1 300 ? 22.787 -17.355 -11.146 1.00 88.19 300 VAL A CA 1
ATOM 2372 C C . VAL A 1 300 ? 21.582 -17.832 -10.315 1.00 88.19 300 VAL A C 1
ATOM 2374 O O . VAL A 1 300 ? 20.440 -17.797 -10.776 1.00 88.19 300 VAL A O 1
ATOM 2377 N N . GLY A 1 301 ? 21.811 -18.294 -9.081 1.00 93.12 301 GLY A N 1
ATOM 2378 C CA . GLY A 1 301 ? 20.755 -18.712 -8.161 1.00 93.12 301 GLY A CA 1
ATOM 2379 C C . GLY A 1 301 ? 19.857 -17.557 -7.713 1.00 93.12 301 GLY A C 1
ATOM 2380 O O . GLY A 1 301 ? 18.634 -17.718 -7.688 1.00 93.12 301 GLY A O 1
ATOM 2381 N N . ASP A 1 302 ? 20.440 -16.400 -7.410 1.00 93.38 302 ASP A N 1
ATOM 2382 C CA . ASP A 1 302 ? 19.710 -15.213 -6.953 1.00 93.38 302 ASP A CA 1
ATOM 2383 C C . ASP A 1 302 ? 18.935 -14.558 -8.089 1.00 93.38 302 ASP A C 1
ATOM 2385 O O . ASP A 1 302 ? 17.738 -14.305 -7.942 1.00 93.38 302 ASP A O 1
ATOM 2389 N N . LEU A 1 303 ? 19.542 -14.449 -9.271 1.00 93.56 303 LEU A N 1
ATOM 2390 C CA . LEU A 1 303 ? 18.853 -13.948 -10.459 1.00 93.56 303 LEU A CA 1
ATOM 2391 C C . LEU A 1 303 ? 17.669 -14.852 -10.861 1.00 93.56 303 LEU A C 1
ATOM 2393 O O . LEU A 1 303 ? 16.570 -14.382 -11.164 1.00 93.56 303 LEU A O 1
ATOM 2397 N N . ASN A 1 304 ? 17.816 -16.175 -10.733 1.00 96.00 304 ASN A N 1
ATOM 2398 C CA . ASN A 1 304 ? 16.695 -17.107 -10.893 1.00 96.00 304 ASN A CA 1
ATOM 2399 C C . ASN A 1 304 ? 15.573 -16.893 -9.864 1.00 96.00 304 ASN A C 1
ATOM 2401 O O . ASN A 1 304 ? 14.394 -17.108 -10.171 1.00 96.00 304 ASN A O 1
ATOM 2405 N N . ARG A 1 305 ? 15.907 -16.525 -8.622 1.00 97.25 305 ARG A N 1
ATOM 2406 C CA . ARG A 1 305 ? 14.911 -16.190 -7.591 1.00 97.25 305 ARG A CA 1
ATOM 2407 C C . ARG A 1 305 ? 14.211 -14.876 -7.932 1.00 97.25 305 ARG A C 1
ATOM 2409 O O . ARG A 1 305 ? 12.981 -14.856 -7.893 1.00 97.25 305 ARG A O 1
ATOM 2416 N N . ALA A 1 306 ? 14.952 -13.854 -8.354 1.00 97.31 306 ALA A N 1
ATOM 2417 C CA . ALA A 1 306 ? 14.423 -12.578 -8.830 1.00 97.31 306 ALA A CA 1
ATOM 2418 C C . ALA A 1 306 ? 13.401 -12.786 -9.965 1.00 97.31 306 ALA A C 1
ATOM 2420 O O . ALA A 1 306 ? 12.243 -12.380 -9.851 1.00 97.31 306 ALA A O 1
ATOM 2421 N N . ILE A 1 307 ? 13.753 -13.564 -10.995 1.00 97.69 307 ILE A N 1
ATOM 2422 C CA . ILE A 1 307 ? 12.848 -13.912 -12.107 1.00 97.69 307 ILE A CA 1
ATOM 2423 C C . ILE A 1 307 ? 11.571 -14.609 -11.613 1.00 97.69 307 ILE A C 1
ATOM 2425 O O . ILE A 1 307 ? 10.468 -14.318 -12.086 1.00 97.69 307 ILE A O 1
ATOM 2429 N N . LYS A 1 308 ? 11.677 -15.530 -10.643 1.00 97.69 308 LYS A N 1
ATOM 2430 C CA . LYS A 1 308 ? 10.500 -16.201 -10.055 1.00 97.69 308 LYS A CA 1
ATOM 2431 C C . LYS A 1 308 ? 9.588 -15.217 -9.322 1.00 97.69 308 LYS A C 1
ATOM 2433 O O . LYS A 1 308 ? 8.366 -15.364 -9.407 1.00 97.69 308 LYS A O 1
ATOM 2438 N N . VAL A 1 309 ? 10.158 -14.239 -8.619 1.00 98.06 309 VAL A N 1
ATOM 2439 C CA . VAL A 1 309 ? 9.400 -13.173 -7.953 1.00 98.06 309 VAL A CA 1
ATOM 2440 C C . VAL A 1 309 ? 8.707 -12.290 -8.992 1.00 98.06 309 VAL A C 1
ATOM 2442 O O . VAL A 1 309 ? 7.485 -12.162 -8.933 1.00 98.06 309 VAL A O 1
ATOM 2445 N N . ALA A 1 310 ? 9.422 -11.805 -10.010 1.00 97.88 310 ALA A N 1
ATOM 2446 C CA . ALA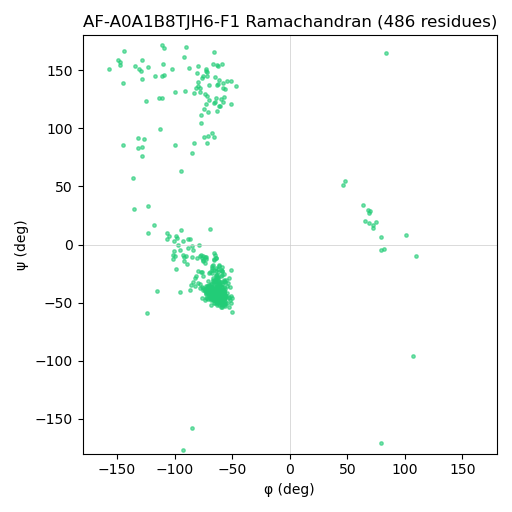 A 1 310 ? 8.858 -10.988 -11.088 1.00 97.88 310 ALA A CA 1
ATOM 2447 C C . ALA A 1 310 ? 7.695 -11.692 -11.819 1.00 97.88 310 ALA A C 1
ATOM 2449 O O . ALA A 1 310 ? 6.588 -11.155 -11.929 1.00 97.88 310 ALA A O 1
ATOM 2450 N N . LYS A 1 311 ? 7.880 -12.960 -12.223 1.00 97.31 311 LYS A N 1
ATOM 2451 C CA . LYS A 1 311 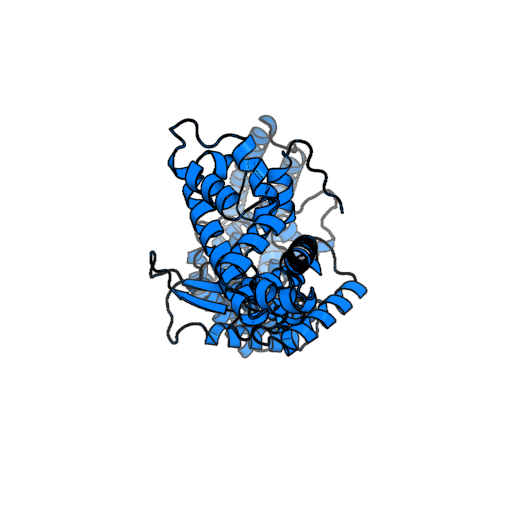? 6.816 -13.774 -12.846 1.00 97.31 311 LYS A CA 1
ATOM 2452 C C . LYS A 1 311 ? 5.604 -13.947 -11.926 1.00 97.31 311 LYS A C 1
ATOM 2454 O O . LYS A 1 311 ? 4.459 -13.937 -12.388 1.00 97.31 311 LYS A O 1
ATOM 2459 N N . LYS A 1 312 ? 5.826 -14.108 -10.616 1.00 96.56 312 LYS A N 1
ATOM 2460 C CA . LYS A 1 312 ? 4.742 -14.190 -9.629 1.00 96.56 312 LYS A CA 1
ATOM 2461 C C . LYS A 1 312 ? 3.992 -12.862 -9.520 1.00 96.56 312 LYS A C 1
ATOM 2463 O O . LYS A 1 312 ? 2.762 -12.899 -9.527 1.00 96.56 312 LYS A O 1
ATOM 2468 N N . MET A 1 313 ? 4.690 -11.729 -9.466 1.00 97.19 313 MET A N 1
ATOM 2469 C CA . MET A 1 313 ? 4.074 -10.400 -9.400 1.00 97.19 313 MET A CA 1
ATOM 2470 C C . MET A 1 313 ? 3.170 -10.141 -10.609 1.00 97.19 313 MET A C 1
ATOM 2472 O O . MET A 1 313 ? 1.996 -9.831 -10.419 1.00 97.19 313 MET A O 1
ATOM 2476 N N . LEU A 1 314 ? 3.650 -10.401 -11.832 1.00 96.38 314 LEU A N 1
ATOM 2477 C CA . LEU A 1 314 ? 2.858 -10.240 -13.062 1.00 96.38 314 LEU A CA 1
ATOM 2478 C C . LEU A 1 314 ? 1.621 -11.146 -13.113 1.00 96.38 314 LEU A C 1
ATOM 2480 O O . LEU A 1 314 ? 0.582 -10.770 -13.655 1.00 96.38 314 LEU A O 1
ATOM 2484 N N . ARG A 1 315 ? 1.708 -12.354 -12.545 1.00 95.31 315 ARG A N 1
ATOM 2485 C CA . ARG A 1 315 ? 0.553 -13.257 -12.439 1.00 95.31 315 ARG A CA 1
ATOM 2486 C C . ARG A 1 315 ? -0.484 -12.736 -11.444 1.00 95.31 315 ARG A C 1
ATOM 2488 O O . ARG A 1 315 ? -1.680 -12.858 -11.692 1.00 95.31 315 ARG A O 1
ATOM 2495 N N . LEU A 1 316 ? -0.031 -12.232 -10.298 1.00 95.62 316 LEU A N 1
ATOM 2496 C CA . LEU A 1 316 ? -0.909 -11.775 -9.222 1.00 95.62 316 LEU A CA 1
ATOM 2497 C C . LEU A 1 316 ? -1.545 -10.417 -9.531 1.00 95.62 316 LEU A C 1
ATOM 2499 O O . LEU A 1 316 ? -2.715 -10.225 -9.213 1.00 95.62 316 LEU A O 1
ATOM 2503 N N . ASN A 1 317 ? -0.810 -9.512 -10.176 1.00 95.69 317 ASN A N 1
ATOM 2504 C CA . ASN A 1 317 ? -1.271 -8.176 -10.534 1.00 95.69 317 ASN A CA 1
ATOM 2505 C C . ASN A 1 317 ? -1.040 -7.889 -12.027 1.00 95.69 317 ASN A C 1
ATOM 2507 O O . ASN A 1 317 ? -0.052 -7.248 -12.381 1.00 95.69 317 ASN A O 1
ATOM 2511 N N . PRO A 1 318 ? -1.955 -8.321 -12.916 1.00 92.00 318 PRO A N 1
ATOM 2512 C CA . PRO A 1 318 ? -1.811 -8.105 -14.356 1.00 92.00 318 PRO A CA 1
ATOM 2513 C C . PRO A 1 318 ? -1.788 -6.634 -14.790 1.00 92.00 318 PRO A C 1
ATOM 2515 O O . PRO A 1 318 ? -1.318 -6.353 -15.884 1.00 92.00 318 PRO A O 1
ATOM 2518 N N . SER A 1 319 ? -2.301 -5.709 -13.969 1.00 89.25 319 SER A N 1
ATOM 2519 C CA . SER A 1 319 ? -2.217 -4.266 -14.237 1.00 89.25 319 SER A CA 1
ATOM 2520 C C . SER A 1 319 ? -0.817 -3.690 -14.029 1.00 89.25 319 SER A C 1
ATOM 2522 O O . SER A 1 319 ? -0.593 -2.543 -14.390 1.00 89.25 319 SER A O 1
ATOM 2524 N N . ASP A 1 320 ? 0.096 -4.466 -13.433 1.00 92.00 320 ASP A N 1
ATOM 2525 C CA . ASP A 1 320 ? 1.528 -4.183 -13.358 1.00 92.00 320 ASP A CA 1
ATOM 2526 C C . ASP A 1 320 ? 1.889 -2.742 -12.950 1.00 92.00 320 ASP A C 1
ATOM 2528 O O . ASP A 1 320 ? 2.676 -2.039 -13.579 1.00 92.00 320 ASP A O 1
ATOM 2532 N N . ASN A 1 321 ? 1.289 -2.291 -11.850 1.00 92.12 321 ASN A N 1
ATOM 2533 C CA . ASN A 1 321 ? 1.465 -0.934 -11.331 1.00 92.12 321 ASN A CA 1
ATOM 2534 C C . ASN A 1 321 ? 2.899 -0.605 -10.880 1.00 92.12 321 ASN A C 1
ATOM 2536 O O . ASN A 1 321 ? 3.173 0.555 -10.604 1.00 92.12 321 ASN A O 1
ATOM 2540 N N . LEU A 1 322 ? 3.772 -1.611 -10.772 1.00 91.38 322 LEU A N 1
ATOM 2541 C CA . LEU A 1 322 ? 5.182 -1.468 -10.398 1.00 91.38 322 LEU A CA 1
ATOM 2542 C C . LEU A 1 322 ? 6.136 -1.665 -11.590 1.00 91.38 322 LEU A C 1
ATOM 2544 O O . LEU A 1 322 ? 7.331 -1.808 -11.378 1.00 91.38 322 LEU A O 1
ATOM 2548 N N . GLY A 1 323 ? 5.625 -1.729 -12.827 1.00 93.69 323 GLY A N 1
ATOM 2549 C CA . GLY A 1 323 ? 6.466 -1.781 -14.031 1.00 93.69 323 GLY A CA 1
ATOM 2550 C C . GLY A 1 323 ? 7.267 -3.076 -14.220 1.00 93.69 323 GLY A C 1
ATOM 2551 O O . GLY A 1 323 ? 8.207 -3.110 -15.009 1.00 93.69 323 GLY A O 1
ATOM 2552 N N . ILE A 1 324 ? 6.894 -4.175 -13.557 1.00 96.38 324 ILE A N 1
ATOM 2553 C CA . ILE A 1 324 ? 7.616 -5.456 -13.606 1.00 96.38 324 ILE A CA 1
ATOM 2554 C C . ILE A 1 324 ? 7.719 -6.006 -15.032 1.00 96.38 324 ILE A C 1
ATOM 2556 O O . ILE A 1 324 ? 8.655 -6.748 -15.338 1.00 96.38 324 ILE A O 1
ATOM 2560 N N . ARG A 1 325 ? 6.780 -5.660 -15.924 1.00 95.88 325 ARG A N 1
ATOM 2561 C CA . ARG A 1 325 ? 6.812 -6.108 -17.321 1.00 95.88 325 ARG A CA 1
ATOM 2562 C C . ARG A 1 325 ? 8.046 -5.608 -18.064 1.00 95.88 325 ARG A C 1
ATOM 2564 O O . ARG A 1 325 ? 8.492 -6.321 -18.950 1.00 95.88 325 ARG A O 1
ATOM 2571 N N . TYR A 1 326 ? 8.616 -4.465 -17.682 1.00 95.38 326 TYR A N 1
ATOM 2572 C CA . TYR A 1 326 ? 9.857 -3.950 -18.266 1.00 95.38 326 TYR A CA 1
ATOM 2573 C C . TYR A 1 326 ? 11.102 -4.558 -17.608 1.00 95.38 326 TYR A C 1
ATOM 2575 O O . TYR A 1 326 ? 12.095 -4.812 -18.283 1.00 95.38 326 TYR A O 1
ATOM 2583 N N . LEU A 1 327 ? 11.025 -4.875 -16.311 1.00 96.75 327 LEU A N 1
ATOM 2584 C CA . LEU A 1 327 ? 12.149 -5.433 -15.553 1.00 96.75 327 LEU A CA 1
ATOM 2585 C C . LEU A 1 327 ? 12.405 -6.912 -15.877 1.00 96.75 327 LEU A C 1
ATOM 2587 O O . LEU A 1 327 ? 13.550 -7.351 -15.945 1.00 96.75 327 LEU A O 1
ATOM 2591 N N . LEU A 1 328 ? 11.348 -7.706 -16.089 1.00 97.69 328 LEU A N 1
ATOM 2592 C CA . LEU A 1 328 ? 11.484 -9.146 -16.328 1.00 97.69 328 LEU A CA 1
ATOM 2593 C C . LEU A 1 328 ? 12.342 -9.482 -17.569 1.00 97.69 328 LEU A C 1
ATOM 2595 O O . LEU A 1 328 ? 13.232 -10.320 -17.425 1.00 97.69 328 LEU A O 1
ATOM 2599 N N . PRO A 1 329 ? 12.143 -8.868 -18.754 1.00 98.19 329 PRO A N 1
ATOM 2600 C CA . PRO A 1 329 ? 13.024 -9.090 -19.900 1.00 98.19 329 PRO A CA 1
ATOM 2601 C C . PRO A 1 329 ? 14.493 -8.770 -19.604 1.00 98.19 329 PRO A C 1
ATOM 2603 O O . PRO A 1 329 ? 15.366 -9.536 -19.997 1.00 98.19 329 PRO A O 1
ATOM 2606 N N . LEU A 1 330 ? 14.777 -7.703 -18.851 1.00 97.56 330 LEU A N 1
ATOM 2607 C CA . LEU A 1 330 ? 16.147 -7.320 -18.487 1.00 97.56 330 LEU A CA 1
ATOM 2608 C C . LEU A 1 330 ? 16.820 -8.386 -17.610 1.00 97.56 330 LEU A C 1
ATOM 2610 O O . LEU A 1 330 ? 17.955 -8.773 -17.872 1.00 97.56 330 LEU A O 1
ATOM 2614 N N . LEU A 1 331 ? 16.099 -8.939 -16.630 1.00 97.38 331 LEU A N 1
ATOM 2615 C CA . LEU A 1 331 ? 16.592 -10.057 -15.811 1.00 97.38 331 LEU A CA 1
ATOM 2616 C C . LEU A 1 331 ? 16.856 -11.319 -16.648 1.00 97.38 331 LEU A C 1
ATOM 2618 O O . LEU A 1 331 ? 17.777 -12.080 -16.362 1.00 97.38 331 LEU A O 1
ATOM 2622 N N . LEU A 1 332 ? 16.039 -11.561 -17.677 1.00 97.69 332 LEU A N 1
ATOM 2623 C CA . LEU A 1 332 ? 16.212 -12.692 -18.592 1.00 97.69 332 LEU A CA 1
ATOM 2624 C C . LEU A 1 332 ? 17.433 -12.498 -19.503 1.00 97.69 332 LEU A C 1
ATOM 2626 O O . LEU A 1 332 ? 18.171 -13.457 -19.720 1.00 97.69 332 LEU A O 1
ATOM 2630 N N . LEU A 1 333 ? 17.700 -11.272 -19.966 1.00 97.62 333 LEU A N 1
ATOM 2631 C CA . LEU A 1 333 ? 18.933 -10.944 -20.690 1.00 97.62 333 LEU A CA 1
ATOM 2632 C C . LEU A 1 333 ? 20.173 -11.161 -19.823 1.00 97.62 333 LEU A C 1
ATOM 2634 O O . LEU A 1 333 ? 21.126 -11.782 -20.284 1.00 97.62 333 LEU A O 1
ATOM 2638 N N . GLN A 1 3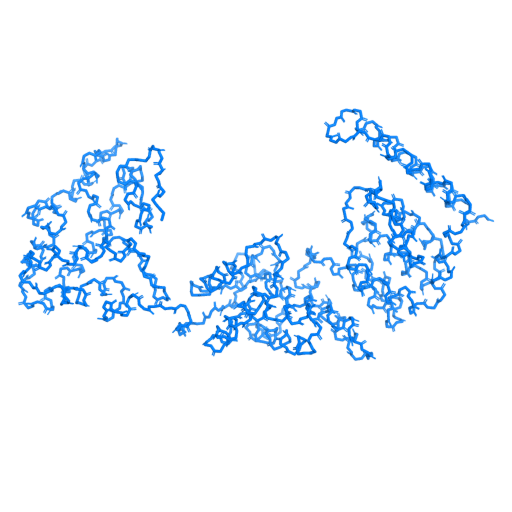34 ? 20.128 -10.766 -18.547 1.00 95.50 334 GLN A N 1
ATOM 2639 C CA . GLN A 1 334 ? 21.218 -11.039 -17.605 1.00 95.50 334 GLN A CA 1
ATOM 2640 C C . GLN A 1 334 ? 21.497 -12.545 -17.417 1.00 95.50 334 GLN A C 1
ATOM 2642 O O . GLN A 1 334 ? 22.622 -12.942 -17.127 1.00 95.50 334 GLN A O 1
ATOM 2647 N N . MET A 1 335 ? 20.490 -13.401 -17.619 1.00 94.69 335 MET A N 1
ATOM 2648 C CA . MET A 1 335 ? 20.631 -14.865 -17.617 1.00 94.69 335 MET A CA 1
ATOM 2649 C C . MET A 1 335 ? 21.100 -15.451 -18.961 1.00 94.69 335 MET A C 1
ATOM 2651 O O . MET A 1 335 ? 21.287 -16.666 -19.060 1.00 94.69 335 MET A O 1
ATOM 2655 N N . GLY A 1 336 ? 21.241 -14.627 -20.004 1.00 95.38 336 GLY A N 1
ATOM 2656 C CA . GLY A 1 336 ? 21.490 -15.065 -21.378 1.00 95.38 336 GLY A CA 1
ATOM 2657 C C . GLY A 1 336 ? 20.277 -15.716 -22.054 1.00 95.38 336 GLY A C 1
ATOM 2658 O O . GLY A 1 336 ? 20.428 -16.416 -23.051 1.00 95.38 336 GLY A O 1
ATOM 2659 N N . TRP A 1 337 ? 19.066 -15.537 -21.518 1.00 97.38 337 TRP A N 1
ATOM 2660 C CA . TRP A 1 337 ? 17.829 -16.121 -22.051 1.00 97.38 337 TRP A CA 1
ATOM 2661 C C . TRP A 1 337 ? 17.131 -15.134 -22.993 1.00 97.38 337 TRP A C 1
ATOM 2663 O O . TRP A 1 337 ? 16.029 -14.656 -22.720 1.00 97.38 337 TRP A O 1
ATOM 2673 N N . SER A 1 338 ? 17.799 -14.801 -24.098 1.00 97.81 338 SER A N 1
ATOM 2674 C CA . SER A 1 338 ? 17.365 -13.764 -25.044 1.00 97.81 338 SER A CA 1
ATOM 2675 C C . SER A 1 338 ? 16.020 -14.062 -25.717 1.00 97.81 338 SER A C 1
ATOM 2677 O O . SER A 1 338 ? 15.197 -13.151 -25.835 1.00 97.81 338 SER A O 1
ATOM 2679 N N . ASP A 1 339 ? 15.752 -15.317 -26.087 1.00 98.25 339 ASP A N 1
ATOM 2680 C CA . ASP A 1 339 ? 14.462 -15.734 -26.662 1.00 98.25 339 ASP A CA 1
ATOM 2681 C C . ASP A 1 339 ? 13.301 -15.503 -25.675 1.00 98.25 339 ASP A C 1
ATOM 2683 O O . ASP A 1 339 ? 12.252 -14.953 -26.029 1.00 98.25 339 ASP A O 1
ATOM 2687 N N . ASP A 1 340 ? 13.495 -15.888 -24.408 1.00 98.25 340 ASP A N 1
ATOM 2688 C CA . ASP A 1 340 ? 12.500 -15.693 -23.349 1.00 98.25 340 ASP A CA 1
ATOM 2689 C C . ASP A 1 340 ? 12.288 -14.199 -23.067 1.00 98.25 340 ASP A C 1
ATOM 2691 O O . ASP A 1 340 ? 11.148 -13.759 -22.898 1.00 98.25 340 ASP A O 1
ATOM 2695 N N . ALA A 1 341 ? 13.368 -13.408 -23.045 1.00 98.19 341 ALA A N 1
ATOM 2696 C CA . ALA A 1 341 ? 13.302 -11.959 -22.865 1.00 98.19 341 ALA A CA 1
ATOM 2697 C C . ALA A 1 341 ? 12.449 -11.303 -23.962 1.00 98.19 341 ALA A C 1
ATOM 2699 O O . ALA A 1 341 ? 11.507 -10.564 -23.663 1.00 98.19 341 ALA A O 1
ATOM 2700 N N . LEU A 1 342 ? 12.707 -11.650 -25.227 1.00 98.00 342 LEU A N 1
ATOM 2701 C CA . LEU A 1 342 ? 11.937 -11.161 -26.370 1.00 98.00 342 LEU A CA 1
ATOM 2702 C C . LEU A 1 342 ? 10.469 -11.603 -26.312 1.00 98.00 342 LEU A C 1
ATOM 2704 O O . LEU A 1 342 ? 9.573 -10.821 -26.636 1.00 98.00 342 LEU A O 1
ATOM 2708 N N . SER A 1 343 ? 10.194 -12.831 -25.866 1.00 97.75 343 SER A N 1
ATOM 2709 C CA . SER A 1 343 ? 8.821 -13.308 -25.685 1.00 97.75 343 SER A CA 1
ATOM 2710 C C . SER A 1 343 ? 8.061 -12.496 -24.629 1.00 97.75 343 SER A C 1
ATOM 2712 O O . SER A 1 343 ? 6.877 -12.201 -24.816 1.00 97.75 343 SER A O 1
ATOM 2714 N N . GLU A 1 344 ? 8.702 -12.113 -23.522 1.00 97.25 344 GLU A N 1
ATOM 2715 C CA . GLU A 1 344 ? 8.054 -11.317 -22.468 1.00 97.25 344 GLU A CA 1
ATOM 2716 C C . GLU A 1 344 ? 7.744 -9.877 -22.925 1.00 97.25 344 GLU A C 1
ATOM 2718 O O . GLU A 1 344 ? 6.754 -9.297 -22.463 1.00 97.25 344 GLU A O 1
ATOM 2723 N N . CYS A 1 345 ? 8.462 -9.341 -23.924 1.00 96.62 345 CYS A N 1
ATOM 2724 C CA . CYS A 1 345 ? 8.124 -8.062 -24.570 1.00 96.62 345 CYS A CA 1
ATOM 2725 C C . CYS A 1 345 ? 6.726 -8.046 -25.212 1.00 96.62 345 CYS A C 1
ATOM 2727 O O . CYS A 1 345 ? 6.139 -6.980 -25.403 1.00 96.62 345 CYS A O 1
ATOM 2729 N N . ALA A 1 346 ? 6.125 -9.211 -25.494 1.00 94.38 346 ALA A N 1
ATOM 2730 C CA . ALA A 1 346 ? 4.755 -9.289 -26.001 1.00 94.38 346 ALA A CA 1
ATOM 2731 C C . ALA A 1 346 ? 3.716 -8.658 -25.053 1.00 94.38 346 ALA A C 1
ATOM 2733 O O . ALA A 1 346 ? 2.653 -8.247 -25.516 1.00 94.38 346 ALA A O 1
ATOM 2734 N N . ARG A 1 347 ? 4.018 -8.545 -23.751 1.00 93.81 347 ARG A N 1
ATOM 2735 C CA . ARG A 1 347 ? 3.138 -7.920 -22.746 1.00 93.81 347 ARG A CA 1
ATOM 2736 C C . ARG A 1 347 ? 2.958 -6.417 -22.932 1.00 93.81 347 ARG A C 1
ATOM 2738 O O . ARG A 1 347 ? 1.958 -5.885 -22.469 1.00 93.81 347 ARG A O 1
ATOM 2745 N N . PHE A 1 348 ? 3.913 -5.762 -23.584 1.00 94.56 348 PHE A N 1
ATOM 2746 C CA . PHE A 1 348 ? 3.949 -4.314 -23.795 1.00 94.56 348 PHE A CA 1
ATOM 2747 C C . PHE A 1 348 ? 4.328 -3.974 -25.244 1.00 94.56 348 PHE A C 1
ATOM 2749 O O . PHE A 1 348 ? 4.936 -2.944 -25.527 1.00 94.56 348 PHE A O 1
ATOM 2756 N N . ARG A 1 349 ? 3.959 -4.851 -26.189 1.00 93.06 349 ARG A N 1
ATOM 2757 C CA . ARG A 1 349 ? 4.288 -4.718 -27.617 1.00 93.06 349 ARG A CA 1
ATOM 2758 C C . ARG A 1 349 ? 3.898 -3.350 -28.178 1.00 93.06 349 ARG A C 1
ATOM 2760 O O . ARG A 1 349 ? 4.711 -2.712 -28.845 1.00 93.06 349 ARG A O 1
ATOM 2767 N N . ASP A 1 350 ? 2.672 -2.933 -27.877 1.00 93.31 350 ASP A N 1
ATOM 2768 C CA . ASP A 1 350 ? 2.053 -1.717 -28.410 1.00 93.31 350 ASP A CA 1
ATOM 2769 C C . ASP A 1 350 ? 2.417 -0.462 -27.600 1.00 93.31 350 ASP A C 1
ATOM 2771 O O . ASP A 1 350 ? 1.999 0.642 -27.942 1.00 93.31 350 ASP A O 1
ATOM 2775 N N . GLU A 1 351 ? 3.200 -0.613 -26.527 1.00 93.31 351 GLU A N 1
ATOM 2776 C CA . GLU A 1 351 ? 3.661 0.509 -25.719 1.00 93.31 351 GLU A CA 1
ATOM 2777 C C . GLU A 1 351 ? 4.879 1.173 -26.371 1.00 93.31 351 GLU A C 1
ATOM 2779 O O . GLU A 1 351 ? 5.829 0.520 -26.821 1.00 93.31 351 GLU A O 1
ATOM 2784 N N . ASP A 1 352 ? 4.857 2.500 -26.411 1.00 89.94 352 ASP A N 1
ATOM 2785 C CA . ASP A 1 352 ? 5.885 3.324 -27.037 1.00 89.94 352 ASP A CA 1
ATOM 2786 C C . ASP A 1 352 ? 6.593 4.239 -26.023 1.00 89.94 352 ASP A C 1
ATOM 2788 O O . ASP A 1 352 ? 7.219 5.218 -26.415 1.00 89.94 352 ASP A O 1
ATOM 2792 N N . GLY A 1 353 ? 6.482 3.962 -24.720 1.00 90.06 353 GLY A N 1
ATOM 2793 C CA . GLY A 1 353 ? 7.223 4.677 -23.675 1.00 90.06 353 GLY A CA 1
ATOM 2794 C C . GLY A 1 353 ? 8.740 4.481 -23.803 1.00 90.06 353 GLY A C 1
ATOM 2795 O O . GLY A 1 353 ? 9.188 3.476 -24.349 1.00 90.06 353 GLY A O 1
ATOM 2796 N N . GLY A 1 354 ? 9.534 5.433 -23.299 1.00 91.25 354 GLY A N 1
ATOM 2797 C CA . GLY A 1 354 ? 11.000 5.398 -23.423 1.00 91.25 354 GLY A CA 1
ATOM 2798 C C . GLY A 1 354 ? 11.634 4.126 -22.853 1.00 91.25 354 GLY A C 1
ATOM 2799 O O . GLY A 1 354 ? 12.402 3.467 -23.544 1.00 91.25 354 GLY A O 1
ATOM 2800 N N . GLU A 1 355 ? 11.242 3.730 -21.640 1.00 92.19 355 GLU A N 1
ATOM 2801 C CA . GLU A 1 355 ? 11.703 2.486 -21.004 1.00 92.19 355 GLU A CA 1
ATOM 2802 C C . GLU A 1 355 ? 11.278 1.241 -21.800 1.00 92.19 355 GLU A C 1
ATOM 2804 O O . GLU A 1 355 ? 12.106 0.394 -22.119 1.00 92.19 355 GLU A O 1
ATOM 2809 N N . ALA A 1 356 ? 10.008 1.164 -22.214 1.00 94.75 356 ALA A N 1
ATOM 2810 C CA . ALA A 1 356 ? 9.497 0.056 -23.022 1.00 94.75 356 ALA A CA 1
ATOM 2811 C C . ALA A 1 356 ? 10.284 -0.123 -24.334 1.00 94.75 356 ALA A C 1
ATOM 2813 O O . ALA A 1 356 ? 10.570 -1.246 -24.748 1.00 94.75 356 ALA A O 1
ATOM 2814 N N . LEU A 1 357 ? 10.626 0.984 -24.998 1.00 96.56 357 LEU A N 1
ATOM 2815 C CA . LEU A 1 357 ? 11.414 0.984 -26.228 1.00 96.56 357 LEU A CA 1
ATOM 2816 C C . LEU A 1 357 ? 12.872 0.583 -25.977 1.00 96.56 357 LEU A C 1
ATOM 2818 O O . LEU A 1 357 ? 13.407 -0.207 -26.747 1.00 96.56 357 LEU A O 1
ATOM 2822 N N . LEU A 1 358 ? 13.490 1.047 -24.888 1.00 97.38 358 LEU A N 1
ATOM 2823 C CA . LEU A 1 358 ? 14.844 0.629 -24.513 1.00 97.38 358 LEU A CA 1
ATOM 2824 C C . LEU A 1 358 ? 14.914 -0.882 -24.242 1.00 97.38 358 LEU A C 1
ATOM 2826 O O . LEU A 1 358 ? 15.791 -1.573 -24.749 1.00 97.38 358 LEU A O 1
ATOM 2830 N N . VAL A 1 359 ? 13.956 -1.428 -23.492 1.00 97.75 359 VAL A N 1
ATOM 2831 C CA . VAL A 1 359 ? 13.918 -2.871 -23.208 1.00 97.75 359 VAL A CA 1
ATOM 2832 C C . VAL A 1 359 ? 13.720 -3.680 -24.493 1.00 97.75 359 VAL A C 1
ATOM 2834 O O . VAL A 1 359 ? 14.400 -4.689 -24.701 1.00 97.75 359 VAL A O 1
ATOM 2837 N N . LYS A 1 360 ? 12.823 -3.234 -25.386 1.00 98.25 360 LYS A N 1
ATOM 2838 C CA . LYS A 1 360 ? 12.631 -3.869 -26.699 1.00 98.25 360 LYS A CA 1
ATOM 2839 C C . LYS A 1 360 ? 13.898 -3.824 -27.546 1.00 98.25 360 LYS A C 1
ATOM 2841 O O . LYS A 1 360 ? 14.225 -4.842 -28.153 1.00 98.25 360 LYS A O 1
ATOM 2846 N N . SER A 1 361 ? 14.626 -2.706 -27.552 1.00 98.44 361 SER A N 1
ATOM 2847 C CA . SER A 1 361 ? 15.855 -2.581 -28.335 1.00 98.44 361 SER A CA 1
ATOM 2848 C C . SER A 1 361 ? 16.927 -3.559 -27.851 1.00 98.44 361 SER A C 1
ATOM 2850 O O . SER A 1 361 ? 17.488 -4.290 -28.668 1.00 98.44 361 SER A O 1
ATOM 2852 N N . PHE A 1 362 ? 17.140 -3.667 -26.537 1.00 98.56 362 PHE A N 1
ATOM 2853 C CA . PHE A 1 362 ? 18.094 -4.617 -25.956 1.00 98.56 362 PHE A CA 1
ATOM 2854 C C . PHE A 1 362 ? 17.727 -6.065 -26.301 1.00 98.56 362 PHE A C 1
ATOM 2856 O O . PHE A 1 362 ? 18.576 -6.838 -26.745 1.00 98.56 362 PHE A O 1
ATOM 2863 N N . CYS A 1 363 ? 16.445 -6.425 -26.173 1.00 98.56 363 CYS A N 1
ATOM 2864 C CA . CYS A 1 363 ? 15.974 -7.763 -26.527 1.00 98.56 363 CYS A CA 1
ATOM 2865 C C . CYS A 1 363 ? 16.123 -8.049 -28.028 1.00 98.56 363 CYS A C 1
ATOM 2867 O O . CYS A 1 363 ? 16.525 -9.149 -28.399 1.00 98.56 363 CYS A O 1
ATOM 2869 N N . ALA A 1 364 ? 15.819 -7.083 -28.897 1.00 98.44 364 ALA A N 1
ATOM 2870 C CA . ALA A 1 364 ? 15.987 -7.227 -30.340 1.00 98.44 364 ALA A CA 1
ATOM 2871 C C . ALA A 1 364 ? 17.456 -7.460 -30.718 1.00 98.44 364 ALA A C 1
ATOM 2873 O O . ALA A 1 364 ? 17.753 -8.380 -31.481 1.00 98.44 364 ALA A O 1
ATOM 2874 N N . TYR A 1 365 ? 18.373 -6.690 -30.126 1.00 98.62 365 TYR A N 1
ATOM 2875 C CA . TYR A 1 365 ? 19.810 -6.852 -30.337 1.00 98.62 365 TYR A CA 1
ATOM 2876 C C . TYR A 1 365 ? 20.295 -8.242 -29.917 1.00 98.62 365 TYR A C 1
ATOM 2878 O O . TYR A 1 365 ? 20.917 -8.940 -30.715 1.00 98.62 365 TYR A O 1
ATOM 2886 N N . ALA A 1 366 ? 19.935 -8.682 -28.707 1.00 98.44 366 ALA A N 1
ATOM 2887 C CA . ALA A 1 366 ? 20.318 -9.992 -28.176 1.00 98.44 366 ALA A CA 1
ATOM 2888 C C . ALA A 1 366 ? 19.790 -11.178 -29.012 1.00 98.44 366 ALA A C 1
ATOM 2890 O O . ALA A 1 366 ? 20.279 -12.298 -28.882 1.00 98.44 366 ALA A O 1
ATOM 2891 N N . ASN A 1 367 ? 18.793 -10.940 -29.870 1.00 98.19 367 ASN A N 1
ATOM 2892 C CA . ASN A 1 367 ? 18.234 -11.917 -30.807 1.00 98.19 367 ASN A CA 1
ATOM 2893 C C . ASN A 1 367 ? 18.680 -11.685 -32.266 1.00 98.19 367 ASN A C 1
ATOM 2895 O O . ASN A 1 367 ? 18.183 -12.341 -33.180 1.00 98.19 367 ASN A O 1
ATOM 2899 N N . GLY A 1 368 ? 19.612 -10.758 -32.508 1.00 97.69 368 GLY A N 1
ATOM 2900 C CA . GLY A 1 368 ? 20.179 -10.475 -33.828 1.00 97.69 368 GLY A CA 1
ATOM 2901 C C . GLY A 1 368 ? 19.314 -9.606 -34.749 1.00 97.69 368 GLY A C 1
ATOM 2902 O O . GLY A 1 368 ? 19.685 -9.402 -35.906 1.00 97.69 368 GLY A O 1
ATOM 2903 N N . ASP A 1 369 ? 18.193 -9.055 -34.275 1.00 97.50 369 ASP A N 1
ATOM 2904 C CA . ASP A 1 369 ? 17.377 -8.113 -35.051 1.00 97.50 369 ASP A CA 1
ATOM 2905 C C . ASP A 1 369 ? 17.916 -6.683 -34.902 1.00 97.50 369 ASP A C 1
ATOM 2907 O O . ASP A 1 369 ? 17.402 -5.849 -34.151 1.00 97.50 369 ASP A O 1
ATOM 2911 N N . LEU A 1 370 ? 18.984 -6.395 -35.650 1.00 96.62 370 LEU A N 1
ATOM 2912 C CA . LEU A 1 370 ? 19.648 -5.089 -35.635 1.00 96.62 370 LEU A CA 1
ATOM 2913 C C . LEU A 1 370 ? 18.744 -3.947 -36.125 1.00 96.62 370 LEU A C 1
ATOM 2915 O O . LEU A 1 370 ? 18.941 -2.796 -35.735 1.00 96.62 370 LEU A O 1
ATOM 2919 N N . ASN A 1 371 ? 17.754 -4.245 -36.970 1.00 96.00 371 ASN A N 1
ATOM 2920 C CA . ASN A 1 371 ? 16.830 -3.233 -37.474 1.00 96.00 371 ASN A CA 1
ATOM 2921 C C . ASN A 1 371 ? 15.844 -2.815 -36.382 1.00 96.00 371 ASN A C 1
ATOM 2923 O O . ASN A 1 371 ? 15.659 -1.618 -36.156 1.00 96.00 371 ASN A O 1
ATOM 2927 N N . ALA A 1 372 ? 15.230 -3.779 -35.692 1.00 96.19 372 ALA A N 1
ATOM 2928 C CA . ALA A 1 372 ? 14.367 -3.487 -34.553 1.00 96.19 372 ALA A CA 1
ATOM 2929 C C . ALA A 1 372 ? 15.152 -2.814 -33.418 1.00 96.19 372 ALA A C 1
ATOM 2931 O O . ALA A 1 372 ? 14.703 -1.786 -32.914 1.00 96.19 372 ALA A O 1
ATOM 2932 N N . PHE A 1 373 ? 16.365 -3.298 -33.113 1.00 98.19 373 PHE A N 1
ATOM 2933 C CA . PHE A 1 373 ? 17.271 -2.676 -32.142 1.00 98.19 373 PHE A CA 1
ATOM 2934 C C . PHE A 1 373 ? 17.457 -1.177 -32.400 1.00 98.19 373 PHE A C 1
ATOM 2936 O O . PHE A 1 373 ? 17.141 -0.357 -31.540 1.00 98.19 373 PHE A O 1
ATOM 2943 N N . ARG A 1 374 ? 17.918 -0.800 -33.598 1.00 97.69 374 ARG A N 1
ATOM 2944 C CA . ARG A 1 374 ? 18.192 0.607 -33.929 1.00 97.69 374 ARG A CA 1
ATOM 2945 C C . ARG A 1 374 ? 16.923 1.454 -33.911 1.00 97.69 374 ARG A C 1
ATOM 2947 O O . ARG A 1 374 ? 16.935 2.559 -33.377 1.00 97.69 374 ARG A O 1
ATOM 2954 N N . ASN A 1 375 ? 15.826 0.940 -34.468 1.00 96.12 375 ASN A N 1
ATOM 2955 C CA . ASN A 1 375 ? 14.561 1.672 -34.533 1.00 96.12 375 ASN A CA 1
ATOM 2956 C C . ASN A 1 375 ? 13.986 1.967 -33.143 1.00 96.12 375 ASN A C 1
ATOM 2958 O O . ASN A 1 375 ? 13.544 3.093 -32.890 1.00 96.12 375 ASN A O 1
ATOM 2962 N N . ASP A 1 376 ? 13.998 0.975 -32.253 1.00 97.75 376 ASP A N 1
ATOM 2963 C CA . ASP A 1 376 ? 13.487 1.128 -30.895 1.00 97.75 376 ASP A CA 1
ATOM 2964 C C . ASP A 1 376 ? 14.441 1.965 -30.031 1.00 97.75 376 ASP A C 1
ATOM 2966 O O . ASP A 1 376 ? 13.972 2.844 -29.309 1.00 97.75 376 ASP A O 1
ATOM 2970 N N . LEU A 1 377 ? 15.765 1.806 -30.175 1.00 98.19 377 LEU A N 1
ATOM 2971 C CA . LEU A 1 377 ? 16.755 2.623 -29.461 1.00 98.19 377 LEU A CA 1
ATOM 2972 C C . LEU A 1 377 ? 16.634 4.112 -29.821 1.00 98.19 377 LEU A C 1
ATOM 2974 O O . LEU A 1 377 ? 16.530 4.955 -28.933 1.00 98.19 377 LEU A O 1
ATOM 2978 N N . VAL A 1 378 ? 16.568 4.447 -31.113 1.00 97.62 378 VAL A N 1
ATOM 2979 C CA . VAL A 1 378 ? 16.362 5.834 -31.572 1.00 97.62 378 VAL A CA 1
ATOM 2980 C C . VAL A 1 378 ? 15.053 6.405 -31.029 1.00 97.62 378 VAL A C 1
ATOM 2982 O O . VAL A 1 378 ? 14.999 7.550 -30.579 1.00 97.62 378 VAL A O 1
ATOM 2985 N N . ALA A 1 379 ? 13.979 5.614 -31.052 1.00 96.12 379 ALA A N 1
ATOM 2986 C CA . ALA A 1 379 ? 12.695 6.053 -30.524 1.00 96.12 379 ALA A CA 1
ATOM 2987 C C . ALA A 1 379 ? 12.741 6.282 -29.002 1.00 96.12 379 ALA A C 1
ATOM 2989 O O . ALA A 1 379 ? 12.111 7.228 -28.525 1.00 96.12 379 ALA A O 1
ATOM 2990 N N . ALA A 1 380 ? 13.485 5.457 -28.259 1.00 96.50 380 ALA A N 1
ATOM 2991 C CA . ALA A 1 380 ? 13.704 5.631 -26.828 1.00 96.50 380 ALA A CA 1
ATOM 2992 C C . ALA A 1 380 ? 14.470 6.931 -26.534 1.00 96.50 380 ALA A C 1
ATOM 2994 O O . ALA A 1 380 ? 14.000 7.735 -25.730 1.00 96.50 380 ALA A O 1
ATOM 2995 N N . LEU A 1 381 ? 15.577 7.186 -27.245 1.00 96.12 381 LEU A N 1
ATOM 2996 C CA . LEU A 1 381 ? 16.412 8.389 -27.096 1.00 96.12 381 LEU A CA 1
ATOM 2997 C C . LEU A 1 381 ? 15.628 9.683 -27.340 1.00 96.12 381 LEU A C 1
ATOM 2999 O O . LEU A 1 381 ? 15.755 10.650 -26.593 1.00 96.12 381 LEU A O 1
ATOM 3003 N N . PHE A 1 382 ? 14.741 9.696 -28.337 1.00 95.44 382 PHE A N 1
ATOM 3004 C CA . PHE A 1 382 ? 13.905 10.869 -28.604 1.00 95.44 382 PHE A CA 1
ATOM 3005 C C . PHE A 1 382 ? 12.899 11.158 -27.486 1.00 95.44 382 PHE A C 1
ATOM 3007 O O . PHE A 1 382 ? 12.545 12.316 -27.273 1.00 95.44 382 PHE A O 1
ATOM 3014 N N . LYS A 1 383 ? 12.446 10.132 -26.759 1.00 93.25 383 LYS A N 1
ATOM 3015 C CA . LYS A 1 383 ? 11.532 10.300 -25.620 1.00 93.25 383 LYS A CA 1
ATOM 3016 C C . LYS A 1 383 ? 12.264 10.603 -24.321 1.00 93.25 383 LYS A C 1
ATOM 3018 O O . LYS A 1 383 ? 11.754 11.362 -23.500 1.00 93.25 383 LYS A O 1
ATOM 3023 N N . VAL A 1 384 ? 13.444 10.026 -24.134 1.00 94.06 384 VAL A N 1
ATOM 3024 C CA . VAL A 1 384 ? 14.251 10.182 -22.925 1.00 94.06 384 VAL A CA 1
ATOM 3025 C C . VAL A 1 384 ? 15.692 10.511 -23.322 1.00 94.06 384 VAL A C 1
ATOM 3027 O O . VAL A 1 384 ? 16.529 9.614 -23.371 1.00 94.06 384 VAL A O 1
ATOM 3030 N N . PRO A 1 385 ? 16.008 11.788 -23.610 1.00 92.06 385 PRO A N 1
ATOM 3031 C CA . PRO A 1 385 ? 17.365 12.201 -23.977 1.00 92.06 385 PRO A CA 1
ATOM 3032 C C . PRO A 1 385 ? 18.438 11.864 -22.935 1.00 92.06 385 PRO A C 1
ATOM 3034 O O . PRO A 1 385 ? 19.594 11.665 -23.301 1.00 92.06 385 PRO A O 1
ATOM 3037 N N . ALA A 1 386 ? 18.070 11.739 -21.655 1.00 93.00 386 ALA A N 1
ATOM 3038 C CA . ALA A 1 386 ? 18.975 11.258 -20.610 1.00 93.00 386 ALA A CA 1
ATOM 3039 C C . ALA A 1 386 ? 19.498 9.834 -20.879 1.00 93.00 386 ALA A C 1
ATOM 3041 O O . ALA A 1 386 ? 20.575 9.491 -20.404 1.00 93.00 386 ALA A O 1
ATOM 3042 N N . LEU A 1 387 ? 18.805 9.022 -21.692 1.00 95.06 387 LEU A N 1
ATOM 3043 C CA . LEU A 1 387 ? 19.283 7.689 -22.072 1.00 95.06 387 LEU A CA 1
ATOM 3044 C C . LEU A 1 387 ? 20.601 7.731 -22.844 1.00 95.06 387 LEU A C 1
ATOM 3046 O O . LEU A 1 387 ? 21.375 6.786 -22.747 1.00 95.06 387 LEU A O 1
ATOM 3050 N N . ARG A 1 388 ? 20.885 8.808 -23.588 1.00 94.94 388 ARG A N 1
ATOM 3051 C CA . ARG A 1 388 ? 22.180 8.962 -24.262 1.00 94.94 388 ARG A CA 1
ATOM 3052 C C . ARG A 1 388 ? 23.316 8.970 -23.247 1.00 94.94 388 ARG A C 1
ATOM 3054 O O . ARG A 1 388 ? 24.287 8.247 -23.413 1.00 94.94 388 ARG A O 1
ATOM 3061 N N . LEU A 1 389 ? 23.163 9.785 -22.210 1.00 93.81 389 LEU A N 1
ATOM 3062 C CA . LEU A 1 389 ? 24.149 9.935 -21.149 1.00 93.81 389 LEU A CA 1
ATOM 3063 C C . LEU A 1 389 ? 24.225 8.674 -20.289 1.00 93.81 389 LEU A C 1
ATOM 3065 O O . LEU A 1 389 ? 25.315 8.203 -20.008 1.00 93.81 389 LEU A O 1
ATOM 3069 N N . PHE A 1 390 ? 23.078 8.061 -19.978 1.00 94.44 390 PHE A N 1
ATOM 3070 C CA . PHE A 1 390 ? 23.018 6.747 -19.334 1.00 94.44 390 PHE A CA 1
ATOM 3071 C C . PHE A 1 390 ? 23.846 5.703 -20.083 1.00 94.44 390 PHE A C 1
ATOM 3073 O O . PHE A 1 390 ? 24.725 5.101 -19.490 1.00 94.44 390 PHE A O 1
ATOM 3080 N N . LEU A 1 391 ? 23.628 5.524 -21.388 1.00 96.12 391 LEU A N 1
ATOM 3081 C CA . LEU A 1 391 ? 24.338 4.519 -22.191 1.00 96.12 391 LEU A CA 1
ATOM 3082 C C . LEU A 1 391 ? 25.837 4.818 -22.377 1.00 96.12 391 LEU A C 1
ATOM 3084 O O . LEU A 1 391 ? 26.590 3.912 -22.741 1.00 96.12 391 LEU A O 1
ATOM 3088 N N . LEU A 1 392 ? 26.258 6.068 -22.161 1.00 94.75 392 LEU A N 1
ATOM 3089 C CA . LEU A 1 392 ? 27.659 6.490 -22.203 1.00 94.75 392 LEU A CA 1
ATOM 3090 C C . LEU A 1 392 ? 28.355 6.441 -20.834 1.00 94.75 392 LEU A C 1
ATOM 3092 O O . LEU A 1 392 ? 29.579 6.512 -20.826 1.00 94.75 392 LEU A O 1
ATOM 3096 N N . ASP A 1 393 ? 27.605 6.217 -19.747 1.00 92.62 393 ASP A N 1
ATOM 3097 C CA . ASP A 1 393 ? 28.042 6.334 -18.342 1.00 92.62 393 ASP A CA 1
ATOM 3098 C C . ASP A 1 393 ? 28.343 7.780 -17.884 1.00 92.62 393 ASP A C 1
ATOM 3100 O O . ASP A 1 393 ? 29.154 8.011 -16.996 1.00 92.62 393 ASP A O 1
ATOM 3104 N N . ASP A 1 394 ? 27.659 8.765 -18.477 1.00 91.56 394 ASP A N 1
ATOM 3105 C CA . ASP A 1 394 ? 27.905 10.206 -18.287 1.00 91.56 394 ASP A CA 1
ATOM 3106 C C . ASP A 1 394 ? 26.645 10.956 -17.791 1.00 91.56 394 ASP A C 1
ATOM 3108 O O . ASP A 1 394 ? 26.390 12.102 -18.169 1.00 91.56 394 ASP A O 1
ATOM 3112 N N . LEU A 1 395 ? 25.784 10.318 -16.982 1.00 84.19 395 LEU A N 1
ATOM 3113 C CA . LEU A 1 395 ? 24.509 10.922 -16.531 1.00 84.19 395 LEU A CA 1
ATOM 3114 C C . LEU A 1 395 ? 24.674 12.260 -15.798 1.00 84.19 395 LEU A C 1
ATOM 3116 O O . LEU A 1 395 ? 23.815 13.133 -15.942 1.00 84.19 395 LEU A O 1
ATOM 3120 N N . ASP A 1 396 ? 25.778 12.433 -15.073 1.00 83.38 396 ASP A N 1
ATOM 3121 C CA . ASP A 1 396 ? 26.111 13.672 -14.362 1.00 83.38 396 ASP A CA 1
ATOM 3122 C C . ASP A 1 396 ? 26.367 14.858 -15.314 1.00 83.38 396 ASP A C 1
ATOM 3124 O O . ASP A 1 396 ? 26.378 16.011 -14.882 1.00 83.38 396 ASP A O 1
ATOM 3128 N N . GLU A 1 397 ? 26.534 14.607 -16.618 1.00 87.00 397 GLU A N 1
ATOM 3129 C CA . GLU A 1 397 ? 26.700 15.645 -17.639 1.00 87.00 397 GLU A CA 1
ATOM 3130 C C . GLU A 1 397 ? 25.371 16.188 -18.193 1.00 87.00 397 GLU A C 1
ATOM 3132 O O . GLU A 1 397 ? 25.373 17.005 -19.124 1.00 87.00 397 GLU A O 1
ATOM 3137 N N . LEU A 1 398 ? 24.216 15.763 -17.659 1.00 84.56 398 LEU A N 1
ATOM 3138 C CA . LEU A 1 398 ? 22.927 16.303 -18.089 1.00 84.56 398 LEU A CA 1
ATOM 3139 C C . LEU A 1 398 ? 22.884 17.813 -17.792 1.00 84.56 398 LEU A C 1
ATOM 3141 O O . LEU A 1 398 ? 22.981 18.208 -16.633 1.00 84.56 398 LEU A O 1
ATOM 3145 N N . PRO A 1 399 ? 22.719 18.685 -18.806 1.00 81.62 399 PRO A N 1
ATOM 3146 C CA . PRO A 1 399 ? 22.736 20.121 -18.564 1.00 81.62 399 PRO A CA 1
ATOM 3147 C C . PRO A 1 399 ? 21.590 20.538 -17.640 1.00 81.62 399 PRO A C 1
ATOM 3149 O O . PRO A 1 399 ? 20.451 20.171 -17.911 1.00 81.62 399 PRO A O 1
ATOM 3152 N N . ASP A 1 400 ? 21.843 21.431 -16.676 1.00 79.44 400 ASP A N 1
ATOM 3153 C CA . ASP A 1 400 ? 20.819 21.992 -15.762 1.00 79.44 400 ASP A CA 1
ATOM 3154 C C . ASP A 1 400 ? 19.579 22.570 -16.479 1.00 79.44 400 ASP A C 1
ATOM 3156 O O . ASP A 1 400 ? 18.509 22.752 -15.900 1.00 79.44 400 ASP A O 1
ATOM 3160 N N . SER A 1 401 ? 19.735 22.917 -17.759 1.00 79.19 401 SER A N 1
ATOM 3161 C CA . SER A 1 401 ? 18.676 23.461 -18.612 1.00 79.19 401 SER A CA 1
ATOM 3162 C C . SER A 1 401 ? 17.789 22.404 -19.287 1.00 79.19 401 SER A C 1
ATOM 3164 O O . SER A 1 401 ? 16.764 22.772 -19.870 1.00 79.19 401 SER A O 1
ATOM 3166 N N . ASP A 1 402 ? 18.152 21.120 -19.233 1.00 81.12 402 ASP A N 1
ATOM 3167 C CA . ASP A 1 402 ? 17.430 20.003 -19.845 1.00 81.12 402 ASP A CA 1
ATOM 3168 C C . ASP A 1 402 ? 16.870 19.074 -18.759 1.00 81.12 402 ASP A C 1
ATOM 3170 O O . ASP A 1 402 ? 17.587 18.566 -17.908 1.00 81.12 402 ASP A O 1
ATOM 3174 N N . GLU A 1 403 ? 15.564 18.818 -18.814 1.00 81.75 403 GLU A N 1
ATOM 3175 C CA . GLU A 1 403 ? 14.881 17.922 -17.875 1.00 81.75 403 GLU A CA 1
ATOM 3176 C C . GLU A 1 403 ? 15.219 16.439 -18.137 1.00 81.75 403 GLU A C 1
ATOM 3178 O O . GLU A 1 403 ? 14.889 15.581 -17.328 1.00 81.75 403 GLU A O 1
ATOM 3183 N N . GLY A 1 404 ? 15.849 16.109 -19.274 1.00 87.62 404 GLY A N 1
ATOM 3184 C CA . GLY A 1 404 ? 16.297 14.748 -19.600 1.00 87.62 404 GLY A CA 1
ATOM 3185 C C . GLY A 1 404 ? 15.216 13.819 -20.168 1.00 87.62 404 GLY A C 1
ATOM 3186 O O . GLY A 1 404 ? 15.521 12.710 -20.604 1.00 87.62 404 GLY A O 1
ATOM 3187 N N . PHE A 1 405 ? 13.962 14.270 -20.244 1.00 89.81 405 PHE A N 1
ATOM 3188 C CA . PHE A 1 405 ? 12.837 13.508 -20.798 1.00 89.81 405 PHE A CA 1
ATOM 3189 C C . PHE A 1 405 ? 11.844 14.395 -21.549 1.00 89.81 405 PHE A C 1
ATOM 3191 O O . PHE A 1 405 ? 11.886 15.626 -21.479 1.00 89.81 405 PHE A O 1
ATOM 3198 N N . ARG A 1 406 ? 10.956 13.762 -22.316 1.00 88.50 406 ARG A N 1
ATOM 3199 C CA . ARG A 1 406 ? 9.964 14.409 -23.177 1.00 88.50 406 ARG A CA 1
ATOM 3200 C C . ARG A 1 406 ? 8.604 13.751 -22.930 1.00 88.50 406 ARG A C 1
ATOM 3202 O O . ARG A 1 406 ? 8.259 12.740 -23.536 1.00 88.50 406 ARG A O 1
ATOM 3209 N N . GLY A 1 407 ? 7.833 14.310 -21.995 1.00 82.19 407 GLY A N 1
ATOM 3210 C CA . GLY A 1 407 ? 6.502 13.812 -21.627 1.00 82.19 407 GLY A CA 1
ATOM 3211 C C . GLY A 1 407 ? 6.474 13.120 -20.266 1.00 82.19 407 GLY A C 1
ATOM 3212 O O . GLY A 1 407 ? 6.301 13.792 -19.253 1.00 82.19 407 GLY A O 1
ATOM 3213 N N . ILE A 1 408 ? 6.589 11.791 -20.247 1.00 79.62 408 ILE A N 1
ATOM 3214 C CA . ILE A 1 408 ? 6.561 10.999 -19.007 1.00 79.62 408 ILE A CA 1
ATOM 3215 C C . ILE A 1 408 ? 7.956 11.005 -18.380 1.00 79.62 408 ILE A C 1
ATOM 3217 O O . ILE A 1 408 ? 8.935 10.725 -19.071 1.00 79.62 408 ILE A O 1
ATOM 3221 N N . ILE A 1 409 ? 8.024 11.316 -17.084 1.00 83.50 409 ILE A N 1
ATOM 3222 C CA . ILE A 1 409 ? 9.260 11.257 -16.300 1.00 83.50 409 ILE A CA 1
ATOM 3223 C C . ILE A 1 409 ? 9.704 9.787 -16.218 1.00 83.50 409 ILE A C 1
ATOM 3225 O O . ILE A 1 409 ? 8.910 8.960 -15.760 1.00 83.50 409 ILE A O 1
ATOM 3229 N N . PRO A 1 410 ? 10.917 9.439 -16.676 1.00 83.62 410 PRO A N 1
ATOM 3230 C CA . PRO A 1 410 ? 11.445 8.090 -16.548 1.00 83.62 410 PRO A CA 1
ATOM 3231 C C . PRO A 1 410 ? 11.809 7.792 -15.091 1.00 83.62 410 PRO A C 1
ATOM 3233 O O . PRO A 1 410 ? 12.261 8.673 -14.361 1.00 83.62 410 PRO A O 1
ATOM 3236 N N . ASP A 1 411 ? 11.678 6.531 -14.692 1.00 85.38 411 ASP A N 1
ATOM 3237 C CA . ASP A 1 411 ? 12.269 6.040 -13.450 1.00 85.38 411 ASP A CA 1
ATOM 3238 C C . ASP A 1 411 ? 13.744 5.686 -13.701 1.00 85.38 411 ASP A C 1
ATOM 3240 O O . ASP A 1 411 ? 14.090 4.563 -14.078 1.00 85.38 411 ASP A O 1
ATOM 3244 N N . MET A 1 412 ? 14.615 6.689 -13.558 1.00 85.81 412 MET A N 1
ATOM 3245 C CA . MET A 1 412 ? 16.053 6.522 -13.790 1.00 85.81 412 MET A CA 1
ATOM 3246 C C . MET A 1 412 ? 16.696 5.557 -12.790 1.00 85.81 412 MET A C 1
ATOM 3248 O O . MET A 1 412 ? 17.618 4.836 -13.164 1.00 85.81 412 MET A O 1
ATOM 3252 N N . ASP A 1 413 ? 16.185 5.464 -11.561 1.00 86.81 413 ASP A N 1
ATOM 3253 C CA . ASP A 1 413 ? 16.716 4.533 -10.562 1.00 86.81 413 ASP A CA 1
ATOM 3254 C C . ASP A 1 413 ? 16.435 3.082 -10.957 1.00 86.81 413 ASP A C 1
ATOM 3256 O O . ASP A 1 413 ? 17.278 2.201 -10.769 1.00 86.81 413 ASP A O 1
ATOM 3260 N N . SER A 1 414 ? 15.252 2.801 -11.510 1.00 85.81 414 SER A N 1
ATOM 3261 C CA . SER A 1 414 ? 14.934 1.473 -12.046 1.00 85.81 414 SER A CA 1
ATOM 3262 C C . SER A 1 414 ? 15.783 1.135 -13.274 1.00 85.81 414 SER A C 1
ATOM 3264 O O . SER A 1 414 ? 16.289 0.016 -13.374 1.00 85.81 414 SER A O 1
ATOM 3266 N N . LEU A 1 415 ? 16.029 2.098 -14.170 1.00 88.12 415 LEU A N 1
ATOM 3267 C CA . LEU A 1 415 ? 16.942 1.905 -15.305 1.00 88.12 415 LEU A CA 1
ATOM 3268 C C . LEU A 1 415 ? 18.367 1.576 -14.841 1.00 88.12 415 LEU A C 1
ATOM 3270 O O . LEU A 1 415 ? 18.940 0.579 -15.283 1.00 88.12 415 LEU A O 1
ATOM 3274 N N . THR A 1 416 ? 18.914 2.343 -13.902 1.00 90.62 416 THR A N 1
ATOM 3275 C CA . THR A 1 416 ? 20.241 2.088 -13.328 1.00 90.62 416 THR A CA 1
ATOM 3276 C C . THR A 1 416 ? 20.315 0.729 -12.640 1.00 90.62 416 THR A C 1
ATOM 3278 O O . THR A 1 416 ? 21.304 0.018 -12.782 1.00 90.62 416 THR A O 1
ATOM 3281 N N . ARG A 1 417 ? 19.261 0.308 -11.935 1.00 91.00 417 ARG A N 1
ATOM 3282 C CA . ARG A 1 417 ? 19.274 -0.973 -11.214 1.00 91.00 417 ARG A CA 1
ATOM 3283 C C . ARG A 1 417 ? 19.063 -2.191 -12.108 1.00 91.00 417 ARG A C 1
ATOM 3285 O O . ARG A 1 417 ? 19.646 -3.233 -11.827 1.00 91.00 417 ARG A O 1
ATOM 3292 N N . PHE A 1 418 ? 18.261 -2.098 -13.168 1.00 94.94 418 PHE A N 1
ATOM 3293 C CA . PHE A 1 418 ? 17.873 -3.270 -13.969 1.00 94.94 418 PHE A CA 1
ATOM 3294 C C . PHE A 1 418 ? 18.380 -3.237 -15.410 1.00 94.94 418 PHE A C 1
ATOM 3296 O O . PHE A 1 418 ? 18.796 -4.275 -15.931 1.00 94.94 418 PHE A O 1
ATOM 3303 N N . ALA A 1 419 ? 18.347 -2.075 -16.066 1.00 95.50 419 ALA A N 1
ATOM 3304 C CA . ALA A 1 419 ? 18.778 -1.953 -17.454 1.00 95.50 419 ALA A CA 1
ATOM 3305 C C . ALA A 1 419 ? 20.302 -1.909 -17.562 1.00 95.50 419 ALA A C 1
ATOM 3307 O O . ALA A 1 419 ? 20.846 -2.534 -18.467 1.00 95.50 419 ALA A O 1
ATOM 3308 N N . TRP A 1 420 ? 20.991 -1.248 -16.625 1.00 95.31 420 TRP A N 1
ATOM 3309 C CA . TRP A 1 420 ? 22.454 -1.150 -16.640 1.00 95.31 420 TRP A CA 1
ATOM 3310 C C . TRP A 1 420 ? 23.151 -2.515 -16.536 1.00 95.31 420 TRP A C 1
ATOM 3312 O O . TRP A 1 420 ? 23.982 -2.815 -17.393 1.00 95.31 420 TRP A O 1
ATOM 3322 N N . PRO A 1 421 ? 22.784 -3.421 -15.603 1.00 94.56 421 PRO A N 1
ATOM 3323 C CA . PRO A 1 421 ? 23.403 -4.743 -15.576 1.00 94.56 421 PRO A CA 1
ATOM 3324 C C . PRO A 1 421 ? 23.124 -5.540 -16.853 1.00 94.56 421 PRO A C 1
ATOM 3326 O O . PRO A 1 421 ? 24.032 -6.167 -17.384 1.00 94.56 421 PRO A O 1
ATOM 3329 N N . ALA A 1 422 ? 21.898 -5.480 -17.391 1.00 95.69 422 ALA A N 1
ATOM 3330 C CA . ALA A 1 422 ? 21.556 -6.144 -18.652 1.00 95.69 422 ALA A CA 1
ATOM 3331 C C . ALA A 1 422 ? 22.361 -5.589 -19.840 1.00 95.69 422 ALA A C 1
ATOM 3333 O O . ALA A 1 422 ? 22.798 -6.360 -20.693 1.00 95.69 422 ALA A O 1
ATOM 3334 N N . TYR A 1 423 ? 22.573 -4.272 -19.870 1.00 97.06 423 TYR A N 1
ATOM 3335 C CA . TYR A 1 423 ? 23.373 -3.574 -20.870 1.00 97.06 423 TYR A CA 1
ATOM 3336 C C . TYR A 1 423 ? 24.821 -4.074 -20.891 1.00 97.06 423 TYR A C 1
ATOM 3338 O O . TYR A 1 423 ? 25.319 -4.437 -21.952 1.00 97.06 423 TYR A O 1
ATOM 3346 N N . LEU A 1 424 ? 25.450 -4.176 -19.716 1.00 95.31 424 LEU A N 1
ATOM 3347 C CA . LEU A 1 424 ? 26.850 -4.585 -19.580 1.00 95.31 424 LEU A CA 1
ATOM 3348 C C . LEU A 1 424 ? 27.091 -6.078 -19.844 1.00 95.31 424 LEU A C 1
ATOM 3350 O O . LEU A 1 424 ? 28.140 -6.452 -20.359 1.00 95.31 424 LEU A O 1
ATOM 3354 N N . VAL A 1 425 ? 26.156 -6.953 -19.459 1.00 94.75 425 VAL A N 1
ATOM 3355 C CA . VAL A 1 425 ? 26.359 -8.413 -19.574 1.00 94.75 425 VAL A CA 1
ATOM 3356 C C . VAL A 1 425 ? 25.903 -8.996 -20.912 1.00 94.75 425 VAL A C 1
ATOM 3358 O O . VAL A 1 425 ? 26.277 -10.123 -21.238 1.00 94.75 425 VAL A O 1
ATOM 3361 N N . THR A 1 426 ? 25.093 -8.268 -21.686 1.00 96.81 426 THR A N 1
ATOM 3362 C CA . THR A 1 426 ? 24.674 -8.714 -23.021 1.00 96.81 426 THR A CA 1
ATOM 3363 C C . THR A 1 426 ? 25.820 -8.491 -24.005 1.00 96.81 426 THR A C 1
ATOM 3365 O O . THR A 1 426 ? 26.161 -7.355 -24.325 1.00 96.81 426 THR A O 1
ATOM 3368 N N . GLU A 1 427 ? 26.405 -9.581 -24.498 1.00 97.25 427 GLU A N 1
ATOM 3369 C CA . GLU A 1 427 ? 27.581 -9.555 -25.375 1.00 97.25 427 GLU A CA 1
ATOM 3370 C C . GLU A 1 427 ? 27.399 -8.613 -26.580 1.00 97.25 427 GLU A C 1
ATOM 3372 O O . GLU A 1 427 ? 26.485 -8.797 -27.381 1.00 97.25 427 GLU A O 1
ATOM 3377 N N . GLY A 1 428 ? 28.281 -7.613 -26.708 1.00 97.56 428 GLY A N 1
ATOM 3378 C CA . GLY A 1 428 ? 28.325 -6.672 -27.834 1.00 97.56 428 GLY A CA 1
ATOM 3379 C C . GLY A 1 428 ? 27.297 -5.533 -27.795 1.00 97.56 428 GLY A C 1
ATOM 3380 O O . GLY A 1 428 ? 27.314 -4.663 -28.675 1.00 97.56 428 GLY A O 1
ATOM 3381 N N . LEU A 1 429 ? 26.380 -5.528 -26.819 1.00 98.44 429 LEU A N 1
ATOM 3382 C CA . LEU A 1 429 ? 25.306 -4.536 -26.748 1.00 98.44 429 LEU A CA 1
ATOM 3383 C C . LEU A 1 429 ? 25.847 -3.130 -26.457 1.00 98.44 429 LEU A C 1
ATOM 3385 O O . LEU A 1 429 ? 25.355 -2.165 -27.044 1.00 98.44 429 LEU A O 1
ATOM 3389 N N . GLU A 1 430 ? 26.874 -3.013 -25.610 1.00 98.12 430 GLU A N 1
ATOM 3390 C CA . GLU A 1 430 ? 27.531 -1.736 -25.319 1.00 98.12 430 GLU A CA 1
ATOM 3391 C C . GLU A 1 430 ? 28.110 -1.107 -26.589 1.00 98.12 430 GLU A C 1
ATOM 3393 O O . GLU A 1 430 ? 27.767 0.022 -26.951 1.00 98.12 430 GLU A O 1
ATOM 3398 N N . GLU A 1 431 ? 28.931 -1.854 -27.324 1.00 98.00 431 GLU A N 1
ATOM 3399 C CA . GLU A 1 431 ? 29.557 -1.381 -28.554 1.00 98.00 431 GLU A CA 1
ATOM 3400 C C . GLU A 1 431 ? 28.516 -1.049 -29.628 1.00 98.00 431 GLU A C 1
ATOM 3402 O O . GLU A 1 431 ? 28.656 -0.064 -30.358 1.00 98.00 431 GLU A O 1
ATOM 3407 N N . ALA A 1 432 ? 27.443 -1.838 -29.714 1.00 98.12 432 ALA A N 1
ATOM 3408 C CA . ALA A 1 432 ? 26.356 -1.586 -30.651 1.00 98.12 432 ALA A CA 1
ATOM 3409 C C . ALA A 1 432 ? 25.581 -0.304 -30.322 1.00 98.12 432 ALA A C 1
ATOM 3411 O O . ALA A 1 432 ? 25.265 0.466 -31.232 1.00 98.12 432 ALA A O 1
ATOM 3412 N N . CYS A 1 433 ? 25.294 -0.049 -29.043 1.00 98.25 433 CYS A N 1
ATOM 3413 C CA . CYS A 1 433 ? 24.686 1.202 -28.599 1.00 98.25 433 CYS A CA 1
ATOM 3414 C C . CYS A 1 433 ? 25.614 2.385 -28.881 1.00 98.25 433 CYS A C 1
ATOM 3416 O O . CYS A 1 433 ? 25.178 3.340 -29.524 1.00 98.25 433 CYS A O 1
ATOM 3418 N N . ARG A 1 434 ? 26.895 2.308 -28.494 1.00 97.50 434 ARG A N 1
ATOM 3419 C CA . ARG A 1 434 ? 27.886 3.365 -28.767 1.00 97.50 434 ARG A CA 1
ATOM 3420 C C . ARG A 1 434 ? 27.979 3.684 -30.258 1.00 97.50 434 ARG A C 1
ATOM 3422 O O . ARG A 1 434 ? 27.890 4.849 -30.628 1.00 97.50 434 ARG A O 1
ATOM 3429 N N . SER A 1 435 ? 28.019 2.666 -31.119 1.00 96.94 435 SER A N 1
ATOM 3430 C CA . SER A 1 435 ? 28.029 2.855 -32.574 1.00 96.94 435 SER A CA 1
ATOM 3431 C C . SER A 1 435 ? 26.804 3.614 -33.095 1.00 96.94 435 SER A C 1
ATOM 3433 O O . SER A 1 435 ? 26.938 4.406 -34.025 1.00 96.94 435 SER A O 1
ATOM 3435 N N . VAL A 1 436 ? 25.615 3.397 -32.521 1.00 97.56 436 VAL A N 1
ATOM 3436 C CA . VAL A 1 436 ? 24.415 4.173 -32.874 1.00 97.56 436 VAL A CA 1
ATOM 3437 C C . VAL A 1 436 ? 24.528 5.605 -32.354 1.00 97.56 436 VAL A C 1
ATOM 3439 O O . VAL A 1 436 ? 24.186 6.539 -33.072 1.00 97.56 436 VAL A O 1
ATOM 3442 N N . LEU A 1 437 ? 25.017 5.793 -31.127 1.00 97.38 437 LEU A N 1
ATOM 3443 C CA . LEU A 1 437 ? 25.156 7.112 -30.505 1.00 97.38 437 LEU A CA 1
ATOM 3444 C C . LEU A 1 437 ? 26.193 7.995 -31.212 1.00 97.38 437 LEU A C 1
ATOM 3446 O O . LEU A 1 437 ? 26.017 9.214 -31.247 1.00 97.38 437 LEU A O 1
ATOM 3450 N N . GLU A 1 438 ? 27.240 7.411 -31.786 1.00 96.81 438 GLU A N 1
ATOM 3451 C CA . GLU A 1 438 ? 28.273 8.107 -32.565 1.00 96.81 438 GLU A CA 1
ATOM 3452 C C . GLU A 1 438 ? 27.808 8.514 -33.975 1.00 96.81 438 GLU A C 1
ATOM 3454 O O . GLU A 1 438 ? 28.492 9.287 -34.647 1.00 96.81 438 GLU A O 1
ATOM 3459 N N . ASP A 1 439 ? 26.641 8.044 -34.429 1.00 97.44 439 ASP A N 1
ATOM 3460 C CA . ASP A 1 439 ? 26.122 8.361 -35.757 1.00 97.44 439 ASP A CA 1
ATOM 3461 C C . ASP A 1 439 ? 25.805 9.862 -35.911 1.00 97.44 439 ASP A C 1
ATOM 3463 O O . ASP A 1 439 ? 24.985 10.444 -35.192 1.00 97.44 439 ASP A O 1
ATOM 3467 N N . GLU A 1 440 ? 26.433 10.499 -36.903 1.00 97.19 440 GLU A N 1
ATOM 3468 C CA . GLU A 1 440 ? 26.302 11.939 -37.149 1.00 97.19 440 GLU A CA 1
ATOM 3469 C C . GLU A 1 440 ? 24.860 12.366 -37.474 1.00 97.19 440 GLU A C 1
ATOM 3471 O O . GLU A 1 440 ? 24.446 13.487 -37.149 1.00 97.19 440 GLU A O 1
ATOM 3476 N N . ILE A 1 441 ? 24.073 11.492 -38.113 1.00 97.56 441 ILE A N 1
ATOM 3477 C CA . ILE A 1 441 ? 22.682 11.790 -38.464 1.00 97.56 441 ILE A CA 1
ATOM 3478 C C . ILE A 1 441 ? 21.813 11.750 -37.210 1.00 97.56 441 ILE A C 1
ATOM 3480 O O . ILE A 1 441 ? 20.962 12.630 -37.044 1.00 97.56 441 ILE A O 1
ATOM 3484 N N . LEU A 1 442 ? 22.042 10.789 -36.310 1.00 97.62 442 LEU A N 1
ATOM 3485 C CA . LEU A 1 442 ? 21.348 10.743 -35.024 1.00 97.62 442 LEU A CA 1
ATOM 3486 C C . LEU A 1 442 ? 21.674 11.974 -34.173 1.00 97.62 442 LEU A C 1
ATOM 3488 O O . LEU A 1 442 ? 20.752 12.636 -33.702 1.00 97.62 442 LEU A O 1
ATOM 3492 N N . ILE A 1 443 ? 22.954 12.334 -34.046 1.00 97.12 443 ILE A N 1
ATOM 3493 C CA . ILE A 1 443 ? 23.389 13.517 -33.284 1.00 97.12 443 ILE A CA 1
ATOM 3494 C C . ILE A 1 443 ? 22.692 14.781 -33.804 1.00 97.12 443 ILE A C 1
ATOM 3496 O O . ILE A 1 443 ? 22.179 15.597 -33.032 1.00 97.12 443 ILE A O 1
ATOM 3500 N N . LYS A 1 444 ? 22.612 14.933 -35.131 1.00 97.56 444 LYS A N 1
ATOM 3501 C CA . LYS A 1 444 ? 21.891 16.044 -35.761 1.00 97.56 444 LYS A CA 1
ATOM 3502 C C . LYS A 1 444 ? 20.393 16.020 -35.443 1.00 97.56 444 LYS A C 1
ATOM 3504 O O . LYS A 1 444 ? 19.811 17.079 -35.203 1.00 97.56 444 LYS A O 1
ATOM 3509 N N . ALA A 1 445 ? 19.772 14.841 -35.452 1.00 97.75 445 ALA A N 1
ATOM 3510 C CA . ALA A 1 445 ? 18.362 14.681 -35.118 1.00 97.75 445 ALA A CA 1
ATOM 3511 C C . ALA A 1 445 ? 18.075 15.071 -33.661 1.00 97.75 445 ALA A C 1
ATOM 3513 O O . ALA A 1 445 ? 17.160 15.855 -33.409 1.00 97.75 445 ALA A O 1
ATOM 3514 N N . GLU A 1 446 ? 18.881 14.588 -32.714 1.00 95.44 446 GLU A N 1
ATOM 3515 C CA . GLU A 1 446 ? 18.752 14.915 -31.291 1.00 95.44 446 GLU A CA 1
ATOM 3516 C C . GLU A 1 446 ? 18.939 16.413 -31.031 1.00 95.44 446 GLU A C 1
ATOM 3518 O O . GLU A 1 446 ? 18.140 17.011 -30.309 1.00 95.44 446 GLU A O 1
ATOM 3523 N N . ALA A 1 447 ? 19.933 17.046 -31.666 1.00 94.56 447 ALA A N 1
ATOM 3524 C CA . ALA A 1 447 ? 20.174 18.482 -31.537 1.00 94.56 447 ALA A CA 1
ATOM 3525 C C . ALA A 1 447 ? 18.972 19.319 -32.005 1.00 94.56 447 ALA A C 1
ATOM 3527 O O . ALA A 1 447 ? 18.561 20.264 -31.329 1.00 94.56 447 ALA A O 1
ATOM 3528 N N . GLU A 1 448 ? 18.370 18.956 -33.139 1.00 95.94 448 GLU A N 1
ATOM 3529 C CA . GLU A 1 448 ? 17.192 19.655 -33.648 1.00 95.94 448 GLU A CA 1
ATOM 3530 C C . GLU A 1 448 ? 15.959 19.436 -32.763 1.00 95.94 448 GLU A C 1
ATOM 3532 O O . GLU A 1 448 ? 15.249 20.391 -32.442 1.00 95.94 448 GLU A O 1
ATOM 3537 N N . LEU A 1 449 ? 15.707 18.194 -32.340 1.00 95.00 449 LEU A N 1
ATOM 3538 C CA . LEU A 1 449 ? 14.583 17.876 -31.459 1.00 95.00 449 LEU A CA 1
ATOM 3539 C C . LEU A 1 449 ? 14.727 18.563 -30.097 1.00 95.00 449 LEU A C 1
ATOM 3541 O O . LEU A 1 449 ? 13.739 19.070 -29.565 1.00 95.00 449 LEU A O 1
ATOM 3545 N N . ARG A 1 450 ? 15.946 18.639 -29.549 1.00 91.88 450 ARG A N 1
ATOM 3546 C CA . ARG A 1 450 ? 16.236 19.405 -28.331 1.00 91.88 450 ARG A CA 1
ATOM 3547 C C . ARG A 1 450 ? 15.896 20.885 -28.524 1.00 91.88 450 ARG A C 1
ATOM 3549 O O . ARG A 1 450 ? 15.201 21.445 -27.681 1.00 91.88 450 ARG A O 1
ATOM 3556 N N . GLY A 1 451 ? 16.307 21.493 -29.639 1.00 91.81 451 GLY A N 1
ATOM 3557 C CA . GLY A 1 451 ? 15.962 22.881 -29.968 1.00 91.81 451 GLY A CA 1
ATOM 3558 C C . GLY A 1 451 ? 14.449 23.126 -29.984 1.00 91.81 451 GLY A C 1
ATOM 3559 O O . GLY A 1 451 ? 13.955 23.993 -29.265 1.00 91.81 451 GLY A O 1
ATOM 3560 N N . LEU A 1 452 ? 13.700 22.291 -30.714 1.00 92.75 452 LEU A N 1
ATOM 3561 C CA . LEU A 1 452 ? 12.235 22.380 -30.782 1.00 92.75 452 LEU A CA 1
ATOM 3562 C C . LEU A 1 452 ? 11.557 22.207 -29.417 1.00 92.75 452 LEU A C 1
ATOM 3564 O O . LEU A 1 452 ? 10.525 22.826 -29.159 1.00 92.75 452 LEU A O 1
ATOM 3568 N N . TRP A 1 453 ? 12.113 21.360 -28.548 1.00 91.00 453 TRP A N 1
ATOM 3569 C CA . TRP A 1 453 ? 11.581 21.166 -27.203 1.00 91.00 453 TRP A CA 1
ATOM 3570 C C . TRP A 1 453 ? 11.798 22.389 -26.308 1.00 91.00 453 TRP A C 1
ATOM 3572 O O . TRP A 1 453 ? 10.872 22.799 -25.613 1.00 91.00 453 TRP A O 1
ATOM 3582 N N . HIS A 1 454 ? 12.982 23.007 -26.340 1.00 88.81 454 HIS A N 1
ATOM 3583 C CA . HIS A 1 454 ? 13.260 24.205 -25.537 1.00 88.81 454 HIS A CA 1
ATOM 3584 C C . HIS A 1 454 ? 12.441 25.424 -25.970 1.00 88.81 454 HIS A C 1
ATOM 3586 O O . HIS A 1 454 ? 12.097 26.257 -25.135 1.00 88.81 454 HIS A O 1
ATOM 3592 N N . GLU A 1 455 ? 12.099 25.519 -27.253 1.00 89.06 455 GLU A N 1
ATOM 3593 C CA . GLU A 1 455 ? 11.204 26.558 -27.773 1.00 89.06 455 GLU A CA 1
ATOM 3594 C C . GLU A 1 455 ? 9.731 26.331 -27.387 1.00 89.06 455 GLU A C 1
ATOM 3596 O O . GLU A 1 455 ? 8.891 27.213 -27.582 1.00 89.06 455 GLU A O 1
ATOM 3601 N N . MET A 1 456 ? 9.386 25.159 -26.841 1.00 89.56 456 MET A N 1
ATOM 3602 C CA . MET A 1 456 ? 8.009 24.814 -26.517 1.00 89.56 456 MET A CA 1
ATOM 3603 C C . MET A 1 456 ? 7.500 25.607 -25.300 1.00 89.56 456 MET A C 1
ATOM 3605 O O . MET A 1 456 ? 8.104 25.552 -24.224 1.00 89.56 456 MET A O 1
ATOM 3609 N N . PRO A 1 457 ? 6.337 26.280 -25.403 1.00 87.81 457 PRO A N 1
ATOM 3610 C CA . PRO A 1 457 ? 5.754 26.985 -24.268 1.00 87.81 457 PRO A CA 1
ATOM 3611 C C . PRO A 1 457 ? 5.492 26.055 -23.075 1.00 87.81 457 PRO A C 1
ATOM 3613 O O . PRO A 1 457 ? 4.988 24.935 -23.228 1.00 87.81 457 PRO A O 1
ATOM 3616 N N . ARG A 1 458 ? 5.788 26.530 -21.859 1.00 84.25 458 ARG A N 1
ATOM 3617 C CA . ARG A 1 458 ? 5.443 25.832 -20.610 1.00 84.25 458 ARG A CA 1
ATOM 3618 C C . ARG A 1 458 ? 3.966 26.059 -20.255 1.00 84.25 458 ARG A C 1
ATOM 3620 O O . ARG A 1 458 ? 3.460 27.168 -20.385 1.00 84.25 458 ARG A O 1
ATOM 3627 N N . GLY A 1 459 ? 3.293 25.012 -19.773 1.00 81.50 459 GLY A N 1
ATOM 3628 C CA . GLY A 1 459 ? 1.877 25.056 -19.377 1.00 81.50 459 GLY A CA 1
ATOM 3629 C C . GLY A 1 459 ? 0.880 24.880 -20.537 1.00 81.50 459 GLY A C 1
ATOM 3630 O O . GLY A 1 459 ? 1.261 24.949 -21.704 1.00 81.50 459 GLY A O 1
ATOM 3631 N N . PRO A 1 460 ? -0.402 24.595 -20.249 1.00 83.44 460 PRO A N 1
ATOM 3632 C CA . PRO A 1 460 ? -1.397 24.304 -21.281 1.00 83.44 460 PRO A CA 1
ATOM 3633 C C . PRO A 1 460 ? -1.766 25.567 -22.079 1.00 83.44 460 PRO A C 1
ATOM 3635 O O . PRO A 1 460 ? -2.385 26.486 -21.547 1.00 83.44 460 PRO A O 1
ATOM 3638 N N . SER A 1 461 ? -1.420 25.604 -23.369 1.00 90.81 461 SER A N 1
ATOM 3639 C CA . SER A 1 461 ? -1.775 26.688 -24.296 1.00 90.81 461 SER A CA 1
ATOM 3640 C C . SER A 1 461 ? -1.978 26.164 -25.722 1.00 90.81 461 SER A C 1
ATOM 3642 O O . SER A 1 461 ? -1.444 25.115 -26.088 1.00 90.81 461 SER A O 1
ATOM 3644 N N . ALA A 1 462 ? -2.737 26.894 -26.548 1.00 90.00 462 ALA A N 1
ATOM 3645 C CA . ALA A 1 462 ? -2.905 26.563 -27.969 1.00 90.00 462 ALA A CA 1
ATOM 3646 C C . ALA A 1 462 ? -1.550 26.498 -28.701 1.00 90.00 462 ALA A C 1
ATOM 3648 O O . ALA A 1 462 ? -1.292 25.569 -29.461 1.00 90.00 462 ALA A O 1
ATOM 3649 N N . GLU A 1 463 ? -0.651 27.430 -28.380 1.00 91.06 463 GLU A N 1
ATOM 3650 C CA . GLU A 1 463 ? 0.712 27.482 -28.912 1.00 91.06 463 GLU A CA 1
ATOM 3651 C C . GLU A 1 463 ? 1.534 26.243 -28.532 1.00 91.06 463 GLU A C 1
ATOM 3653 O O . GLU A 1 463 ? 2.260 25.711 -29.371 1.00 91.06 463 GLU A O 1
ATOM 3658 N N . ARG A 1 464 ? 1.382 25.725 -27.302 1.00 90.00 464 ARG A N 1
ATOM 3659 C CA . ARG A 1 464 ? 2.025 24.472 -26.882 1.00 90.00 464 ARG A CA 1
ATOM 3660 C C . ARG A 1 464 ? 1.506 23.278 -27.674 1.00 90.00 464 ARG A C 1
ATOM 3662 O O . ARG A 1 464 ? 2.307 22.437 -28.064 1.00 90.00 464 ARG A O 1
ATOM 3669 N N . PHE A 1 465 ? 0.201 23.187 -27.930 1.00 90.12 465 PHE A N 1
ATOM 3670 C CA . PHE A 1 465 ? -0.351 22.087 -28.730 1.00 90.12 465 PHE A CA 1
ATOM 3671 C C . PHE A 1 465 ? 0.170 22.105 -30.172 1.00 90.12 465 PHE A C 1
ATOM 3673 O O . PHE A 1 465 ? 0.498 21.050 -30.720 1.00 90.12 465 PHE A O 1
ATOM 3680 N N . ASP A 1 466 ? 0.295 23.287 -30.776 1.00 92.56 466 ASP A N 1
ATOM 3681 C CA . ASP A 1 466 ? 0.875 23.426 -32.112 1.00 92.56 466 ASP A CA 1
ATOM 3682 C C . ASP A 1 466 ? 2.378 23.115 -32.121 1.00 92.56 466 ASP A C 1
ATOM 3684 O O . ASP A 1 466 ? 2.856 22.427 -33.026 1.00 92.56 466 ASP A O 1
ATOM 3688 N N . ALA A 1 467 ? 3.126 23.566 -31.109 1.00 92.31 467 ALA A N 1
ATOM 3689 C CA . ALA A 1 467 ? 4.537 23.224 -30.934 1.00 92.31 467 ALA A CA 1
ATOM 3690 C C . ALA A 1 467 ? 4.743 21.713 -30.727 1.00 92.31 467 ALA A C 1
ATOM 3692 O O . ALA A 1 467 ? 5.615 21.131 -31.368 1.00 92.31 467 ALA A O 1
ATOM 3693 N N . MET A 1 468 ? 3.896 21.057 -29.926 1.00 91.19 468 MET A N 1
ATOM 3694 C CA . MET A 1 468 ? 3.922 19.603 -29.730 1.00 91.19 468 MET A CA 1
ATOM 3695 C C . MET A 1 468 ? 3.670 18.864 -31.044 1.00 91.19 468 MET A C 1
ATOM 3697 O O . MET A 1 468 ? 4.431 17.982 -31.415 1.00 91.19 468 MET A O 1
ATOM 3701 N N . ARG A 1 469 ? 2.676 19.293 -31.833 1.00 92.88 469 ARG A N 1
ATOM 3702 C CA . ARG A 1 469 ? 2.415 18.695 -33.150 1.00 92.88 469 ARG A CA 1
ATOM 3703 C C . ARG A 1 469 ? 3.599 18.857 -34.106 1.00 92.88 469 ARG A C 1
ATOM 3705 O O . ARG A 1 469 ? 3.897 17.947 -34.878 1.00 92.88 469 ARG A O 1
ATOM 3712 N N . LYS A 1 470 ? 4.268 20.017 -34.093 1.00 93.62 470 LYS A N 1
ATOM 3713 C CA . LYS A 1 470 ? 5.496 20.239 -34.877 1.00 93.62 470 LYS A CA 1
ATOM 3714 C C . LYS A 1 470 ? 6.612 19.298 -34.424 1.00 93.62 470 LYS A C 1
ATOM 3716 O O . LYS A 1 470 ? 7.257 18.696 -35.279 1.00 93.62 470 LYS A O 1
ATOM 3721 N N . TYR A 1 471 ? 6.795 19.153 -33.113 1.00 94.12 471 TYR A N 1
ATOM 3722 C CA . TYR A 1 471 ? 7.753 18.227 -32.521 1.00 94.12 471 TYR A CA 1
ATOM 3723 C C . TYR A 1 471 ? 7.467 16.780 -32.950 1.00 94.12 471 TYR A C 1
ATOM 3725 O O . TYR A 1 471 ? 8.336 16.145 -33.541 1.00 94.12 471 TYR A O 1
ATOM 3733 N N . ASP A 1 472 ? 6.231 16.300 -32.795 1.00 93.62 472 ASP A N 1
ATOM 3734 C CA . ASP A 1 472 ? 5.821 14.938 -33.165 1.00 93.62 472 ASP A CA 1
ATOM 3735 C C . ASP A 1 472 ? 6.017 14.655 -34.662 1.00 93.62 472 ASP A C 1
ATOM 3737 O O . ASP A 1 472 ? 6.541 13.609 -35.053 1.00 93.62 472 ASP A O 1
ATOM 3741 N N . ASN A 1 473 ? 5.664 15.616 -35.524 1.00 95.81 473 ASN A N 1
ATOM 3742 C CA . ASN A 1 473 ? 5.919 15.517 -36.962 1.00 95.81 473 ASN A CA 1
ATOM 3743 C C . ASN A 1 473 ? 7.418 15.414 -37.265 1.00 95.81 473 ASN A C 1
ATOM 3745 O O . ASN A 1 473 ? 7.822 14.685 -38.178 1.00 95.81 473 ASN A O 1
ATOM 3749 N N . ARG A 1 474 ? 8.253 16.139 -36.511 1.00 96.62 474 ARG A N 1
ATOM 3750 C CA . ARG A 1 474 ? 9.701 16.106 -36.701 1.00 96.62 474 ARG A CA 1
ATOM 3751 C C . ARG A 1 474 ? 10.318 14.808 -36.192 1.00 96.62 474 ARG A C 1
ATOM 3753 O O . ARG A 1 474 ? 11.154 14.243 -36.894 1.00 96.62 474 ARG A O 1
ATOM 3760 N N . VAL A 1 475 ? 9.844 14.286 -35.061 1.00 95.56 475 VAL A N 1
ATOM 3761 C CA . VAL A 1 475 ? 10.176 12.944 -34.562 1.00 95.56 475 VAL A CA 1
ATOM 3762 C C . VAL A 1 475 ? 9.844 11.889 -35.618 1.00 95.56 475 VAL A C 1
ATOM 3764 O O . VAL A 1 475 ? 10.703 11.084 -35.974 1.00 95.56 475 VAL A O 1
ATOM 3767 N N . ALA A 1 476 ? 8.634 11.916 -36.184 1.00 95.62 476 ALA A N 1
ATOM 3768 C CA . ALA A 1 476 ? 8.218 10.963 -37.215 1.00 95.62 476 ALA A CA 1
ATOM 3769 C C . ALA A 1 476 ? 9.103 11.034 -38.471 1.00 95.62 476 ALA A C 1
ATOM 3771 O O . ALA A 1 476 ? 9.473 10.000 -39.034 1.00 95.62 476 ALA A O 1
ATOM 3772 N N . HIS A 1 477 ? 9.482 12.245 -38.892 1.00 97.56 477 HIS A N 1
ATOM 3773 C CA . HIS A 1 477 ? 10.426 12.430 -39.989 1.00 97.56 477 HIS A CA 1
ATOM 3774 C C . HIS A 1 477 ? 11.795 11.821 -39.670 1.00 97.56 477 HIS A C 1
ATOM 3776 O O . HIS A 1 477 ? 12.299 11.031 -40.465 1.00 97.56 477 HIS A O 1
ATOM 3782 N N . TRP A 1 478 ? 12.388 12.155 -38.520 1.00 97.62 478 TRP A N 1
ATOM 3783 C CA . TRP A 1 478 ? 13.718 11.667 -38.155 1.00 97.62 478 TRP A CA 1
ATOM 3784 C C . TRP A 1 478 ? 13.763 10.154 -37.981 1.00 97.62 478 TRP A C 1
ATOM 3786 O O . TRP A 1 478 ? 14.678 9.525 -38.504 1.00 97.62 478 TRP A O 1
ATOM 3796 N N . LYS A 1 479 ? 12.739 9.553 -37.361 1.00 95.69 479 LYS A N 1
ATOM 3797 C CA . LYS A 1 479 ? 12.610 8.091 -37.276 1.00 95.69 479 LYS A CA 1
ATOM 3798 C C . LYS A 1 479 ? 12.628 7.439 -38.659 1.00 95.69 479 LYS A C 1
ATOM 3800 O O . LYS A 1 479 ? 13.314 6.444 -38.851 1.00 95.69 479 LYS A O 1
ATOM 3805 N N . LYS A 1 480 ? 11.915 8.006 -39.639 1.00 95.56 480 LYS A N 1
ATOM 3806 C CA . LYS A 1 480 ? 11.912 7.490 -41.017 1.00 95.56 480 LYS A CA 1
ATOM 3807 C C . LYS A 1 480 ? 13.276 7.646 -41.696 1.00 95.56 480 LYS A C 1
ATOM 3809 O O . LYS A 1 480 ? 13.726 6.713 -42.352 1.00 95.56 480 LYS A O 1
ATOM 3814 N N . THR A 1 481 ? 13.911 8.808 -41.552 1.00 96.69 481 THR A N 1
ATOM 3815 C CA . THR A 1 481 ? 15.227 9.092 -42.141 1.00 96.69 481 THR A CA 1
ATOM 3816 C C . THR A 1 481 ? 16.298 8.155 -41.585 1.00 96.69 481 THR A C 1
ATOM 3818 O O . THR A 1 481 ? 17.032 7.548 -42.359 1.00 96.69 481 THR A O 1
ATOM 3821 N N . LEU A 1 482 ? 16.347 7.979 -40.263 1.00 95.81 482 LEU A N 1
ATOM 3822 C CA . LEU A 1 482 ? 17.302 7.090 -39.598 1.00 95.81 482 LEU A CA 1
ATOM 3823 C C . LEU A 1 482 ? 17.038 5.615 -39.915 1.00 95.81 482 LEU A C 1
ATOM 3825 O O . LEU A 1 482 ? 17.978 4.879 -40.187 1.00 95.81 482 LEU A O 1
ATOM 3829 N N . ALA A 1 483 ? 15.771 5.192 -39.978 1.00 92.81 483 ALA A N 1
ATOM 3830 C CA . ALA A 1 483 ? 15.432 3.834 -40.401 1.00 92.81 483 ALA A CA 1
ATOM 3831 C C . ALA A 1 483 ? 15.956 3.528 -41.814 1.00 92.81 483 ALA A C 1
ATOM 3833 O O . ALA A 1 483 ? 16.464 2.441 -42.052 1.00 92.81 483 ALA A O 1
ATOM 3834 N N . GLN A 1 484 ? 15.870 4.484 -42.746 1.00 93.19 484 GLN A N 1
ATOM 3835 C CA . GLN A 1 484 ? 16.427 4.327 -44.094 1.00 93.19 484 GLN A CA 1
ATOM 3836 C C . GLN A 1 484 ? 17.958 4.301 -44.077 1.00 93.19 484 GLN A C 1
ATOM 3838 O O . GLN A 1 484 ? 18.548 3.428 -44.710 1.00 93.19 484 GLN A O 1
ATOM 3843 N N . HIS A 1 485 ? 18.578 5.215 -43.325 1.00 94.12 485 HIS A N 1
ATOM 3844 C CA . HIS A 1 485 ? 20.032 5.324 -43.172 1.00 94.12 485 HIS A CA 1
ATOM 3845 C C . HIS A 1 485 ? 20.669 4.051 -42.612 1.00 94.12 485 HIS A C 1
ATOM 3847 O O . HIS A 1 485 ? 21.680 3.607 -43.127 1.00 94.12 485 HIS A O 1
ATOM 3853 N N . PHE A 1 486 ? 20.052 3.413 -41.616 1.00 88.56 486 PHE A N 1
ATOM 3854 C CA . PHE A 1 486 ? 20.604 2.199 -41.009 1.00 88.56 486 PHE A CA 1
ATOM 3855 C C . PHE A 1 486 ? 20.353 0.906 -41.801 1.00 88.56 486 PHE A C 1
ATOM 3857 O O . PHE A 1 486 ? 20.919 -0.133 -41.451 1.00 88.56 486 PHE A O 1
ATOM 3864 N N . THR A 1 487 ? 19.484 0.947 -42.816 1.00 81.00 487 THR A N 1
ATOM 3865 C CA . THR A 1 487 ? 19.183 -0.202 -43.695 1.00 81.00 487 THR A CA 1
ATOM 3866 C C . THR A 1 487 ? 19.926 -0.177 -45.028 1.00 81.00 487 THR A C 1
ATOM 3868 O O . THR A 1 487 ? 19.997 -1.218 -45.684 1.00 81.00 487 THR A O 1
ATOM 3871 N N . GLY A 1 488 ? 20.401 0.998 -45.451 1.00 57.84 488 GLY A N 1
ATOM 3872 C CA . GLY A 1 488 ? 21.207 1.189 -46.659 1.00 57.84 488 GLY A CA 1
ATOM 3873 C C . GLY A 1 488 ? 22.686 1.090 -46.344 1.00 57.84 488 GLY A C 1
ATOM 3874 O O . GLY A 1 488 ? 23.414 0.588 -47.229 1.00 57.84 488 GLY A O 1
#

Sequence (488 aa):
MNTHFPGLNSFDRRALELDVDYTFAWIKSSPSVFIEELLDRIKFCARNLKKVAGIQQTKALEALAESLSFSTWHELHNHLNMANSFGSEGANDQWILKLQTALVLTIKAKPCLPLGLEQAAAMQSFASNLAEASGQTEQLVLDGVTAKLCGALTWEEVLTRSPLQTKSPLYRFVVDSHDPNDSRFVTSDACDELIEQMYELHSDFEVVSDQERVSILAWLQNALKQQPQFFEGGLMLASLLDEVGDPSALTIAEKYLGLANALVPKGFRKKILWAWQSNRFYHRLQYLVLDILNRDGSTVGDLNRAIKVAKKMLRLNPSDNLGIRYLLPLLLLQMGWSDDALSECARFRDEDGGEALLVKSFCAYANGDLNAFRNDLVAALFKVPALRLFLLDDLDELPDSDEGFRGIIPDMDSLTRFAWPAYLVTEGLEEACRSVLEDEILIKAEAELRGLWHEMPRGPSAERFDAMRKYDNRVAHWKKTLAQHFTG

Secondary structure (DSSP, 8-state):
-----TT--HHHHHHHHTT-S--HHHHHH-HHHHHHHHHHHHHHHHHHHHHHH---HHHHHHHHHHHTT-S-HHHHHHHHHGGGG--TT---HHHHHTTGGGGGGG----TTSPPPHHHHHHHHHHHHHHHHHHT--HHHHIIIIIHHHTT-SSHHHHHH--GGG--S-SEEEEE-SS-TT-EEEEE-HHHHHHHHHHHHTS-TTS---HHHHHHHHHHHHHHHHH-TT-HHHHHHHHHHHHHTT-TTHHHHHHHHHHHHHHHSPTT--S---TTSGGGHHHHHHHHHHHHHHHHS--SHHHHHHHHHHHHHHHHH-TT-TT-HHHHHHHHHHHTT-HHHHHHHGGGGTT---HHHHHHHHHHHHHTT-HHHHHHHHHHHHHH-THHHHHHHT-GGG--TT--S-SSSPP-HHHIIIIIHHHHHHSTTHHHHHHHHHT-HHHHHHHHHHHHHHHTSPSSS-HHHHHHHHHHHHHHHHHHHHHHHHHH-

Nearest PDB structures (foldseek):
  2pl2-assembly1_B  TM=4.747E-01  e=4.828E-03  Thermus thermophilus HB27
  5l0y-assembly7_G  TM=5.826E-01  e=1.721E+00  Thermochaetoides thermophila DSM 1495
  7v1m-assembly1_H  TM=5.516E-01  e=2.281E+00  Homo sapiens
  8f5p-assembly1_D  TM=3.031E-01  e=2.702E-01  Leishmania tarentolae
  6nqw-assembly1_A  TM=1.745E-01  e=7.100E-01  Leptospira biflexa serovar Patoc strain 'Patoc 1 (Paris)'

pLDDT: mean 92.4, std 8.85, range [32.47, 98.62]

Foldseek 3Di:
DPPPPPPADPLQVLCVLLVFPDDPVCCQQQVLVVLVLLVVLLLQLLVLCCVLVVDDSLLSLQLLCQLLVHNGSVRVVVLSVCQVVDDNRGDDSVSSVSCSLSSLSRRAADLQDARDPSNLVSLLSSLVSSCVSNVHDSQSSQQRRSCVSNVHRGNVSNHPHHLLQDPDQQWAKDQDPVDNLEIFIDGDPSLVVVVVVLCVLPPPDDDQDPVSLVVSLVVLVSSCVSVVLNLLSLLVNLVSCVVVPNPCSLVSLVVNLVSVVVNPDPPDQGAHEVVPVRSVSNLSSLVSNLLCLLQVVPDPVSLVVSLVSLVVSCRRYVVPPPVSLLQNLLSCLLVLNLVVSLVSLVSCVVPQELSNLLSQLLSCVSVPNLLSNLLSNLSSCLFFVCVLCVLVVNSVPPDPLDPRGDDDDDPVVSCVRRVVSSCVNRPCNSVSSVVSSPDPLSVVLSVVLVVLVSPADPDDDPSNVVSVVVSVVSSVVSSVVVSVVVVD

Solvent-accessible surface area (backbone atoms only — not comparable to full-atom values): 26372 Å² total; per-residue (Å²): 132,91,80,81,67,87,85,63,53,76,52,40,46,51,24,59,60,44,69,37,103,58,43,61,70,54,42,27,71,46,38,56,66,57,43,54,56,50,52,52,41,51,53,50,41,20,57,30,40,19,66,69,70,71,49,54,61,67,59,28,37,32,13,49,16,44,42,40,78,25,95,29,36,68,56,42,53,52,60,56,55,48,45,82,70,47,59,97,84,30,52,56,69,72,63,55,57,64,44,50,66,50,52,64,69,63,47,79,56,52,86,28,42,39,59,53,72,57,39,46,51,46,50,47,53,44,23,45,41,31,9,63,56,61,75,50,53,42,68,57,32,29,26,41,26,53,12,45,70,43,75,35,76,33,42,67,56,40,65,65,32,37,43,64,70,52,86,68,71,42,62,46,62,46,67,38,89,86,46,77,54,38,30,39,48,44,72,30,77,37,35,52,49,53,51,50,58,54,41,72,73,48,67,86,92,66,84,75,48,75,70,53,47,52,52,48,51,54,50,42,54,53,45,43,69,61,33,76,72,48,53,61,54,37,43,52,52,18,51,61,30,46,78,72,67,40,84,59,18,58,60,42,25,51,50,41,46,50,57,56,51,69,54,48,63,88,88,70,83,56,29,48,42,64,88,44,70,66,30,38,57,62,54,50,30,48,48,50,45,30,51,51,24,55,69,71,36,89,40,76,68,33,43,54,49,21,50,53,43,43,57,48,48,48,62,26,21,76,81,43,91,80,51,48,72,58,47,47,28,28,57,27,35,59,70,69,37,27,71,60,16,45,56,48,43,65,82,51,62,90,50,81,49,36,68,53,18,41,48,49,11,54,28,26,44,66,66,69,36,59,66,56,14,54,52,26,38,55,53,12,36,72,29,22,51,41,50,56,29,52,78,70,75,41,56,89,70,62,50,96,90,53,89,39,50,56,86,68,83,74,64,60,69,58,40,60,59,42,46,45,55,22,42,74,64,33,85,65,46,55,63,54,50,49,57,54,65,68,31,69,68,54,50,53,47,51,54,52,52,50,52,57,54,72,72,40,59,84,68,97,45,75,68,25,55,53,42,48,52,52,47,53,54,48,51,55,49,46,54,53,53,49,52,51,61,78,73,106